Protein AF-0000000066669308 (afdb_homodimer)

Sequence (396 aa):
MARIPYPEPAEVPASLAPILADQINVFRMAGHSPILLSLFSVYSTSLLTHTALGARERELVILACAQLYGSDYEWRQHLRTAPQTGLTGSHFDALAARHFSAPVFTEHEQVLLEFVTTCVHRPRPPAAVLNRFRARFSDRHLVEILALLGNYLTIARLSTVLEVEVDVPEQVDAAAFWDRANGLVDSLIDRIARQWAPMARIPYPEPAEVPASLAPILADQINVFRMAGHSPILLSLFSVYSTSLLTHTALGARERELVILACAQLYGSDYEWRQHLRTAPQTGLTGSHFDALAARHFSAPVFTEHEQVLLEFVTTCVHRPRPPAAVLNRFRARFSDRHLVEILALLGNYLTIARLSTVLEVEVDVPEQVDAAAFWDRANGLVDSLIDRIARQWAP

Nearest PDB structures (foldseek):
  6k40-assembly3_C  TM=8.528E-01  e=2.702E-04  Deinococcus radiodurans R1 = ATCC 13939 = DSM 20539
  3lvy-assembly3_E  TM=7.940E-01  e=1.850E-04  Streptococcus mutans
  3lvy-assembly3_F  TM=8.163E-01  e=5.763E-04  Streptococcus mutans
  6ohj-assembly1_B  TM=6.978E-01  e=5.763E-04  Marinomonas mediterranea MMB-1
  6ohi-assembly1_B  TM=6.966E-01  e=1.017E-03  Marinomonas mediterranea MMB-1

InterPro domains:
  IPR003779 Alkyl hydroperoxide reductase AhpD/CMD-like [PF02627] (43-93)
  IPR029032 AhpD-like [G3DSA:1.20.1290.10] (17-181)
  IPR029032 AhpD-like [SSF69118] (1-169)

Secondary structure (DSSP, 8-state):
--SSPPPPGGGS-GGGHHHHHT--HHHHHGGGSHHIIIIIHHHHHHHHHSSSS-HHHHHHHHHHHHHHHT-HHHHHHHHTTGGGGT--HHHHHHHHTT-TT-TTS-HHHHHHHHHHHHHHH-SS--HHHHHHHHTTS-HHHHHHHHHHHHHHHHHHHHHHHTTPPPP-GGG--HHHHHHHHHHHHHHHHHHHHHHT--/--SSPPPPGGGS-GGGHHHHHT--HHHHHGGGSHHIIIIIHHHHHHHHHSSSS-HHHHHHHHHHHHHHHT-HHHHHHHHTTGGGGT--HHHHHHHHTT-TT-TTS-HHHHHHHHHHHHHHH-SS--HHHHHHHHTTS-HHHHHHHHHHHHHHHHHHHHHHHTTPPPP-GGG--HHHHHHHHHHHHHHHHHHHHHHT--

pLDDT: mean 95.46, std 6.17, range [64.31, 98.94]

Solvent-accessible surface area (backbone atoms only — not comparable to full-atom values): 21256 Å² total; per-residue (Å²): 124,46,74,58,80,64,61,49,60,88,74,32,64,74,67,45,27,56,48,50,74,46,43,52,52,63,52,23,49,32,30,51,28,71,57,43,47,35,50,45,48,37,45,59,43,37,67,76,72,69,53,84,59,50,71,47,59,46,43,52,52,52,46,44,45,16,54,75,51,57,13,64,48,55,38,57,59,46,60,71,56,37,51,82,52,71,50,47,70,67,50,51,52,29,43,73,67,66,39,54,78,43,84,86,46,52,71,72,49,26,40,50,40,48,44,52,56,40,53,74,78,29,40,62,57,55,68,67,53,53,52,58,36,56,74,77,42,53,68,38,44,53,51,52,50,41,41,49,54,10,54,50,42,20,54,25,41,52,27,33,59,31,39,43,62,69,76,55,70,91,76,46,59,58,62,59,40,49,52,54,38,52,69,41,44,65,59,52,45,51,53,54,26,58,72,48,51,129,123,46,73,58,81,64,61,48,58,88,75,31,63,72,67,45,28,55,48,51,75,48,43,52,52,62,51,25,50,31,30,51,28,71,56,44,48,37,50,46,47,36,45,58,42,37,68,75,72,69,52,83,60,50,70,46,59,44,42,52,52,51,46,44,44,18,54,75,50,58,13,65,48,55,38,56,60,45,61,71,56,36,51,83,53,70,51,45,70,67,52,52,52,30,43,74,68,65,39,53,78,42,82,84,46,53,72,71,51,25,40,50,43,49,44,52,56,40,54,75,76,31,39,61,58,56,68,67,53,54,50,58,35,56,75,77,41,54,68,38,44,51,50,51,51,40,42,49,54,9,53,51,43,21,54,24,41,51,27,33,59,30,40,44,62,70,74,54,71,92,77,46,60,58,62,60,40,49,51,56,38,52,70,42,45,62,59,52,45,50,53,54,25,58,70,50,49,131

Foldseek 3Di:
DFQDDQDALVQAPVVLSVLLVQDDFLLSNVRNDPCSSPVLLLVLLCLQPPAPDDNQLLLLLQLLLCQLLVAPQSNVVSVVPNVVVVDDPVSNVCSNVVVLCDPVDDPLSSLSSLLSNQVLVDVDHDPVSVVSNVVRDPPRNVVSSVVSNVSSNSSRCSCPVRVGDHDDVVVHDNVVSSVVSNVCNVVVVVVVVVVPDD/DFQDDQDALVQAPVVLSVLLVQDDFLQSNVRNDPCSSPVLLLVLLCLQPPAPDDNQLLLLLQLLLCQLLVAPQSNVVSVVPNVVVVDDPVSNVCSNVVVLCDPVDDPLSSLSSLLSNQVLVDVDRDPVSVVSNVVRDPPRNVVSSVVSNVSSNSSRCSCPVRVGDHDDVVVHDNVVSSVVSNVCNVVVVVVVVVVPDD

Structure (mmCIF, N/CA/C/O backbone):
data_AF-0000000066669308-model_v1
#
loop_
_entity.id
_entity.type
_entity.pdbx_description
1 polymer 'Carboxymuconolactone decarboxylase-like domain-containing protein'
#
loop_
_atom_site.group_PDB
_atom_site.id
_atom_site.type_symbol
_atom_site.label_atom_id
_atom_site.label_alt_id
_atom_site.label_comp_id
_atom_site.label_asym_id
_atom_site.label_entity_id
_atom_site.label_seq_id
_atom_site.pdbx_PDB_ins_code
_atom_site.Cartn_x
_atom_site.Cartn_y
_atom_site.Cartn_z
_atom_site.occupancy
_atom_site.B_iso_or_equiv
_atom_site.auth_seq_id
_atom_site.auth_comp_id
_atom_site.auth_asym_id
_atom_site.auth_atom_id
_atom_site.pdbx_PDB_model_num
ATOM 1 N N . MET A 1 1 ? -23.984 -1.744 8.039 1 83.69 1 MET A N 1
ATOM 2 C CA . MET A 1 1 ? -23.781 -0.57 7.195 1 83.69 1 MET A CA 1
ATOM 3 C C . MET A 1 1 ? -22.391 0.017 7.418 1 83.69 1 MET A C 1
ATOM 5 O O . MET A 1 1 ? -21.859 -0.015 8.539 1 83.69 1 MET A O 1
ATOM 9 N N . ALA A 1 2 ? -21.844 0.624 6.293 1 95.19 2 ALA A N 1
ATOM 10 C CA . ALA A 1 2 ? -20.516 1.239 6.406 1 95.19 2 ALA A CA 1
ATOM 11 C C . ALA A 1 2 ? -20.516 2.336 7.465 1 95.19 2 ALA A C 1
ATOM 13 O O . ALA A 1 2 ? -21.547 2.932 7.758 1 95.19 2 ALA A O 1
ATOM 14 N N . ARG A 1 3 ? -19.422 2.652 8.016 1 97 3 ARG A N 1
ATOM 15 C CA . ARG A 1 3 ? -19.312 3.574 9.141 1 97 3 ARG A CA 1
ATOM 16 C C . ARG A 1 3 ? -19.312 5.023 8.664 1 97 3 ARG A C 1
ATOM 18 O O . ARG A 1 3 ? -19.5 5.945 9.461 1 97 3 ARG A O 1
ATOM 25 N N . ILE A 1 4 ? -18.969 5.223 7.426 1 97.44 4 ILE A N 1
ATOM 26 C CA . ILE A 1 4 ? -19.141 6.508 6.766 1 97.44 4 ILE A CA 1
ATOM 27 C C . ILE A 1 4 ? -19.875 6.316 5.441 1 97.44 4 ILE A C 1
ATOM 29 O O . ILE A 1 4 ? -19.875 5.219 4.875 1 97.44 4 ILE A O 1
ATOM 33 N N . PRO A 1 5 ? -20.547 7.363 4.965 1 97.38 5 PRO A N 1
ATOM 34 C CA . PRO A 1 5 ? -21.234 7.195 3.682 1 97.38 5 PRO A CA 1
ATOM 35 C C . PRO A 1 5 ? -20.266 7.031 2.512 1 97.38 5 PRO A C 1
ATOM 37 O O . PRO A 1 5 ? -19.141 7.523 2.566 1 97.38 5 PRO A O 1
ATOM 40 N N . TYR A 1 6 ? -20.734 6.297 1.531 1 97.38 6 TYR A N 1
ATOM 41 C CA . TYR A 1 6 ? -20 6.34 0.267 1 97.38 6 TYR A CA 1
ATOM 42 C C . TYR A 1 6 ? -20.094 7.723 -0.367 1 97.38 6 TYR A C 1
ATOM 44 O O . TYR A 1 6 ? -21.109 8.398 -0.25 1 97.38 6 TYR A O 1
ATOM 52 N N . PRO A 1 7 ? -19.016 8.141 -0.973 1 97.81 7 PRO A N 1
ATOM 53 C CA . PRO A 1 7 ? -19.141 9.43 -1.655 1 97.81 7 PRO A CA 1
ATOM 54 C C . PRO A 1 7 ? -20.156 9.398 -2.795 1 97.81 7 PRO A C 1
ATOM 56 O O . PRO A 1 7 ? -20.266 8.391 -3.504 1 97.81 7 PRO A O 1
ATOM 59 N N . GLU A 1 8 ? -20.797 10.461 -2.953 1 96.62 8 GLU A N 1
ATOM 60 C CA . GLU A 1 8 ? -21.703 10.664 -4.086 1 96.62 8 GLU A CA 1
ATOM 61 C C . GLU A 1 8 ? -20.969 11.258 -5.277 1 96.62 8 GLU A C 1
ATOM 63 O O . GLU A 1 8 ? -19.938 11.922 -5.113 1 96.62 8 GLU A O 1
ATOM 68 N N . PRO A 1 9 ? -21.578 11.023 -6.461 1 95.38 9 PRO A N 1
ATOM 69 C CA . PRO A 1 9 ? -20.922 11.562 -7.652 1 95.38 9 PRO A CA 1
ATOM 70 C C . PRO A 1 9 ? -20.656 13.062 -7.555 1 95.38 9 PRO A C 1
ATOM 72 O O . PRO A 1 9 ? -19.625 13.547 -8.023 1 95.38 9 PRO A O 1
ATOM 75 N N . ALA A 1 10 ? -21.469 13.805 -6.875 1 95.88 10 ALA A N 1
ATOM 76 C CA . ALA A 1 10 ? -21.344 15.258 -6.762 1 95.88 10 ALA A CA 1
ATOM 77 C C . ALA A 1 10 ? -20.219 15.641 -5.805 1 95.88 10 ALA A C 1
ATOM 79 O O . ALA A 1 10 ? -19.766 16.781 -5.789 1 95.88 10 ALA A O 1
ATOM 80 N N . GLU A 1 11 ? -19.672 14.656 -5.047 1 96.25 11 GLU A N 1
ATOM 81 C CA . GLU A 1 11 ? -18.672 14.922 -4.023 1 96.25 11 GLU A CA 1
ATOM 82 C C . GLU A 1 11 ? -17.266 14.57 -4.523 1 96.25 11 GLU A C 1
ATOM 84 O O . GLU A 1 11 ? -16.281 14.711 -3.787 1 96.25 11 GLU A O 1
ATOM 89 N N . VAL A 1 12 ? -17.25 14.039 -5.738 1 96.69 12 VAL A N 1
ATOM 90 C CA . VAL A 1 12 ? -15.953 13.773 -6.363 1 96.69 12 VAL A CA 1
ATOM 91 C C . VAL A 1 12 ? -15.773 14.68 -7.574 1 96.69 12 VAL A C 1
ATOM 93 O O . VAL A 1 12 ? -16.75 15.211 -8.117 1 96.69 12 VAL A O 1
ATOM 96 N N . PRO A 1 13 ? -14.469 15 -7.914 1 95.88 13 PRO A N 1
ATOM 97 C CA . PRO A 1 13 ? -14.297 15.781 -9.141 1 95.88 13 PRO A CA 1
ATOM 98 C C . PRO A 1 13 ? -15.109 15.227 -10.312 1 95.88 13 PRO A C 1
ATOM 100 O O . PRO A 1 13 ? -15.164 14.016 -10.508 1 95.88 13 PRO A O 1
ATOM 103 N N . ALA A 1 14 ? -15.68 16.078 -11.047 1 95.69 14 ALA A N 1
ATOM 104 C CA . ALA A 1 14 ? -16.609 15.703 -12.117 1 95.69 14 ALA A CA 1
ATOM 105 C C . ALA A 1 14 ? -15.953 14.719 -13.078 1 95.69 14 ALA A C 1
ATOM 107 O O . ALA A 1 14 ? -16.594 13.781 -13.555 1 95.69 14 ALA A O 1
ATOM 108 N N . SER A 1 15 ? -14.727 14.867 -13.422 1 95.56 15 SER A N 1
ATOM 109 C CA . SER A 1 15 ? -14.016 14.023 -14.375 1 95.56 15 SER A CA 1
ATOM 110 C C . SER A 1 15 ? -13.867 12.602 -13.844 1 95.56 15 SER A C 1
ATOM 112 O O . SER A 1 15 ? -13.633 11.672 -14.617 1 95.56 15 SER A O 1
ATOM 114 N N . LEU A 1 16 ? -14.055 12.383 -12.5 1 96.38 16 LEU A N 1
ATOM 115 C CA . LEU A 1 16 ? -13.82 11.07 -11.906 1 96.38 16 LEU A CA 1
ATOM 116 C C . LEU A 1 16 ? -15.141 10.383 -11.562 1 96.38 16 LEU A C 1
ATOM 118 O O . LEU A 1 16 ? -15.156 9.211 -11.172 1 96.38 16 LEU A O 1
ATOM 122 N N . ALA A 1 17 ? -16.281 11.102 -11.703 1 95.69 17 ALA A N 1
ATOM 123 C CA . ALA A 1 17 ? -17.594 10.586 -11.336 1 95.69 17 ALA A CA 1
ATOM 124 C C . ALA A 1 17 ? -17.891 9.273 -12.07 1 95.69 17 ALA A C 1
ATOM 126 O O . ALA A 1 17 ? -18.438 8.336 -11.477 1 95.69 17 ALA A O 1
ATOM 127 N N . PRO A 1 18 ? -17.516 9.141 -13.359 1 93.31 18 PRO A N 1
ATOM 128 C CA . PRO A 1 18 ? -17.781 7.871 -14.047 1 93.31 18 PRO A CA 1
ATOM 129 C C . PRO A 1 18 ? -17 6.703 -13.445 1 93.31 18 PRO A C 1
ATOM 131 O O . PRO A 1 18 ? -17.484 5.566 -13.453 1 93.31 18 PRO A O 1
ATOM 134 N N . ILE A 1 19 ? -15.82 6.984 -12.945 1 93.12 19 ILE A N 1
ATOM 135 C CA . ILE A 1 19 ? -15.016 5.941 -12.312 1 93.12 19 ILE A CA 1
ATOM 136 C C . ILE A 1 19 ? -15.711 5.441 -11.047 1 93.12 19 ILE A C 1
ATOM 138 O O . ILE A 1 19 ? -15.789 4.234 -10.812 1 93.12 19 ILE A O 1
ATOM 142 N N . LEU A 1 20 ? -16.188 6.414 -10.258 1 93.75 20 LEU A N 1
ATOM 143 C CA . LEU A 1 20 ? -16.875 6.086 -9.016 1 93.75 20 LEU A CA 1
ATOM 144 C C . LEU A 1 20 ? -18.031 5.133 -9.273 1 93.75 20 LEU A C 1
ATOM 146 O O . LEU A 1 20 ? -18.25 4.18 -8.516 1 93.75 20 LEU A O 1
ATOM 150 N N . ALA A 1 21 ? -18.781 5.309 -10.328 1 88.81 21 ALA A N 1
ATOM 151 C CA . ALA A 1 21 ? -19.984 4.555 -10.656 1 88.81 21 ALA A CA 1
ATOM 152 C C . ALA A 1 21 ? -19.641 3.113 -11.016 1 88.81 21 ALA A C 1
ATOM 154 O O . ALA A 1 21 ? -20.484 2.219 -10.867 1 88.81 21 ALA A O 1
ATOM 155 N N . ASP A 1 22 ? -18.438 2.875 -11.383 1 87.62 22 ASP A N 1
ATOM 156 C CA . ASP A 1 22 ? -18.031 1.564 -11.883 1 87.62 22 ASP A CA 1
ATOM 157 C C . ASP A 1 22 ? -17.312 0.757 -10.805 1 87.62 22 ASP A C 1
ATOM 159 O O . ASP A 1 22 ? -16.922 -0.383 -11.039 1 87.62 22 ASP A O 1
ATOM 163 N N . GLN A 1 23 ? -17.203 1.298 -9.609 1 90.06 23 GLN A N 1
ATOM 164 C CA . GLN A 1 23 ? -16.328 0.677 -8.617 1 90.06 23 GLN A CA 1
ATOM 165 C C . GLN A 1 23 ? -17.125 -0.27 -7.715 1 90.06 23 GLN A C 1
ATOM 167 O O . GLN A 1 23 ? -18.297 -0.042 -7.449 1 90.06 23 GLN A O 1
ATOM 172 N N . ILE A 1 24 ? -16.484 -1.331 -7.301 1 92.5 24 ILE A N 1
ATOM 173 C CA . ILE A 1 24 ? -16.969 -2.121 -6.18 1 92.5 24 ILE A CA 1
ATOM 174 C C . ILE A 1 24 ? -16.906 -1.292 -4.898 1 92.5 24 ILE A C 1
ATOM 176 O O . ILE A 1 24 ? -16.297 -0.221 -4.871 1 92.5 24 ILE A O 1
ATOM 180 N N . ASN A 1 25 ? -17.438 -1.728 -3.848 1 95.12 25 ASN A N 1
ATOM 181 C CA . ASN A 1 25 ? -17.703 -0.927 -2.658 1 95.12 25 ASN A CA 1
ATOM 182 C C . ASN A 1 25 ? -16.422 -0.39 -2.039 1 95.12 25 ASN A C 1
ATOM 184 O O . ASN A 1 25 ? -16.359 0.771 -1.63 1 95.12 25 ASN A O 1
ATOM 188 N N . VAL A 1 26 ? -15.352 -1.237 -1.938 1 96.38 26 VAL A N 1
ATOM 189 C CA . VAL A 1 26 ? -14.148 -0.799 -1.238 1 96.38 26 VAL A CA 1
ATOM 190 C C . VAL A 1 26 ? -13.469 0.321 -2.023 1 96.38 26 VAL A C 1
ATOM 192 O O . VAL A 1 26 ? -12.953 1.275 -1.437 1 96.38 26 VAL A O 1
ATOM 195 N N . PHE A 1 27 ? -13.539 0.257 -3.33 1 95.56 27 PHE A N 1
ATOM 196 C CA . PHE A 1 27 ? -12.922 1.297 -4.145 1 95.56 27 PHE A CA 1
ATOM 197 C C . PHE A 1 27 ? -13.844 2.504 -4.273 1 95.56 27 PHE A C 1
ATOM 199 O O . PHE A 1 27 ? -13.375 3.631 -4.449 1 95.56 27 PHE A O 1
ATOM 206 N N . ARG A 1 28 ? -15.141 2.232 -4.168 1 95.56 28 ARG A N 1
ATOM 207 C CA . ARG A 1 28 ? -16.062 3.359 -4.047 1 95.56 28 ARG A CA 1
ATOM 208 C C . ARG A 1 28 ? -15.797 4.148 -2.77 1 95.56 28 ARG A C 1
ATOM 210 O O . ARG A 1 28 ? -15.781 5.379 -2.785 1 95.56 28 ARG A O 1
ATOM 217 N N . MET A 1 29 ? -15.633 3.414 -1.665 1 97.94 29 MET A N 1
ATOM 218 C CA . MET A 1 29 ? -15.32 4.043 -0.386 1 97.94 29 MET A CA 1
ATOM 219 C C . MET A 1 29 ? -14.023 4.852 -0.479 1 97.94 29 MET A C 1
ATOM 221 O O . MET A 1 29 ? -13.945 5.961 0.047 1 97.94 29 MET A O 1
ATOM 225 N N . ALA A 1 30 ? -13.047 4.312 -1.243 1 97.94 30 ALA A N 1
ATOM 226 C CA . ALA A 1 30 ? -11.781 5.008 -1.453 1 97.94 30 ALA A CA 1
ATOM 227 C C . ALA A 1 30 ? -11.984 6.285 -2.26 1 97.94 30 ALA A C 1
ATOM 229 O O . ALA A 1 30 ? -11.117 7.164 -2.27 1 97.94 30 ALA A O 1
ATOM 230 N N . GLY A 1 31 ? -13.156 6.453 -2.838 1 97.81 31 GLY A N 1
ATOM 231 C CA . GLY A 1 31 ? -13.477 7.555 -3.734 1 97.81 31 GLY A CA 1
ATOM 232 C C . GLY A 1 31 ? -13.602 8.883 -3.021 1 97.81 31 GLY A C 1
ATOM 233 O O . GLY A 1 31 ? -13.703 9.93 -3.664 1 97.81 31 GLY A O 1
ATOM 234 N N . HIS A 1 32 ? -13.586 8.891 -1.674 1 98.62 32 HIS A N 1
ATOM 235 C CA . HIS A 1 32 ? -13.477 10.156 -0.955 1 98.62 32 HIS A CA 1
ATOM 236 C C . HIS A 1 32 ? -12.195 10.891 -1.331 1 98.62 32 HIS A C 1
ATOM 238 O O . HIS A 1 32 ? -12.094 12.102 -1.128 1 98.62 32 HIS A O 1
ATOM 244 N N . SER A 1 33 ? -11.234 10.18 -1.856 1 98.62 33 SER A N 1
ATOM 245 C CA . SER A 1 33 ? -9.961 10.734 -2.311 1 98.62 33 SER A CA 1
ATOM 246 C C . SER A 1 33 ? -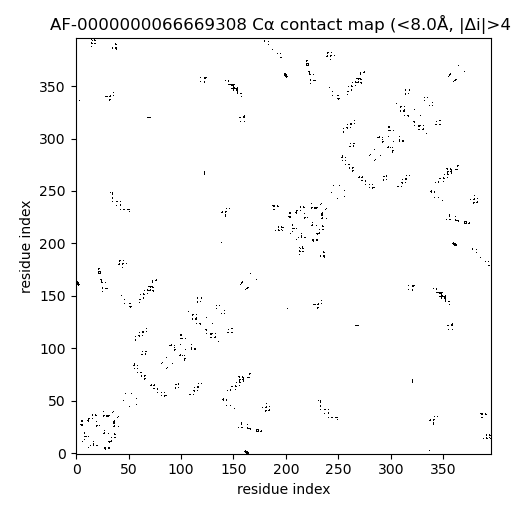9.805 10.602 -3.82 1 98.62 33 SER A C 1
ATOM 248 O O . SER A 1 33 ? -9.82 9.492 -4.355 1 98.62 33 SER A O 1
ATOM 250 N N . PRO A 1 34 ? -9.547 11.68 -4.523 1 97.56 34 PRO A N 1
ATOM 251 C CA . PRO A 1 34 ? -9.312 11.594 -5.969 1 97.56 34 PRO A CA 1
ATOM 252 C C . PRO A 1 34 ? -8.125 10.703 -6.32 1 97.56 34 PRO A C 1
ATOM 254 O O . PRO A 1 34 ? -8.172 9.969 -7.312 1 97.56 34 PRO A O 1
ATOM 257 N N . ILE A 1 35 ? -7.117 10.688 -5.535 1 97.88 35 ILE A N 1
ATOM 258 C CA . ILE A 1 35 ? -5.922 9.883 -5.773 1 97.88 35 ILE A CA 1
ATOM 259 C C . ILE A 1 35 ? -6.258 8.398 -5.645 1 97.88 35 ILE A C 1
ATOM 261 O O . ILE A 1 35 ? -5.828 7.586 -6.461 1 97.88 35 ILE A O 1
ATOM 265 N N . LEU A 1 36 ? -7.07 8.086 -4.602 1 98.5 36 LEU A N 1
ATOM 266 C CA . LEU A 1 36 ? -7.383 6.684 -4.371 1 98.5 36 LEU A CA 1
ATOM 267 C C . LEU A 1 36 ? -8.383 6.172 -5.406 1 98.5 36 LEU A C 1
ATOM 269 O O . LEU A 1 36 ? -8.305 5.016 -5.828 1 98.5 36 LEU A O 1
ATOM 273 N N . LEU A 1 37 ? -9.227 7.078 -5.828 1 97 37 LEU A N 1
ATOM 274 C CA . LEU A 1 37 ? -10.227 6.695 -6.824 1 97 37 LEU A CA 1
ATOM 275 C C . LEU A 1 37 ? -9.57 6.48 -8.188 1 97 37 LEU A C 1
ATOM 277 O O . LEU A 1 37 ? -10.141 5.812 -9.055 1 97 37 LEU A O 1
ATOM 281 N N . SER A 1 38 ? -8.383 6.957 -8.406 1 96.31 38 SER A N 1
ATOM 282 C CA . SER A 1 38 ? -7.75 6.906 -9.719 1 96.31 38 SER A CA 1
ATOM 283 C C . SER A 1 38 ? -6.438 6.133 -9.664 1 96.31 38 SER A C 1
ATOM 285 O O . SER A 1 38 ? -6.426 4.906 -9.805 1 96.31 38 SER A O 1
ATOM 287 N N . LEU A 1 39 ? -5.336 6.73 -9.172 1 97 39 LEU A N 1
ATOM 288 C CA . LEU A 1 39 ? -3.994 6.164 -9.227 1 97 39 LEU A CA 1
ATOM 289 C C . LEU A 1 39 ? -3.908 4.883 -8.406 1 97 39 LEU A C 1
ATOM 291 O O . LEU A 1 39 ? -3.342 3.885 -8.867 1 97 39 LEU A O 1
ATOM 295 N N . PHE A 1 40 ? -4.496 4.934 -7.246 1 98 40 PHE A N 1
ATOM 296 C CA . PHE A 1 40 ? -4.453 3.742 -6.406 1 98 40 PHE A CA 1
ATOM 297 C C . PHE A 1 40 ? -5.176 2.58 -7.074 1 98 40 PHE A C 1
ATOM 299 O O . PHE A 1 40 ? -4.691 1.447 -7.055 1 98 40 PHE A O 1
ATOM 306 N N . SER A 1 41 ? -6.332 2.885 -7.637 1 94.94 41 SER A N 1
ATOM 307 C CA . SER A 1 41 ? -7.121 1.839 -8.281 1 94.94 41 SER A CA 1
ATOM 308 C C . SER A 1 41 ? -6.352 1.191 -9.43 1 94.94 41 SER A C 1
ATOM 310 O O . SER A 1 41 ? -6.34 -0.034 -9.562 1 94.94 41 SER A O 1
ATOM 312 N N . VAL A 1 42 ? -5.684 1.979 -10.25 1 96.12 42 VAL A N 1
ATOM 313 C CA . VAL A 1 42 ? -4.945 1.449 -11.391 1 96.12 42 VAL A CA 1
ATOM 314 C C . VAL A 1 42 ? -3.697 0.714 -10.898 1 96.12 42 VAL A C 1
ATOM 316 O O . VAL A 1 42 ? -3.373 -0.368 -11.391 1 96.12 42 VAL A O 1
ATOM 319 N N . TYR A 1 43 ? -2.998 1.268 -9.93 1 98.06 43 TYR A N 1
ATOM 320 C CA . TYR A 1 43 ? -1.845 0.598 -9.336 1 98.06 43 TYR A CA 1
ATOM 321 C C . TYR A 1 43 ? -2.242 -0.749 -8.742 1 98.06 43 TYR A C 1
ATOM 323 O O . TYR A 1 43 ? -1.595 -1.765 -9.008 1 98.06 43 TYR A O 1
ATOM 331 N N . SER A 1 44 ? -3.346 -0.767 -7.965 1 97.44 44 SER A N 1
ATOM 332 C CA . SER A 1 44 ? -3.814 -2.002 -7.348 1 97.44 44 SER A CA 1
ATOM 333 C C . SER A 1 44 ? -4.152 -3.053 -8.398 1 97.44 44 SER A C 1
ATOM 335 O O . SER A 1 44 ? -3.812 -4.227 -8.242 1 97.44 44 SER A O 1
ATOM 337 N N . THR A 1 45 ? -4.77 -2.625 -9.5 1 95.06 45 THR A N 1
ATOM 338 C CA . THR A 1 45 ? -5.098 -3.521 -10.602 1 95.06 45 THR A CA 1
ATOM 339 C C . THR A 1 45 ? -3.83 -4.066 -11.25 1 95.06 45 THR A C 1
ATOM 341 O O . THR A 1 45 ? -3.768 -5.246 -11.602 1 95.06 45 THR A O 1
ATOM 344 N N . SER A 1 46 ? -2.824 -3.217 -11.391 1 97.81 46 SER A N 1
ATOM 345 C CA . SER A 1 46 ? -1.582 -3.641 -12.031 1 97.81 46 SER A CA 1
ATOM 346 C C . SER A 1 46 ? -0.916 -4.77 -11.25 1 97.81 46 SER A C 1
ATOM 348 O O . SER A 1 46 ? -0.255 -5.629 -11.836 1 97.81 46 SER A O 1
ATOM 350 N N . LEU A 1 47 ? -1.093 -4.852 -9.914 1 97.88 47 LEU A N 1
ATOM 351 C CA . LEU A 1 47 ? -0.526 -5.91 -9.086 1 97.88 47 LEU A CA 1
ATOM 352 C C . LEU A 1 47 ? -1.229 -7.238 -9.336 1 97.88 47 LEU A C 1
ATOM 354 O O . LEU A 1 47 ? -0.7 -8.297 -9 1 97.88 47 LEU A O 1
ATOM 358 N N . LEU A 1 48 ? -2.4 -7.18 -9.953 1 95.44 48 LEU A N 1
ATOM 359 C CA . LEU A 1 48 ? -3.15 -8.391 -10.266 1 95.44 48 LEU A CA 1
ATOM 360 C C . LEU A 1 48 ? -2.838 -8.883 -11.672 1 95.44 48 LEU A C 1
ATOM 362 O O . LEU A 1 48 ? -3.012 -10.062 -11.977 1 95.44 48 LEU A O 1
ATOM 366 N N . THR A 1 49 ? -2.303 -7.953 -12.523 1 95.25 49 THR A N 1
ATOM 367 C CA . THR A 1 49 ? -2.299 -8.312 -13.938 1 95.25 49 THR A CA 1
ATOM 368 C C . THR A 1 49 ? -0.888 -8.234 -14.516 1 95.25 49 THR A C 1
ATOM 370 O O . THR A 1 49 ? -0.613 -8.797 -15.578 1 95.25 49 THR A O 1
ATOM 373 N N . HIS A 1 50 ? 0.039 -7.539 -13.836 1 96.88 50 HIS A N 1
ATOM 374 C CA . HIS A 1 50 ? 1.317 -7.25 -14.477 1 96.88 50 HIS A CA 1
ATOM 375 C C . HIS A 1 50 ? 2.484 -7.703 -13.602 1 96.88 50 HIS A C 1
ATOM 377 O O . HIS A 1 50 ? 3.594 -7.176 -13.727 1 96.88 50 HIS A O 1
ATOM 383 N N . THR A 1 51 ? 2.24 -8.586 -12.703 1 97.31 51 THR A N 1
ATOM 384 C CA . THR A 1 51 ? 3.314 -9.086 -11.852 1 97.31 51 THR A CA 1
ATOM 385 C C . THR A 1 51 ? 3.854 -10.414 -12.383 1 97.31 51 THR A C 1
ATOM 387 O O . THR A 1 51 ? 3.287 -10.992 -13.312 1 97.31 51 THR A O 1
ATOM 390 N N . ALA A 1 52 ? 4.965 -10.836 -11.82 1 97.88 52 ALA A N 1
ATOM 391 C CA . ALA A 1 52 ? 5.59 -12.094 -12.211 1 97.88 52 ALA A CA 1
ATOM 392 C C . ALA A 1 52 ? 4.883 -13.281 -11.562 1 97.88 52 ALA A C 1
ATOM 394 O O . ALA A 1 52 ? 5.078 -14.422 -11.984 1 97.88 52 ALA A O 1
ATOM 395 N N . LEU A 1 53 ? 4.062 -13.039 -10.578 1 97.38 53 LEU A N 1
ATOM 396 C CA . LEU A 1 53 ? 3.342 -14.109 -9.891 1 97.38 53 LEU A CA 1
ATOM 397 C C . LEU A 1 53 ? 2.295 -14.734 -10.812 1 97.38 53 LEU A C 1
ATOM 399 O O . LEU A 1 53 ? 1.567 -14.016 -11.5 1 97.38 53 LEU A O 1
ATOM 403 N N . GLY A 1 54 ? 2.271 -16.016 -10.82 1 97.12 54 GLY A N 1
ATOM 404 C CA . GLY A 1 54 ? 1.132 -16.672 -11.453 1 97.12 54 GLY A CA 1
ATOM 405 C C . GLY A 1 54 ? -0.175 -16.422 -10.719 1 97.12 54 GLY A C 1
ATOM 406 O O . GLY A 1 54 ? -0.173 -16 -9.562 1 97.12 54 GLY A O 1
ATOM 407 N N . ALA A 1 55 ? -1.268 -16.688 -11.414 1 97.06 55 ALA A N 1
ATOM 408 C CA . ALA A 1 55 ? -2.592 -16.422 -10.867 1 97.06 55 ALA A CA 1
ATOM 409 C C . ALA A 1 55 ? -2.814 -17.172 -9.555 1 97.06 55 ALA A C 1
ATOM 411 O O . ALA A 1 55 ? -3.357 -16.625 -8.602 1 97.06 55 ALA A O 1
ATOM 412 N N . ARG A 1 56 ? -2.41 -18.375 -9.539 1 98.25 56 ARG A N 1
ATOM 413 C CA . ARG A 1 56 ? -2.611 -19.219 -8.352 1 98.25 56 ARG A CA 1
ATOM 414 C C . ARG A 1 56 ? -1.806 -18.688 -7.172 1 98.25 56 ARG A C 1
ATOM 416 O O . ARG A 1 56 ? -2.34 -18.516 -6.07 1 98.25 56 ARG A O 1
ATOM 423 N N . GLU A 1 57 ? -0.492 -18.344 -7.387 1 98.56 57 GLU A N 1
ATOM 424 C CA . GLU A 1 57 ? 0.367 -17.797 -6.344 1 98.56 57 GLU A CA 1
ATOM 425 C C . GLU A 1 57 ? -0.184 -16.469 -5.82 1 98.56 57 GLU A C 1
ATOM 427 O O . GLU A 1 57 ? -0.193 -16.234 -4.609 1 98.56 57 GLU A O 1
ATOM 432 N N . ARG A 1 58 ? -0.658 -15.688 -6.719 1 98.44 58 ARG A N 1
ATOM 433 C CA . ARG A 1 58 ? -1.196 -14.383 -6.363 1 98.44 58 ARG A CA 1
ATOM 434 C C . ARG A 1 58 ? -2.42 -14.516 -5.465 1 98.44 58 ARG A C 1
ATOM 436 O O . ARG A 1 58 ? -2.523 -13.836 -4.441 1 98.44 58 ARG A O 1
ATOM 443 N N . GLU A 1 59 ? -3.316 -15.383 -5.816 1 98.56 59 GLU A N 1
ATOM 444 C CA . GLU A 1 59 ? -4.508 -15.578 -5 1 98.56 59 GLU A CA 1
ATOM 445 C C . GLU A 1 59 ? -4.152 -16.141 -3.625 1 98.56 59 GLU A C 1
ATOM 447 O O . GLU A 1 59 ? -4.77 -15.773 -2.621 1 98.56 59 GLU A O 1
ATOM 452 N N . LEU A 1 60 ? -3.146 -17.031 -3.59 1 98.88 60 LEU A N 1
ATOM 453 C CA . LEU A 1 60 ? -2.695 -17.547 -2.301 1 98.88 60 LEU A CA 1
ATOM 454 C C . LEU A 1 60 ? -2.201 -16.406 -1.409 1 98.88 60 LEU A C 1
ATOM 456 O O . LEU A 1 60 ? -2.559 -16.344 -0.231 1 98.88 60 LEU A O 1
ATOM 460 N N . VAL A 1 61 ? -1.417 -15.484 -1.975 1 98.88 61 VAL A N 1
ATOM 461 C CA . VAL A 1 61 ? -0.872 -14.359 -1.217 1 98.88 61 VAL A CA 1
ATOM 462 C C . VAL A 1 61 ? -2.006 -13.453 -0.747 1 98.88 61 VAL A C 1
ATOM 464 O O . VAL A 1 61 ? -2.049 -13.055 0.419 1 98.88 61 VAL A O 1
ATOM 467 N N . ILE A 1 62 ? -2.945 -13.188 -1.634 1 98.81 62 ILE A N 1
ATOM 468 C CA . ILE A 1 62 ? -4.035 -12.258 -1.345 1 98.81 62 ILE A CA 1
ATOM 469 C C . ILE A 1 62 ? -4.938 -12.844 -0.259 1 98.81 62 ILE A C 1
ATOM 471 O O . ILE A 1 62 ? -5.293 -12.156 0.7 1 98.81 62 ILE A O 1
ATOM 475 N N . LEU A 1 63 ? -5.273 -14.102 -0.374 1 98.88 63 LEU A N 1
ATOM 476 C CA . LEU A 1 63 ? -6.141 -14.742 0.607 1 98.88 63 LEU A CA 1
ATOM 477 C C . LEU A 1 63 ? -5.43 -14.883 1.95 1 98.88 63 LEU A C 1
ATOM 479 O O . LEU A 1 63 ? -6.059 -14.758 3.004 1 98.88 63 LEU A O 1
ATOM 483 N N . ALA A 1 64 ? -4.137 -15.18 1.938 1 98.88 64 ALA A N 1
ATOM 484 C CA . ALA A 1 64 ? -3.369 -15.172 3.182 1 98.88 64 ALA A CA 1
ATOM 485 C C . ALA A 1 64 ? -3.418 -13.797 3.842 1 98.88 64 ALA A C 1
ATOM 487 O O . ALA A 1 64 ? -3.633 -13.688 5.051 1 98.88 64 ALA A O 1
ATOM 488 N N . CYS A 1 65 ? -3.25 -12.734 3.051 1 98.81 65 CYS A N 1
ATOM 489 C CA . CYS A 1 65 ? -3.326 -11.367 3.564 1 98.81 65 CYS A CA 1
ATOM 490 C C . CYS A 1 65 ? -4.695 -11.086 4.168 1 98.81 65 CYS A C 1
ATOM 492 O O . CYS A 1 65 ? -4.797 -10.461 5.227 1 98.81 65 CYS A O 1
ATOM 494 N N . ALA A 1 66 ? -5.75 -11.531 3.436 1 98.69 66 ALA A N 1
ATOM 495 C CA . ALA A 1 66 ? -7.105 -11.32 3.938 1 98.69 66 ALA A CA 1
ATOM 496 C C . ALA A 1 66 ? -7.262 -11.891 5.344 1 98.69 66 ALA A C 1
ATOM 498 O O . ALA A 1 66 ? -7.852 -11.242 6.219 1 98.69 66 ALA A O 1
ATOM 499 N N . GLN A 1 67 ? -6.723 -13.062 5.578 1 98.62 67 GLN A N 1
ATOM 500 C CA . GLN A 1 67 ? -6.801 -13.703 6.891 1 98.62 67 GLN A CA 1
ATOM 501 C C . GLN A 1 67 ? -5.918 -12.984 7.906 1 98.62 67 GLN A C 1
ATOM 503 O O . GLN A 1 67 ? -6.344 -12.719 9.031 1 98.62 67 GLN A O 1
ATOM 508 N N . LEU A 1 68 ? -4.715 -12.633 7.496 1 98.62 68 LEU A N 1
ATOM 509 C CA . LEU A 1 68 ? -3.742 -12.039 8.406 1 98.62 68 LEU A CA 1
ATOM 510 C C . LEU A 1 68 ? -4.164 -10.633 8.805 1 98.62 68 LEU A C 1
ATOM 512 O O . LEU A 1 68 ? -3.916 -10.203 9.938 1 98.62 68 LEU A O 1
ATOM 516 N N . TYR A 1 69 ? -4.848 -9.93 7.891 1 98.56 69 TYR A N 1
ATOM 517 C CA . TYR A 1 69 ? -5.262 -8.555 8.156 1 98.56 69 TYR A CA 1
ATOM 518 C C . TYR A 1 69 ? -6.699 -8.508 8.664 1 98.56 69 TYR A C 1
ATOM 520 O O . TYR A 1 69 ? -7.215 -7.438 8.992 1 98.56 69 TYR A O 1
ATOM 528 N N . GLY A 1 70 ? -7.387 -9.688 8.711 1 98.25 70 GLY A N 1
ATOM 529 C CA . GLY A 1 70 ? -8.719 -9.789 9.281 1 98.25 70 GLY A CA 1
ATOM 530 C C . GLY A 1 70 ? -9.789 -9.164 8.406 1 98.25 70 GLY A C 1
ATOM 531 O O . GLY A 1 70 ? -10.734 -8.547 8.914 1 98.25 70 GLY A O 1
ATOM 532 N N . SER A 1 71 ? -9.68 -9.242 7.141 1 98.31 71 SER A N 1
ATOM 533 C CA . SER A 1 71 ? -10.641 -8.609 6.242 1 98.31 71 SER A CA 1
ATOM 534 C C . SER A 1 71 ? -11.57 -9.648 5.609 1 98.31 71 SER A C 1
ATOM 536 O O . SER A 1 71 ? -11.227 -10.25 4.59 1 98.31 71 SER A O 1
ATOM 538 N N . ASP A 1 72 ? -12.766 -9.766 6.109 1 97.31 72 ASP A N 1
ATOM 539 C CA . ASP A 1 72 ? -13.781 -10.641 5.512 1 97.31 72 ASP A CA 1
ATOM 540 C C . ASP A 1 72 ? -14.148 -10.172 4.105 1 97.31 72 ASP A C 1
ATOM 542 O O . ASP A 1 72 ? -14.43 -10.984 3.23 1 97.31 72 ASP A O 1
ATOM 546 N N . TYR A 1 73 ? -14.141 -8.93 3.893 1 97 73 TYR A N 1
ATOM 547 C CA . TYR A 1 73 ? -14.445 -8.383 2.574 1 97 73 TYR A CA 1
ATOM 548 C C . TYR A 1 73 ? -13.5 -8.945 1.519 1 97 73 TYR A C 1
ATOM 550 O O . TYR A 1 73 ? -13.945 -9.469 0.495 1 97 73 TYR A O 1
ATOM 558 N N . GLU A 1 74 ? -12.188 -8.828 1.762 1 96.94 74 GLU A N 1
ATOM 559 C CA . GLU A 1 74 ? -11.188 -9.328 0.828 1 96.94 74 GLU A CA 1
ATOM 560 C C . GLU A 1 74 ? -11.305 -10.844 0.654 1 96.94 74 GLU A C 1
ATOM 562 O O . GLU A 1 74 ? -11.188 -11.352 -0.461 1 96.94 74 GLU A O 1
ATOM 567 N N . TRP A 1 75 ? -11.5 -11.5 1.819 1 97.69 75 TRP A N 1
ATOM 568 C CA . TRP A 1 75 ? -11.656 -12.945 1.779 1 97.69 75 TRP A CA 1
ATOM 569 C C . TRP A 1 75 ? -12.789 -13.344 0.843 1 97.69 75 TRP A C 1
ATOM 571 O O . TRP A 1 75 ? -12.594 -14.133 -0.085 1 97.69 75 TRP A O 1
ATOM 581 N N . ARG A 1 76 ? -13.906 -12.727 0.971 1 95.75 76 ARG A N 1
ATOM 582 C CA . ARG A 1 76 ? -15.094 -13.078 0.203 1 95.75 76 ARG A CA 1
ATOM 583 C C . ARG A 1 76 ? -14.945 -12.664 -1.257 1 95.75 76 ARG A C 1
ATOM 585 O O . ARG A 1 76 ? -15.375 -13.391 -2.16 1 95.75 76 ARG A O 1
ATOM 592 N N . GLN A 1 77 ? -14.414 -11.57 -1.449 1 93.31 77 GLN A N 1
ATOM 593 C CA . GLN A 1 77 ? -14.219 -11.086 -2.814 1 93.31 77 GLN A CA 1
ATOM 594 C C . GLN A 1 77 ? -13.328 -12.031 -3.609 1 93.31 77 GLN A C 1
ATOM 596 O O . GLN A 1 77 ? -13.625 -12.359 -4.758 1 93.31 77 GLN A O 1
ATOM 601 N N . HIS A 1 78 ? -12.242 -12.531 -3.055 1 95.12 78 HIS A N 1
ATOM 602 C CA . HIS A 1 78 ? -11.273 -13.344 -3.789 1 95.12 78 HIS A CA 1
ATOM 603 C C . HIS A 1 78 ? -11.656 -14.812 -3.77 1 95.12 78 HIS A C 1
ATOM 605 O O . HIS A 1 78 ? -11.172 -15.602 -4.59 1 95.12 78 HIS A O 1
ATOM 611 N N . LEU A 1 79 ? -12.57 -15.18 -2.904 1 94.38 79 LEU A N 1
ATOM 612 C CA . LEU A 1 79 ? -13.125 -16.531 -2.992 1 94.38 79 LEU A CA 1
ATOM 613 C C . LEU A 1 79 ? -13.93 -16.703 -4.277 1 94.38 79 LEU A C 1
ATOM 615 O O . LEU A 1 79 ? -14.172 -17.828 -4.719 1 94.38 79 LEU A O 1
ATOM 619 N N . ARG A 1 80 ? -14.297 -15.602 -4.855 1 89.62 80 ARG A N 1
ATOM 620 C CA . ARG A 1 80 ? -15.07 -15.656 -6.09 1 89.62 80 ARG A CA 1
ATOM 621 C C . ARG A 1 80 ? -14.188 -16.016 -7.277 1 89.62 80 ARG A C 1
ATOM 623 O O . ARG A 1 80 ? -14.648 -16.672 -8.219 1 89.62 80 ARG A O 1
ATOM 630 N N . THR A 1 81 ? -12.945 -15.68 -7.254 1 89 81 THR A N 1
ATOM 631 C CA . THR A 1 81 ? -12.078 -15.852 -8.414 1 89 81 THR A CA 1
ATOM 632 C C . THR A 1 81 ? -11.031 -16.938 -8.148 1 89 81 THR A C 1
ATOM 634 O O . THR A 1 81 ? -10.562 -17.578 -9.078 1 89 81 THR A O 1
ATOM 637 N N . ALA A 1 82 ? -10.695 -17.203 -6.898 1 96.12 82 ALA A N 1
ATOM 638 C CA . ALA A 1 82 ? -9.586 -18.078 -6.516 1 96.12 82 ALA A CA 1
ATOM 639 C C . ALA A 1 82 ? -9.812 -19.5 -7.016 1 96.12 82 ALA A C 1
ATOM 641 O O . ALA A 1 82 ? -8.875 -20.172 -7.438 1 96.12 82 ALA A O 1
ATOM 642 N N . PRO A 1 83 ? -11.094 -20.031 -7.094 1 96.69 83 PRO A N 1
ATOM 643 C CA . PRO A 1 83 ? -11.305 -21.391 -7.574 1 96.69 83 PRO A CA 1
ATOM 644 C C . PRO A 1 83 ? -10.859 -21.594 -9.023 1 96.69 83 PRO A C 1
ATOM 646 O O . PRO A 1 83 ? -10.453 -22.688 -9.406 1 96.69 83 PRO A O 1
ATOM 649 N N . GLN A 1 84 ? -10.812 -20.562 -9.812 1 95.88 84 GLN A N 1
ATOM 650 C CA . GLN A 1 84 ? -10.422 -20.625 -11.211 1 95.88 84 GLN A CA 1
ATOM 651 C C . GLN A 1 84 ? -8.93 -20.922 -11.344 1 95.88 84 GLN A C 1
ATOM 653 O O . GLN A 1 84 ? -8.453 -21.266 -12.43 1 95.88 84 GLN A O 1
ATOM 658 N N . THR A 1 85 ? -8.211 -20.844 -10.258 1 97.5 85 THR A N 1
ATOM 659 C CA . THR A 1 85 ? -6.766 -21.047 -10.289 1 97.5 85 THR A CA 1
ATOM 660 C C . THR A 1 85 ? -6.414 -22.453 -9.805 1 97.5 85 THR A C 1
ATOM 662 O O . THR A 1 85 ? -5.238 -22.766 -9.602 1 97.5 85 THR A O 1
ATOM 665 N N . GLY A 1 86 ? -7.441 -23.25 -9.461 1 98.06 86 GLY A N 1
ATOM 666 C CA . GLY A 1 86 ? -7.219 -24.609 -9.016 1 98.06 86 GLY A CA 1
ATOM 667 C C . GLY A 1 86 ? -7.234 -24.766 -7.508 1 98.06 86 GLY A C 1
ATOM 668 O O . GLY A 1 86 ? -7.102 -25.875 -6.984 1 98.06 86 GLY A O 1
ATOM 669 N N . LEU A 1 87 ? -7.367 -23.688 -6.816 1 98.44 87 LEU A N 1
ATOM 670 C CA . LEU A 1 87 ? -7.52 -23.781 -5.367 1 98.44 87 LEU A CA 1
ATOM 671 C C . LEU A 1 87 ? -8.867 -24.391 -4.996 1 98.44 87 LEU A C 1
ATOM 673 O O . LEU A 1 87 ? -9.883 -24.094 -5.633 1 98.44 87 LEU A O 1
ATOM 677 N N . THR A 1 88 ? -8.891 -25.203 -4.004 1 98.31 88 THR A N 1
ATOM 678 C CA . THR A 1 88 ? -10.078 -25.953 -3.615 1 98.31 88 THR A CA 1
ATOM 679 C C . THR A 1 88 ? -10.516 -25.594 -2.199 1 98.31 88 THR A C 1
ATOM 681 O O . THR A 1 88 ? -9.844 -24.812 -1.521 1 98.31 88 THR A O 1
ATOM 684 N N . GLY A 1 89 ? -11.602 -26.203 -1.797 1 98.31 89 GLY A N 1
ATOM 685 C CA . GLY A 1 89 ? -12.109 -26 -0.448 1 98.31 89 GLY A CA 1
ATOM 686 C C . GLY A 1 89 ? -11.078 -26.312 0.625 1 98.31 89 GLY A C 1
ATOM 687 O O . GLY A 1 89 ? -11.008 -25.625 1.64 1 98.31 89 GLY A O 1
ATOM 688 N N . SER A 1 90 ? -10.336 -27.328 0.396 1 98.69 90 SER A N 1
ATOM 689 C CA . SER A 1 90 ? -9.312 -27.703 1.366 1 98.69 90 SER A CA 1
ATOM 690 C C . SER A 1 90 ? -8.258 -26.609 1.501 1 98.69 90 SER A C 1
ATOM 692 O O . SER A 1 90 ? -7.746 -26.359 2.598 1 98.69 90 SER A O 1
ATOM 694 N N . HIS A 1 91 ? -7.859 -25.984 0.338 1 98.81 91 HIS A N 1
ATOM 695 C CA . HIS A 1 91 ? -6.941 -24.859 0.392 1 98.81 91 HIS A CA 1
ATOM 696 C C . HIS A 1 91 ? -7.527 -23.719 1.213 1 98.81 91 HIS A C 1
ATOM 698 O O . HIS A 1 91 ? -6.84 -23.141 2.061 1 98.81 91 HIS A O 1
ATOM 704 N N . PHE A 1 92 ? -8.805 -23.422 0.969 1 98.75 92 PHE A N 1
ATOM 705 C CA . PHE A 1 92 ? -9.469 -22.297 1.641 1 98.75 92 PHE A CA 1
ATOM 706 C C . PHE A 1 92 ? -9.586 -22.562 3.137 1 98.75 92 PHE A C 1
ATOM 708 O O . PHE A 1 92 ? -9.406 -21.656 3.949 1 98.75 92 PHE A O 1
ATOM 715 N N . ASP A 1 93 ? -9.891 -23.812 3.506 1 98.69 93 ASP A N 1
ATOM 716 C CA . ASP A 1 93 ? -9.969 -24.188 4.914 1 98.69 93 ASP A CA 1
ATOM 717 C C . ASP A 1 93 ? -8.625 -23.969 5.613 1 98.69 93 ASP A C 1
ATOM 719 O O . ASP A 1 93 ? -8.57 -23.453 6.73 1 98.69 93 ASP A O 1
ATOM 723 N N . ALA A 1 94 ? -7.578 -24.406 4.949 1 98.88 94 ALA A N 1
ATOM 724 C CA . ALA A 1 94 ? -6.238 -24.25 5.512 1 98.88 94 ALA A CA 1
ATOM 725 C C . ALA A 1 94 ? -5.883 -22.781 5.676 1 98.88 94 ALA A C 1
ATOM 727 O O . ALA A 1 94 ? -5.336 -22.375 6.707 1 98.88 94 ALA A O 1
ATOM 728 N N . LEU A 1 95 ? -6.172 -21.969 4.664 1 98.81 95 LEU A N 1
ATOM 729 C CA . LEU A 1 95 ? -5.91 -20.531 4.73 1 98.81 95 LEU A CA 1
ATOM 730 C C . LEU A 1 95 ? -6.727 -19.891 5.844 1 98.81 95 LEU A C 1
ATOM 732 O O . LEU A 1 95 ? -6.207 -19.062 6.602 1 98.81 95 LEU A O 1
ATOM 736 N N . ALA A 1 96 ? -8 -20.25 5.965 1 98.62 96 ALA A N 1
ATOM 737 C CA . ALA A 1 96 ? -8.883 -19.688 6.984 1 98.62 96 ALA A CA 1
ATOM 738 C C . ALA A 1 96 ? -8.375 -20 8.391 1 98.62 96 ALA A C 1
ATOM 740 O O . ALA A 1 96 ? -8.523 -19.203 9.305 1 98.62 96 ALA A O 1
ATOM 741 N N . ALA A 1 97 ? -7.766 -21.156 8.516 1 98.56 97 ALA A N 1
ATOM 742 C CA . ALA A 1 97 ? -7.219 -21.594 9.797 1 98.56 97 ALA A CA 1
ATOM 743 C C . ALA A 1 97 ? -5.805 -21.062 10 1 98.56 97 ALA A C 1
ATOM 745 O O . ALA A 1 97 ? -5.176 -21.312 11.031 1 98.56 97 ALA A O 1
ATOM 746 N N . ARG A 1 98 ? -5.23 -20.375 8.945 1 98.44 98 ARG A N 1
ATOM 747 C CA . ARG A 1 98 ? -3.863 -19.859 8.93 1 98.44 98 ARG A CA 1
ATOM 748 C C . ARG A 1 98 ? -2.85 -20.984 9.086 1 98.44 98 ARG A C 1
ATOM 750 O O . ARG A 1 98 ? -1.82 -20.812 9.742 1 98.44 98 ARG A O 1
ATOM 757 N N . HIS A 1 99 ? -3.285 -22.125 8.68 1 98.62 99 HIS A N 1
ATOM 758 C CA . HIS A 1 99 ? -2.373 -23.25 8.617 1 98.62 99 HIS A CA 1
ATOM 759 C C . HIS A 1 99 ? -1.57 -23.25 7.32 1 98.62 99 HIS A C 1
ATOM 761 O O . HIS A 1 99 ? -1.761 -24.109 6.461 1 98.62 99 HIS A O 1
ATOM 767 N N . PHE A 1 100 ? -0.577 -22.469 7.234 1 98.25 100 PHE A N 1
ATOM 768 C CA . PHE A 1 100 ? 0.135 -22.141 6.004 1 98.25 100 PHE A CA 1
ATOM 769 C C . PHE A 1 100 ? 1.117 -23.25 5.633 1 98.25 100 PHE A C 1
ATOM 771 O O . PHE A 1 100 ? 1.617 -23.281 4.508 1 98.25 100 PHE A O 1
ATOM 778 N N . SER A 1 101 ? 1.369 -24.125 6.602 1 98.38 101 SER A N 1
ATOM 779 C CA . SER A 1 101 ? 2.244 -25.25 6.328 1 98.38 101 SER A CA 1
ATOM 780 C C . SER A 1 101 ? 1.438 -26.531 6.086 1 98.38 101 SER A C 1
ATOM 782 O O . SER A 1 101 ? 1.985 -27.625 6.121 1 98.38 101 SER A O 1
ATOM 784 N N . ALA A 1 102 ? 0.126 -26.391 5.828 1 98.69 102 ALA A N 1
ATOM 785 C CA . ALA A 1 102 ? -0.748 -27.547 5.648 1 98.69 102 ALA A CA 1
ATOM 786 C C . ALA A 1 102 ? -0.314 -28.375 4.445 1 98.69 102 ALA A C 1
ATOM 788 O O . ALA A 1 102 ? 0.127 -27.828 3.43 1 98.69 102 ALA A O 1
ATOM 789 N N . PRO A 1 103 ? -0.525 -29.688 4.41 1 98.44 103 PRO A N 1
ATOM 790 C CA . PRO A 1 103 ? -0.086 -30.594 3.346 1 98.44 103 PRO A CA 1
ATOM 791 C C . PRO A 1 103 ? -0.843 -30.375 2.037 1 98.44 103 PRO A C 1
ATOM 793 O O . PRO A 1 103 ? -0.433 -30.891 0.991 1 98.44 103 PRO A O 1
ATOM 796 N N . VAL A 1 104 ? -1.94 -29.641 2.105 1 98.69 104 VAL A N 1
ATOM 797 C CA . VAL A 1 104 ? -2.709 -29.391 0.89 1 98.69 104 VAL A CA 1
ATOM 798 C C . VAL A 1 104 ? -1.921 -28.469 -0.037 1 98.69 104 VAL A C 1
ATOM 800 O O . VAL A 1 104 ? -2.139 -28.453 -1.251 1 98.69 104 VAL A O 1
ATOM 803 N N . PHE A 1 105 ? -1.018 -27.688 0.515 1 98.81 105 PHE A N 1
ATOM 804 C CA . PHE A 1 105 ? -0.15 -26.828 -0.273 1 98.81 105 PHE A CA 1
ATOM 805 C C . PHE A 1 105 ? 1.096 -27.578 -0.73 1 98.81 105 PHE A C 1
ATOM 807 O O . PHE A 1 105 ? 1.641 -28.391 0.013 1 98.81 105 PHE A O 1
ATOM 814 N N . THR A 1 106 ? 1.525 -27.328 -1.959 1 98.69 106 THR A N 1
ATOM 815 C CA . THR A 1 106 ? 2.811 -27.844 -2.408 1 98.69 106 THR A CA 1
ATOM 816 C C . THR A 1 106 ? 3.955 -27.234 -1.607 1 98.69 106 THR A C 1
ATOM 818 O O . THR A 1 106 ? 3.775 -26.219 -0.939 1 98.69 106 THR A O 1
ATOM 821 N N . GLU A 1 107 ? 5.141 -27.766 -1.644 1 98.44 107 GLU A N 1
ATOM 822 C CA . GLU A 1 107 ? 6.309 -27.203 -0.979 1 98.44 107 GLU A CA 1
ATOM 823 C C . GLU A 1 107 ? 6.582 -25.781 -1.464 1 98.44 107 GLU A C 1
ATOM 825 O O . GLU A 1 107 ? 6.938 -24.906 -0.67 1 98.44 107 GLU A O 1
ATOM 830 N N . HIS A 1 108 ? 6.434 -25.609 -2.787 1 98.56 108 HIS A N 1
ATOM 831 C CA . HIS A 1 108 ? 6.598 -24.297 -3.385 1 98.56 108 HIS A CA 1
ATOM 832 C C . HIS A 1 108 ? 5.637 -23.281 -2.766 1 98.56 108 HIS A C 1
ATOM 834 O O . HIS A 1 108 ? 6.039 -22.172 -2.41 1 98.56 108 HIS A O 1
ATOM 840 N N . GLU A 1 109 ? 4.418 -23.703 -2.568 1 98.81 109 GLU A N 1
ATOM 841 C CA . GLU A 1 109 ? 3.385 -22.828 -2.01 1 98.81 109 GLU A CA 1
ATOM 842 C C . GLU A 1 109 ? 3.605 -22.609 -0.516 1 98.81 109 GLU A C 1
ATOM 844 O O . GLU A 1 109 ? 3.35 -21.516 -0.005 1 98.81 109 GLU A O 1
ATOM 849 N N . GLN A 1 110 ? 4.082 -23.609 0.188 1 98.88 110 GLN A N 1
ATOM 850 C CA . GLN A 1 110 ? 4.375 -23.469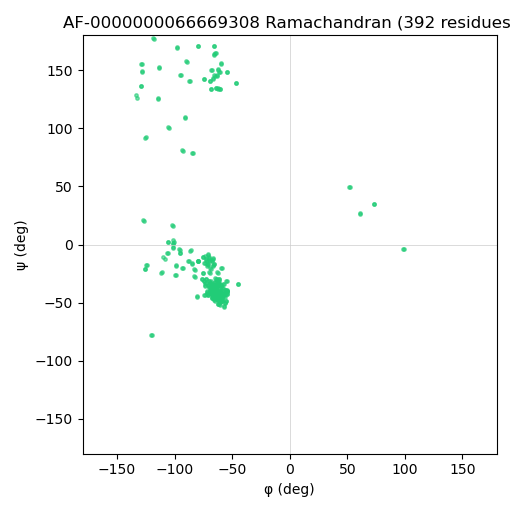 1.609 1 98.88 110 GLN A CA 1
ATOM 851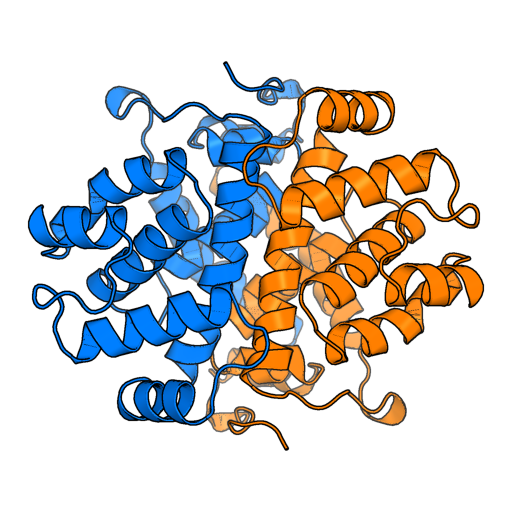 C C . GLN A 1 110 ? 5.488 -22.438 1.835 1 98.88 110 GLN A C 1
ATOM 853 O O . GLN A 1 110 ? 5.434 -21.656 2.779 1 98.88 110 GLN A O 1
ATOM 858 N N . VAL A 1 111 ? 6.504 -22.453 0.967 1 98.81 111 VAL A N 1
ATOM 859 C CA . VAL A 1 111 ? 7.598 -21.484 1.05 1 98.81 111 VAL A CA 1
ATOM 860 C C . VAL A 1 111 ? 7.062 -20.078 0.816 1 98.81 111 VAL A C 1
ATOM 862 O O . VAL A 1 111 ? 7.422 -19.141 1.54 1 98.81 111 VAL A O 1
ATOM 865 N N . LEU A 1 112 ? 6.184 -19.953 -0.153 1 98.88 112 LEU A N 1
ATOM 866 C CA . LEU A 1 112 ? 5.551 -18.672 -0.456 1 98.88 112 LEU A CA 1
ATOM 867 C C . LEU A 1 112 ? 4.762 -18.156 0.745 1 98.88 112 LEU A C 1
ATOM 869 O O . LEU A 1 112 ? 4.945 -17.016 1.17 1 98.88 112 LEU A O 1
ATOM 873 N N . LEU A 1 113 ? 3.947 -18.984 1.318 1 98.94 113 LEU A N 1
ATOM 874 C CA . LEU A 1 113 ? 3.059 -18.594 2.408 1 98.94 113 LEU A CA 1
ATOM 875 C C . LEU A 1 113 ? 3.85 -18.328 3.684 1 98.94 113 LEU A C 1
ATOM 877 O O . LEU A 1 113 ? 3.492 -17.438 4.461 1 98.94 113 LEU A O 1
ATOM 881 N N . GLU A 1 114 ? 4.926 -19.078 3.902 1 98.88 114 GLU A N 1
ATOM 882 C CA . GLU A 1 114 ? 5.809 -18.797 5.035 1 98.88 114 GLU A CA 1
ATOM 883 C C . GLU A 1 114 ? 6.434 -17.422 4.922 1 98.88 114 GLU A C 1
ATOM 885 O O . GLU A 1 114 ? 6.5 -16.672 5.902 1 98.88 114 GLU A O 1
ATOM 890 N N . PHE A 1 115 ? 6.891 -17.109 3.73 1 98.88 115 PHE A N 1
ATOM 891 C CA . PHE A 1 115 ? 7.504 -15.805 3.494 1 98.88 115 PHE A CA 1
ATOM 892 C C . PHE A 1 115 ? 6.496 -14.688 3.727 1 98.88 115 PHE A C 1
ATOM 894 O O . PHE A 1 115 ? 6.789 -13.719 4.43 1 98.88 115 PHE A O 1
ATOM 901 N N . VAL A 1 116 ? 5.281 -14.844 3.205 1 98.88 116 VAL A N 1
ATOM 902 C CA . VAL A 1 116 ? 4.219 -13.852 3.316 1 98.88 116 VAL A CA 1
ATOM 903 C C . VAL A 1 116 ? 3.863 -13.641 4.785 1 98.88 116 VAL A C 1
ATOM 905 O O . VAL A 1 116 ? 3.887 -12.508 5.281 1 98.88 116 VAL A O 1
ATOM 908 N N . THR A 1 117 ? 3.605 -14.719 5.516 1 98.75 117 THR A N 1
ATOM 909 C CA . THR A 1 117 ? 3.172 -14.609 6.902 1 98.75 117 THR A CA 1
ATOM 910 C C . THR A 1 117 ? 4.285 -14.023 7.77 1 98.75 117 THR A C 1
ATOM 912 O O . THR A 1 117 ? 4.023 -13.188 8.641 1 98.75 117 THR A O 1
ATOM 915 N N . THR A 1 118 ? 5.527 -14.43 7.496 1 98.81 118 THR A N 1
ATOM 916 C CA . THR A 1 118 ? 6.66 -13.922 8.266 1 98.81 118 THR A CA 1
ATOM 917 C C . THR A 1 118 ? 6.824 -12.414 8.055 1 98.81 118 THR A C 1
ATOM 919 O O . THR A 1 118 ? 6.984 -11.664 9.016 1 98.81 118 THR A O 1
ATOM 922 N N . CYS A 1 119 ? 6.66 -11.969 6.809 1 98.75 119 CYS A N 1
ATOM 923 C CA . CYS A 1 119 ? 6.91 -10.57 6.48 1 98.75 119 CYS A CA 1
ATOM 924 C C . CYS A 1 119 ? 5.777 -9.68 6.973 1 98.75 119 CYS A C 1
ATOM 926 O O . CYS A 1 119 ? 5.977 -8.484 7.219 1 98.75 119 CYS A O 1
ATOM 928 N N . VAL A 1 120 ? 4.566 -10.242 7.141 1 98.5 120 VAL A N 1
ATOM 929 C CA . VAL A 1 120 ? 3.463 -9.477 7.711 1 98.5 120 VAL A CA 1
ATOM 930 C C . VAL A 1 120 ? 3.729 -9.211 9.188 1 98.5 120 VAL A C 1
ATOM 932 O O . VAL A 1 120 ? 3.465 -8.117 9.688 1 98.5 120 VAL A O 1
ATOM 935 N N . HIS A 1 121 ? 4.383 -10.117 9.906 1 96.81 121 HIS A N 1
ATOM 936 C CA . HIS A 1 121 ? 4.48 -10.062 11.359 1 96.81 121 HIS A CA 1
ATOM 937 C C . HIS A 1 121 ? 5.809 -9.461 11.797 1 96.81 121 HIS A C 1
ATOM 939 O O . HIS A 1 121 ? 5.91 -8.891 12.891 1 96.81 121 HIS A O 1
ATOM 945 N N . ARG A 1 122 ? 6.848 -9.625 10.852 1 96.44 122 ARG A N 1
ATOM 946 C CA . ARG A 1 122 ? 8.188 -9.234 11.273 1 96.44 122 ARG A CA 1
ATOM 947 C C . ARG A 1 122 ? 8.836 -8.312 10.242 1 96.44 122 ARG A C 1
ATOM 949 O O . ARG A 1 122 ? 8.82 -8.602 9.047 1 96.44 122 ARG A O 1
ATOM 956 N N . PRO A 1 123 ? 9.445 -7.309 10.773 1 96.94 123 PRO A N 1
ATOM 957 C CA . PRO A 1 123 ? 10.188 -6.445 9.852 1 96.94 123 PRO A CA 1
ATOM 958 C C . PRO A 1 123 ? 11.406 -7.137 9.242 1 96.94 123 PRO A C 1
ATOM 960 O O . PRO A 1 123 ? 11.789 -6.84 8.109 1 96.94 123 PRO A O 1
ATOM 963 N N . ARG A 1 124 ? 12.055 -8.039 9.984 1 96.94 124 ARG A N 1
ATOM 964 C CA . ARG A 1 124 ? 13.258 -8.727 9.531 1 96.94 124 ARG A CA 1
ATOM 965 C C . ARG A 1 124 ? 13.078 -10.242 9.617 1 96.94 124 ARG A C 1
ATOM 967 O O . ARG A 1 124 ? 13.367 -10.852 10.648 1 96.94 124 ARG A O 1
ATOM 974 N N . PRO A 1 125 ? 12.648 -10.836 8.547 1 97.12 125 PRO A N 1
ATOM 975 C CA . PRO A 1 125 ? 12.547 -12.289 8.578 1 97.12 125 PRO A CA 1
ATOM 976 C C . PRO A 1 125 ? 13.891 -12.977 8.805 1 97.12 125 PRO A C 1
ATOM 978 O O . PRO A 1 125 ? 14.93 -12.469 8.367 1 97.12 125 PRO A O 1
ATOM 981 N N . PRO A 1 126 ? 13.852 -14.117 9.461 1 97.5 126 PRO A N 1
ATOM 982 C CA . PRO A 1 126 ? 15.086 -14.898 9.562 1 97.5 126 PRO A CA 1
ATOM 983 C C . PRO A 1 126 ? 15.711 -15.195 8.203 1 97.5 126 PRO A C 1
ATOM 985 O O . PRO A 1 126 ? 15 -15.398 7.223 1 97.5 126 PRO A O 1
ATOM 988 N N . ALA A 1 127 ? 17.016 -15.281 8.227 1 96.69 127 ALA A N 1
ATOM 989 C CA . ALA A 1 127 ? 17.75 -15.516 6.988 1 96.69 127 ALA A CA 1
ATOM 990 C C . ALA A 1 127 ? 17.281 -16.812 6.312 1 96.69 127 ALA A C 1
ATOM 992 O O . ALA A 1 127 ? 17.219 -16.875 5.082 1 96.69 127 ALA A O 1
ATOM 993 N N . ALA A 1 128 ? 16.922 -17.781 7.121 1 98.19 128 ALA A N 1
ATOM 994 C CA . ALA A 1 128 ? 16.516 -19.078 6.586 1 98.19 128 ALA A CA 1
ATOM 995 C C . ALA A 1 128 ? 15.227 -18.953 5.766 1 98.19 128 ALA A C 1
ATOM 997 O O . ALA A 1 128 ? 15.07 -19.641 4.746 1 98.19 128 ALA A O 1
ATOM 998 N N . VAL A 1 129 ? 14.305 -18.125 6.195 1 98.44 129 VAL A N 1
ATOM 999 C CA . VAL A 1 129 ? 13.039 -17.938 5.5 1 98.44 129 VAL A CA 1
ATOM 1000 C C . VAL A 1 129 ? 13.281 -17.266 4.148 1 98.44 129 VAL A C 1
ATOM 1002 O O . VAL A 1 129 ? 12.766 -17.719 3.127 1 98.44 129 VAL A O 1
ATOM 1005 N N . LEU A 1 130 ? 14.086 -16.234 4.145 1 98.25 130 LEU A N 1
ATOM 1006 C CA . LEU A 1 130 ? 14.391 -15.523 2.906 1 98.25 130 LEU A CA 1
ATOM 1007 C C . LEU A 1 130 ? 15.172 -16.422 1.949 1 98.25 130 LEU A C 1
ATOM 1009 O O . LEU A 1 130 ? 14.914 -16.422 0.743 1 98.25 130 LEU A O 1
ATOM 1013 N N . ASN A 1 131 ? 16.094 -17.172 2.482 1 98.25 131 ASN A N 1
ATOM 1014 C CA . ASN A 1 131 ? 16.906 -18.062 1.648 1 98.25 131 ASN A CA 1
ATOM 1015 C C . ASN A 1 131 ? 16.031 -19.125 0.965 1 98.25 131 ASN A C 1
ATOM 1017 O O . ASN A 1 131 ? 16.219 -19.406 -0.222 1 98.25 131 ASN A O 1
ATOM 1021 N N . ARG A 1 132 ? 15.133 -19.734 1.698 1 98.5 132 ARG A N 1
ATOM 1022 C CA . ARG A 1 132 ? 14.227 -20.719 1.111 1 98.5 132 ARG A CA 1
ATOM 1023 C C . ARG A 1 132 ? 13.359 -20.078 0.028 1 98.5 132 ARG A C 1
ATOM 1025 O O . ARG A 1 132 ? 13.117 -20.688 -1.016 1 98.5 132 ARG A O 1
ATOM 1032 N N . PHE A 1 133 ? 12.938 -18.906 0.299 1 98.75 133 PHE A N 1
ATOM 1033 C CA . PHE A 1 133 ? 12.117 -18.188 -0.669 1 98.75 133 PHE A CA 1
ATOM 1034 C C . PHE A 1 133 ? 12.898 -17.906 -1.945 1 98.75 133 PHE A C 1
ATOM 1036 O O . PHE A 1 133 ? 12.414 -18.172 -3.047 1 98.75 133 PHE A O 1
ATOM 1043 N N . ARG A 1 134 ? 14.125 -17.438 -1.835 1 98.38 134 ARG A N 1
ATOM 1044 C CA . ARG A 1 134 ? 14.922 -17 -2.977 1 98.38 134 ARG A CA 1
ATOM 1045 C C . ARG A 1 134 ? 15.422 -18.188 -3.783 1 98.38 134 ARG A C 1
ATOM 1047 O O . ARG A 1 134 ? 15.852 -18.031 -4.926 1 98.38 134 ARG A O 1
ATOM 1054 N N . ALA A 1 135 ? 15.359 -19.359 -3.203 1 98.5 135 ALA A N 1
ATOM 1055 C CA . ALA A 1 135 ? 15.695 -20.578 -3.934 1 98.5 135 ALA A CA 1
ATOM 1056 C C . ALA A 1 135 ? 14.625 -20.922 -4.957 1 98.5 135 ALA A C 1
ATOM 1058 O O . ALA A 1 135 ? 14.875 -21.688 -5.902 1 98.5 135 ALA A O 1
ATOM 1059 N N . ARG A 1 136 ? 13.445 -20.281 -4.855 1 98.31 136 ARG A N 1
ATOM 1060 C CA . ARG A 1 136 ? 12.312 -20.688 -5.68 1 98.31 136 ARG A CA 1
ATOM 1061 C C . ARG A 1 136 ? 11.742 -19.516 -6.461 1 98.31 136 ARG A C 1
ATOM 1063 O O . ARG A 1 136 ? 11.062 -19.703 -7.473 1 98.31 136 ARG A O 1
ATOM 1070 N N . PHE A 1 137 ? 12.023 -18.359 -5.988 1 98.56 137 PHE A N 1
ATOM 1071 C CA . PHE A 1 137 ? 11.422 -17.156 -6.562 1 98.56 137 PHE A CA 1
ATOM 1072 C C . PHE A 1 137 ? 12.492 -16.125 -6.918 1 98.56 137 PHE A C 1
ATOM 1074 O O . PHE A 1 137 ? 13.531 -16.047 -6.254 1 98.56 137 PHE A O 1
ATOM 1081 N N . SER A 1 138 ? 12.188 -15.367 -7.953 1 98.5 138 SER A N 1
ATOM 1082 C CA . SER A 1 138 ? 13.117 -14.336 -8.398 1 98.5 138 SER A CA 1
ATOM 1083 C C . SER A 1 138 ? 13.031 -13.086 -7.527 1 98.5 138 SER A C 1
ATOM 1085 O O . SER A 1 138 ? 12.109 -12.953 -6.715 1 98.5 138 SER A O 1
ATOM 1087 N N . ASP A 1 139 ? 13.961 -12.164 -7.715 1 98.5 139 ASP A N 1
ATOM 1088 C CA . ASP A 1 139 ? 13.953 -10.883 -7.008 1 98.5 139 ASP A CA 1
ATOM 1089 C C . ASP A 1 139 ? 12.711 -10.062 -7.363 1 98.5 139 ASP A C 1
ATOM 1091 O O . ASP A 1 139 ? 12.188 -9.328 -6.531 1 98.5 139 ASP A O 1
ATOM 1095 N N . ARG A 1 140 ? 12.234 -10.227 -8.602 1 98.62 140 ARG A N 1
ATOM 1096 C CA . ARG A 1 140 ? 11.008 -9.555 -9 1 98.62 140 ARG A CA 1
ATOM 1097 C C . ARG A 1 140 ? 9.812 -10.07 -8.195 1 98.62 140 ARG A C 1
ATOM 1099 O O . ARG A 1 140 ? 9.016 -9.281 -7.691 1 98.62 140 ARG A O 1
ATOM 1106 N N . HIS A 1 141 ? 9.734 -11.406 -8.055 1 98.81 141 HIS A N 1
ATOM 1107 C CA . HIS A 1 141 ? 8.68 -11.969 -7.219 1 98.81 141 HIS A CA 1
ATOM 1108 C C . HIS A 1 141 ? 8.727 -11.391 -5.809 1 98.81 141 HIS A C 1
ATOM 1110 O O . HIS A 1 141 ? 7.688 -11.047 -5.238 1 98.81 141 HIS A O 1
ATOM 1116 N N . LEU A 1 142 ? 9.922 -11.281 -5.305 1 98.81 142 LEU A N 1
ATOM 1117 C CA . LEU A 1 142 ? 10.133 -10.852 -3.93 1 98.81 142 LEU A CA 1
ATOM 1118 C C . LEU A 1 142 ? 9.586 -9.445 -3.709 1 98.81 142 LEU A C 1
ATOM 1120 O O . LEU A 1 142 ? 8.742 -9.234 -2.834 1 98.81 142 LEU A O 1
ATOM 1124 N N . VAL A 1 143 ? 9.961 -8.492 -4.555 1 98.88 143 VAL A N 1
ATOM 1125 C CA . VAL A 1 143 ? 9.555 -7.109 -4.316 1 98.88 143 VAL A CA 1
ATOM 1126 C C . VAL A 1 143 ? 8.07 -6.941 -4.621 1 98.88 143 VAL A C 1
ATOM 1128 O O . VAL A 1 143 ? 7.383 -6.148 -3.975 1 98.88 143 VAL A O 1
ATOM 1131 N N . GLU A 1 144 ? 7.562 -7.723 -5.543 1 98.94 144 GLU A N 1
ATOM 1132 C CA . GLU A 1 144 ? 6.145 -7.625 -5.879 1 98.94 144 GLU A CA 1
ATOM 1133 C C . GLU A 1 144 ? 5.273 -8.219 -4.773 1 98.94 144 GLU A C 1
ATOM 1135 O O . GLU A 1 144 ? 4.176 -7.719 -4.504 1 98.94 144 GLU A O 1
ATOM 1140 N N . ILE A 1 145 ? 5.734 -9.234 -4.105 1 98.94 145 ILE A N 1
ATOM 1141 C CA . ILE A 1 145 ? 4.996 -9.805 -2.982 1 98.94 145 ILE A CA 1
ATOM 1142 C C . ILE A 1 145 ? 4.984 -8.812 -1.82 1 98.94 145 ILE A C 1
ATOM 1144 O O . ILE A 1 145 ? 3.951 -8.625 -1.172 1 98.94 145 ILE A O 1
ATOM 1148 N N . LEU A 1 146 ? 6.086 -8.164 -1.573 1 98.94 146 LEU A N 1
ATOM 1149 C CA . LEU A 1 146 ? 6.117 -7.148 -0.525 1 98.94 146 LEU A CA 1
ATOM 1150 C C . LEU A 1 146 ? 5.168 -6 -0.85 1 98.94 146 LEU A C 1
ATOM 1152 O O . LEU A 1 146 ? 4.531 -5.441 0.047 1 98.94 146 LEU A O 1
ATOM 1156 N N . ALA A 1 147 ? 5.043 -5.664 -2.141 1 98.94 147 ALA A N 1
ATOM 1157 C CA . ALA A 1 147 ? 4.086 -4.645 -2.562 1 98.94 147 ALA A CA 1
ATOM 1158 C C . ALA A 1 147 ? 2.65 -5.117 -2.348 1 98.94 147 ALA A C 1
ATOM 1160 O O . ALA A 1 147 ? 1.783 -4.328 -1.968 1 98.94 147 ALA A O 1
ATOM 1161 N N . LEU A 1 148 ? 2.398 -6.387 -2.586 1 98.88 148 LEU A N 1
ATOM 1162 C CA . LEU A 1 148 ? 1.07 -6.945 -2.35 1 98.88 148 LEU A CA 1
ATOM 1163 C C . LEU A 1 148 ? 0.701 -6.859 -0.872 1 98.88 148 LEU A C 1
ATOM 1165 O O . LEU A 1 148 ? -0.452 -6.586 -0.531 1 98.88 148 LEU A O 1
ATOM 1169 N N . LEU A 1 149 ? 1.676 -7.047 0.007 1 98.88 149 LEU A N 1
ATOM 1170 C CA . LEU A 1 149 ? 1.391 -6.957 1.435 1 98.88 149 LEU A CA 1
ATOM 1171 C C . LEU A 1 149 ? 0.855 -5.578 1.795 1 98.88 149 LEU A C 1
ATOM 1173 O O . LEU A 1 149 ? -0.167 -5.461 2.475 1 98.88 149 LEU A O 1
ATOM 1177 N N . GLY A 1 150 ? 1.541 -4.547 1.324 1 98.88 150 GLY A N 1
ATOM 1178 C CA . GLY A 1 150 ? 1.108 -3.193 1.631 1 98.88 150 GLY A CA 1
ATOM 1179 C C . GLY A 1 150 ? -0.193 -2.812 0.95 1 98.88 150 GLY A C 1
ATOM 1180 O O . GLY A 1 150 ? -1.052 -2.168 1.556 1 98.88 150 GLY A O 1
ATOM 1181 N N . ASN A 1 151 ? -0.328 -3.189 -0.299 1 98.81 151 ASN A N 1
ATOM 1182 C CA . ASN A 1 151 ? -1.547 -2.896 -1.046 1 98.81 151 ASN A CA 1
ATOM 1183 C C . ASN A 1 151 ? -2.775 -3.502 -0.374 1 98.81 151 ASN A C 1
ATOM 1185 O O . ASN A 1 151 ? -3.789 -2.822 -0.197 1 98.81 151 ASN A O 1
ATOM 1189 N N . TYR A 1 152 ? -2.66 -4.676 0.055 1 98.81 152 TYR A N 1
ATOM 1190 C CA . TYR A 1 152 ? -3.834 -5.355 0.59 1 98.81 152 TYR A CA 1
ATOM 1191 C C . TYR A 1 152 ? -4.047 -5 2.059 1 98.81 152 TYR A C 1
ATOM 1193 O O . TYR A 1 152 ? -5.129 -5.223 2.607 1 98.81 152 TYR A O 1
ATOM 1201 N N . LEU A 1 153 ? -3.006 -4.445 2.703 1 98.94 153 LEU A N 1
ATOM 1202 C CA . LEU A 1 153 ? -3.305 -3.816 3.984 1 98.94 153 LEU A CA 1
ATOM 1203 C C . LEU A 1 153 ? -4.199 -2.596 3.795 1 98.94 153 LEU A C 1
ATOM 1205 O O . LEU A 1 153 ? -5.133 -2.377 4.57 1 98.94 153 LEU A O 1
ATOM 1209 N N . THR A 1 154 ? -3.885 -1.79 2.787 1 98.94 154 THR A N 1
ATOM 1210 C CA . THR A 1 154 ? -4.73 -0.635 2.506 1 98.94 154 THR A CA 1
ATOM 1211 C C . THR A 1 154 ? -6.176 -1.064 2.279 1 98.94 154 THR A C 1
ATOM 1213 O O . THR A 1 154 ? -7.094 -0.542 2.918 1 98.94 154 THR A O 1
ATOM 1216 N N . ILE A 1 155 ? -6.371 -2.039 1.428 1 98.75 155 ILE A N 1
ATOM 1217 C CA . ILE A 1 155 ? -7.711 -2.498 1.082 1 98.75 155 ILE A CA 1
ATOM 1218 C C . ILE A 1 155 ? -8.383 -3.107 2.312 1 98.75 155 ILE A C 1
ATOM 1220 O O . ILE A 1 155 ? -9.555 -2.855 2.576 1 98.75 155 ILE A O 1
ATOM 1224 N N . ALA A 1 156 ? -7.641 -3.846 3.068 1 98.81 156 ALA A N 1
ATOM 1225 C CA . ALA A 1 156 ? -8.164 -4.453 4.285 1 98.81 156 ALA A CA 1
ATOM 1226 C C . ALA A 1 156 ? -8.609 -3.389 5.285 1 98.81 156 ALA A C 1
ATOM 1228 O O . ALA A 1 156 ? -9.703 -3.475 5.848 1 98.81 156 ALA A O 1
ATOM 1229 N N . ARG A 1 157 ? -7.793 -2.414 5.512 1 98.88 157 ARG A N 1
ATOM 1230 C CA . ARG A 1 157 ? -8.125 -1.405 6.512 1 98.88 157 ARG A CA 1
ATOM 1231 C C . ARG A 1 157 ? -9.281 -0.527 6.039 1 98.88 157 ARG A C 1
ATOM 1233 O O . ARG A 1 157 ? -10.117 -0.112 6.84 1 98.88 157 ARG A O 1
ATOM 1240 N N . LEU A 1 158 ? -9.344 -0.221 4.719 1 98.81 158 LEU A N 1
ATOM 1241 C CA . LEU A 1 158 ? -10.539 0.446 4.211 1 98.81 158 LEU A CA 1
ATOM 1242 C C . LEU A 1 158 ? -11.789 -0.371 4.512 1 98.81 158 LEU A C 1
ATOM 1244 O O . LEU A 1 158 ? -12.789 0.172 4.984 1 98.81 158 LEU A O 1
ATOM 1248 N N . SER A 1 159 ? -11.703 -1.635 4.285 1 98.5 159 SER A N 1
ATOM 1249 C CA . SER A 1 159 ? -12.875 -2.49 4.441 1 98.5 159 SER A CA 1
ATOM 1250 C C . SER A 1 159 ? -13.203 -2.717 5.914 1 98.5 159 SER A C 1
ATOM 1252 O O . SER A 1 159 ? -14.367 -2.652 6.312 1 98.5 159 SER A O 1
ATOM 1254 N N . THR A 1 160 ? -12.219 -2.975 6.793 1 98.62 160 THR A N 1
ATOM 1255 C CA . THR A 1 160 ? -12.461 -3.354 8.18 1 98.62 160 THR A CA 1
ATOM 1256 C C . THR A 1 160 ? -12.758 -2.123 9.039 1 98.62 160 THR A C 1
ATOM 1258 O O . THR A 1 160 ? -13.719 -2.113 9.805 1 98.62 160 THR A O 1
ATOM 1261 N N . VAL A 1 161 ? -11.969 -1.022 8.867 1 98.62 161 VAL A N 1
ATOM 1262 C CA . VAL A 1 161 ? -12.133 0.178 9.68 1 98.62 161 VAL A CA 1
ATOM 1263 C C . VAL A 1 161 ? -13.469 0.841 9.352 1 98.62 161 VAL A C 1
ATOM 1265 O O . VAL A 1 161 ? -14.156 1.35 10.242 1 98.62 161 VAL A O 1
ATOM 1268 N N . LEU A 1 162 ? -13.875 0.75 8.062 1 98.5 162 LEU A N 1
ATOM 1269 C CA . LEU A 1 162 ? -15.062 1.481 7.629 1 98.5 162 LEU A CA 1
ATOM 1270 C C . LEU A 1 162 ? -16.234 0.535 7.43 1 98.5 162 LEU A C 1
ATOM 1272 O O . LEU A 1 162 ? -17.328 0.963 7.023 1 98.5 162 LEU A O 1
ATOM 1276 N N . GLU A 1 163 ? -16 -0.766 7.719 1 97.81 163 GLU A N 1
ATOM 1277 C CA . GLU A 1 163 ? -17.031 -1.805 7.66 1 97.81 163 GLU A CA 1
ATOM 1278 C C . GLU A 1 163 ? -17.75 -1.786 6.32 1 97.81 163 GLU A C 1
ATOM 1280 O O . GLU A 1 163 ? -18.984 -1.729 6.277 1 97.81 163 GLU A O 1
ATOM 1285 N N . VAL A 1 164 ? -16.969 -1.777 5.246 1 97.75 164 VAL A N 1
ATOM 1286 C CA . VAL A 1 164 ? -17.484 -1.796 3.881 1 97.75 164 VAL A CA 1
ATOM 1287 C C . VAL A 1 164 ? -18.266 -3.086 3.639 1 97.75 164 VAL A C 1
ATOM 1289 O O . VAL A 1 164 ? -17.797 -4.172 3.99 1 97.75 164 VAL A O 1
ATOM 1292 N N . GLU A 1 165 ? -19.391 -2.982 3.055 1 95.44 165 GLU A N 1
ATOM 1293 C CA . GLU A 1 165 ? -20.234 -4.141 2.789 1 95.44 165 GLU A CA 1
ATOM 1294 C C . GLU A 1 165 ? -19.688 -4.973 1.633 1 95.44 165 GLU A C 1
ATOM 1296 O O . GLU A 1 165 ? -19.188 -4.426 0.65 1 95.44 165 GLU A O 1
ATOM 1301 N N . VAL A 1 166 ? -19.812 -6.238 1.785 1 92.81 166 VAL A N 1
ATOM 1302 C CA . VAL A 1 166 ? -19.438 -7.137 0.701 1 92.81 166 VAL A CA 1
ATOM 1303 C C . VAL A 1 166 ? -20.344 -6.898 -0.507 1 92.81 166 VAL A C 1
ATOM 1305 O O . VAL A 1 166 ? -21.547 -6.715 -0.358 1 92.81 166 VAL A O 1
ATOM 1308 N N . ASP A 1 167 ? -19.734 -6.832 -1.643 1 91.5 167 ASP A N 1
ATOM 1309 C CA . ASP A 1 167 ? -20.484 -6.582 -2.873 1 91.5 167 ASP A CA 1
ATOM 1310 C C . ASP A 1 167 ? -21.422 -7.738 -3.189 1 91.5 167 ASP A C 1
ATOM 1312 O O . ASP A 1 167 ? -21.094 -8.898 -2.949 1 91.5 167 ASP A O 1
ATOM 1316 N N . VAL A 1 168 ? -22.531 -7.41 -3.738 1 83.62 168 VAL A N 1
ATOM 1317 C CA . VAL A 1 168 ? -23.453 -8.406 -4.27 1 83.62 168 VAL A CA 1
ATOM 1318 C C . VAL A 1 168 ? -23.156 -8.664 -5.742 1 83.62 168 VAL A C 1
ATOM 1320 O O . VAL A 1 168 ? -23.297 -7.77 -6.578 1 83.62 168 VAL A O 1
ATOM 1323 N N . PRO A 1 169 ? -22.609 -9.836 -6.035 1 72.88 169 PRO A N 1
ATOM 1324 C CA . PRO A 1 169 ? -22.094 -10.125 -7.375 1 72.88 169 PRO A CA 1
ATOM 1325 C C . PRO A 1 169 ? -23.047 -9.688 -8.484 1 72.88 169 PRO A C 1
ATOM 1327 O O . PRO A 1 169 ? -22.609 -9.219 -9.531 1 72.88 169 PRO A O 1
ATOM 1330 N N . GLU A 1 170 ? -24.219 -9.766 -8.266 1 71.31 170 GLU A N 1
ATOM 1331 C CA . GLU A 1 170 ? -25.188 -9.438 -9.305 1 71.31 170 GLU A CA 1
ATOM 1332 C C . GLU A 1 170 ? -25.266 -7.93 -9.539 1 71.31 170 GLU A C 1
ATOM 1334 O O . GLU A 1 170 ? -25.75 -7.484 -10.586 1 71.31 170 GLU A O 1
ATOM 1339 N N . GLN A 1 171 ? -24.656 -7.23 -8.688 1 64.81 171 GLN A N 1
ATOM 1340 C CA . GLN A 1 171 ? -24.844 -5.785 -8.727 1 64.81 171 GLN A CA 1
ATOM 1341 C C . GLN A 1 171 ? -23.578 -5.07 -9.203 1 64.81 171 GLN A C 1
ATOM 1343 O O . GLN A 1 171 ? -23.609 -3.873 -9.492 1 64.81 171 GLN A O 1
ATOM 1348 N N . VAL A 1 172 ? -22.594 -5.797 -9.266 1 67.44 172 VAL A N 1
ATOM 1349 C CA . VAL A 1 172 ? -21.344 -5.117 -9.594 1 67.44 172 VAL A CA 1
ATOM 1350 C C . VAL A 1 172 ? -20.609 -5.887 -10.688 1 67.44 172 VAL A C 1
ATOM 1352 O O . VAL A 1 172 ? -20.531 -7.117 -10.641 1 67.44 172 VAL A O 1
ATOM 1355 N N . ASP A 1 173 ? -20.328 -5.129 -11.656 1 70.12 173 ASP A N 1
ATOM 1356 C CA . ASP A 1 173 ? -19.484 -5.723 -12.688 1 70.12 173 ASP A CA 1
ATOM 1357 C C . ASP A 1 173 ? -18 -5.434 -12.414 1 70.12 173 ASP A C 1
ATOM 1359 O O . ASP A 1 173 ? -17.406 -4.562 -13.055 1 70.12 173 ASP A O 1
ATOM 1363 N N . ALA A 1 174 ? -17.438 -6.168 -11.555 1 73.81 174 ALA A N 1
ATOM 1364 C CA . ALA A 1 174 ? -16.047 -5.984 -11.156 1 73.81 174 ALA A CA 1
ATOM 1365 C C . ALA A 1 174 ? -15.102 -6.246 -12.32 1 73.81 174 ALA A C 1
ATOM 1367 O O . ALA A 1 174 ? -14.07 -5.578 -12.461 1 73.81 174 ALA A O 1
ATOM 1368 N N . ALA A 1 175 ? -15.531 -7.059 -13.156 1 76.75 175 ALA A N 1
ATOM 1369 C CA . ALA A 1 175 ? -14.695 -7.43 -14.297 1 76.75 175 ALA A CA 1
ATOM 1370 C C . ALA A 1 175 ? -14.539 -6.258 -15.258 1 76.75 175 ALA A C 1
ATOM 1372 O O . ALA A 1 175 ? -13.453 -6.039 -15.805 1 76.75 175 ALA A O 1
ATOM 1373 N N . ALA A 1 176 ? -15.617 -5.562 -15.422 1 78.06 176 ALA A N 1
ATOM 1374 C CA . ALA A 1 176 ? -15.555 -4.43 -16.344 1 78.06 176 ALA A CA 1
ATOM 1375 C C . ALA A 1 176 ? -14.602 -3.357 -15.828 1 78.06 176 ALA A C 1
ATOM 1377 O O . ALA A 1 176 ? -13.82 -2.789 -16.594 1 78.06 176 ALA A O 1
ATOM 1378 N N . PHE A 1 177 ? -14.672 -3.08 -14.609 1 78.75 177 PHE A N 1
ATOM 1379 C CA . PHE A 1 177 ? -13.766 -2.113 -14 1 78.75 177 PHE A CA 1
ATOM 1380 C C . PHE A 1 177 ? -12.32 -2.557 -14.156 1 78.75 177 PHE A C 1
ATOM 1382 O O . PHE A 1 177 ? -11.469 -1.779 -14.602 1 78.75 177 PHE A O 1
ATOM 1389 N N . TRP A 1 178 ? -12.141 -3.736 -13.852 1 83.5 178 TRP A N 1
ATOM 1390 C CA . TRP A 1 178 ? -10.781 -4.281 -13.867 1 83.5 178 TRP A CA 1
ATOM 1391 C C . TRP A 1 178 ? -10.219 -4.312 -15.281 1 83.5 178 TRP A C 1
ATOM 1393 O O . TRP A 1 178 ? -9.039 -4.039 -15.5 1 83.5 178 TRP A O 1
ATOM 1403 N N . ASP A 1 179 ? -11.086 -4.586 -16.203 1 87.38 179 ASP A N 1
ATOM 1404 C CA . ASP A 1 179 ? -10.656 -4.602 -17.594 1 87.38 179 ASP A CA 1
ATOM 1405 C C . ASP A 1 179 ? -10.242 -3.207 -18.062 1 87.38 179 ASP A C 1
ATOM 1407 O O . ASP A 1 179 ? -9.234 -3.055 -18.75 1 87.38 179 ASP A O 1
ATOM 1411 N N . ARG A 1 180 ? -10.992 -2.252 -17.688 1 87.75 180 ARG A N 1
ATOM 1412 C CA . ARG A 1 180 ? -10.672 -0.878 -18.047 1 87.75 180 ARG A CA 1
ATOM 1413 C C . ARG A 1 180 ? -9.375 -0.426 -17.391 1 87.75 180 ARG A C 1
ATOM 1415 O O . ARG A 1 180 ? -8.508 0.159 -18.047 1 87.75 180 ARG A O 1
ATOM 1422 N N . ALA A 1 181 ? -9.32 -0.699 -16.109 1 88.81 181 ALA A N 1
ATOM 1423 C CA . ALA A 1 181 ? -8.102 -0.327 -15.398 1 88.81 181 ALA A CA 1
ATOM 1424 C C . ALA A 1 181 ? -6.883 -1.039 -15.977 1 88.81 181 ALA A C 1
ATOM 1426 O O . ALA A 1 181 ? -5.836 -0.421 -16.172 1 88.81 181 ALA A O 1
ATOM 1427 N N . ASN A 1 182 ? -7.062 -2.281 -16.234 1 92.25 182 ASN A N 1
ATOM 1428 C CA . ASN A 1 182 ? -5.977 -3.078 -16.797 1 92.25 182 ASN A CA 1
ATOM 1429 C C . ASN A 1 182 ? -5.508 -2.52 -18.141 1 92.25 182 ASN A C 1
ATOM 1431 O O . ASN A 1 182 ? -4.312 -2.512 -18.438 1 92.25 182 ASN A O 1
ATOM 1435 N N . GLY A 1 183 ? -6.41 -2.035 -18.906 1 92.69 183 GLY A N 1
ATOM 1436 C CA . GLY A 1 183 ? -6.098 -1.495 -20.219 1 92.69 183 GLY A CA 1
ATOM 1437 C C . GLY A 1 183 ? -5.273 -0.223 -20.156 1 92.69 183 GLY A C 1
ATOM 1438 O O . GLY A 1 183 ? -4.695 0.194 -21.172 1 92.69 183 GLY A O 1
ATOM 1439 N N . L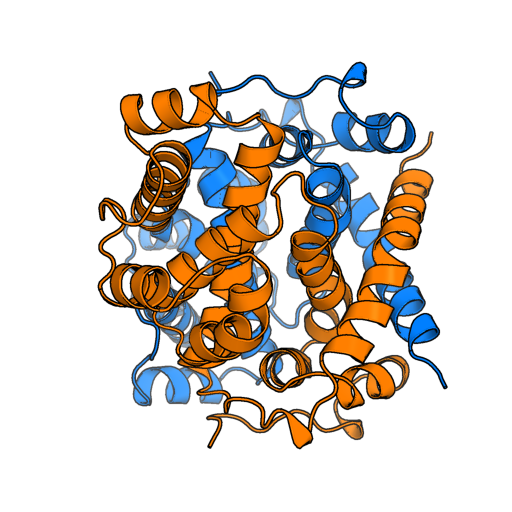EU A 1 184 ? -5.168 0.402 -18.984 1 95.06 184 LEU A N 1
ATOM 1440 C CA . LEU A 1 184 ? -4.48 1.679 -18.828 1 95.06 184 LEU A CA 1
ATOM 1441 C C . LEU A 1 184 ? -3.062 1.472 -18.312 1 95.06 184 LEU A C 1
ATOM 1443 O O . LEU A 1 184 ? -2.225 2.371 -18.406 1 95.06 184 LEU A O 1
ATOM 1447 N N . VAL A 1 185 ? -2.775 0.329 -17.75 1 96.44 185 VAL A N 1
ATOM 1448 C CA . VAL A 1 185 ? -1.55 0.121 -16.984 1 96.44 185 VAL A CA 1
ATOM 1449 C C . VAL A 1 185 ? -0.337 0.383 -17.875 1 96.44 185 VAL A C 1
ATOM 1451 O O . VAL A 1 185 ? 0.506 1.225 -17.547 1 96.44 185 VAL A O 1
ATOM 1454 N N . ASP A 1 186 ? -0.328 -0.206 -19.062 1 96.25 186 ASP A N 1
ATOM 1455 C CA . ASP A 1 186 ? 0.828 -0.082 -19.953 1 96.25 186 ASP A CA 1
ATOM 1456 C C . ASP A 1 186 ? 0.992 1.354 -20.438 1 96.25 186 ASP A C 1
ATOM 1458 O O . ASP A 1 186 ? 2.109 1.87 -20.5 1 96.25 186 ASP A O 1
ATOM 1462 N N . SER A 1 187 ? -0.101 1.976 -20.781 1 95.44 187 SER A N 1
ATOM 1463 C CA . SER A 1 187 ? -0.029 3.344 -21.281 1 95.44 187 SER A CA 1
ATOM 1464 C C . SER A 1 187 ? 0.463 4.305 -20.203 1 95.44 187 SER A C 1
ATOM 1466 O O . SER A 1 187 ? 1.18 5.262 -20.5 1 95.44 187 SER A O 1
ATOM 1468 N N . LEU A 1 188 ? 0.061 4.094 -18.969 1 97.12 188 LEU A N 1
ATOM 1469 C CA . LEU A 1 188 ? 0.517 4.953 -17.875 1 97.12 188 LEU A CA 1
ATOM 1470 C C . LEU A 1 188 ? 2.002 4.742 -17.609 1 97.12 188 LEU A C 1
ATOM 1472 O O . LEU A 1 188 ? 2.74 5.707 -17.391 1 97.12 188 LEU A O 1
ATOM 1476 N N . ILE A 1 189 ? 2.443 3.506 -17.641 1 96.56 189 ILE A N 1
ATOM 1477 C CA . ILE A 1 189 ? 3.861 3.221 -17.453 1 96.56 189 ILE A CA 1
ATOM 1478 C C . ILE A 1 189 ? 4.676 3.896 -18.547 1 96.56 189 ILE A C 1
ATOM 1480 O O . ILE A 1 189 ? 5.719 4.496 -18.281 1 96.56 189 ILE A O 1
ATOM 1484 N N . ASP A 1 190 ? 4.148 3.812 -19.781 1 95.81 190 ASP A N 1
ATOM 1485 C CA . ASP A 1 190 ? 4.812 4.457 -20.906 1 95.81 190 ASP A CA 1
ATOM 1486 C C . ASP A 1 190 ? 4.891 5.969 -20.719 1 95.81 190 ASP A C 1
ATOM 1488 O O . ASP A 1 190 ? 5.91 6.59 -21.016 1 95.81 190 ASP A O 1
ATOM 1492 N N . ARG A 1 191 ? 3.836 6.543 -20.234 1 95.44 191 ARG A N 1
ATOM 1493 C CA . ARG A 1 191 ? 3.812 7.98 -20 1 95.44 191 ARG A CA 1
ATOM 1494 C C . ARG A 1 191 ? 4.824 8.367 -18.922 1 95.44 191 ARG A C 1
ATOM 1496 O O . ARG A 1 191 ? 5.48 9.406 -19.031 1 95.44 191 ARG A O 1
ATOM 1503 N N . ILE A 1 192 ? 4.945 7.586 -17.859 1 96 192 ILE A N 1
ATOM 1504 C CA . ILE A 1 192 ? 5.91 7.832 -16.797 1 96 192 ILE A CA 1
ATOM 1505 C C . ILE A 1 192 ? 7.328 7.742 -17.344 1 96 192 ILE A C 1
ATOM 1507 O O . ILE A 1 192 ? 8.164 8.609 -17.078 1 96 192 ILE A O 1
ATOM 1511 N N . ALA A 1 193 ? 7.555 6.75 -18.172 1 95.44 193 ALA A N 1
ATOM 1512 C CA . ALA A 1 193 ? 8.867 6.559 -18.781 1 95.44 193 ALA A CA 1
ATOM 1513 C C . ALA A 1 193 ? 9.258 7.758 -19.641 1 95.44 193 ALA A C 1
ATOM 1515 O O . ALA A 1 193 ? 10.398 8.219 -19.594 1 95.44 193 ALA A O 1
ATOM 1516 N N . ARG A 1 194 ? 8.344 8.289 -20.344 1 94.06 194 ARG A N 1
ATOM 1517 C CA . ARG A 1 194 ? 8.609 9.398 -21.25 1 94.06 194 ARG A CA 1
ATOM 1518 C C . ARG A 1 194 ? 8.961 10.664 -20.484 1 94.06 194 ARG A C 1
ATOM 1520 O O . ARG A 1 194 ? 9.758 11.477 -20.953 1 94.06 194 ARG A O 1
ATOM 1527 N N . GLN A 1 195 ? 8.344 10.836 -19.375 1 90.25 195 GLN A N 1
ATOM 1528 C CA . GLN A 1 195 ? 8.641 12 -18.531 1 90.25 195 GLN A CA 1
ATOM 1529 C C . GLN A 1 195 ? 10.094 11.984 -18.078 1 90.25 195 GLN A C 1
ATOM 1531 O O . GLN A 1 195 ? 10.68 13.031 -17.812 1 90.25 195 GLN A O 1
ATOM 1536 N N . TRP A 1 196 ? 10.695 10.805 -17.891 1 88.19 196 TRP A N 1
ATOM 1537 C CA . TRP A 1 196 ? 12.055 10.688 -17.375 1 88.19 196 TRP A CA 1
ATOM 1538 C C . TRP A 1 196 ? 13.062 10.57 -18.5 1 88.19 196 TRP A C 1
ATOM 1540 O O . TRP A 1 196 ? 14.258 10.391 -18.266 1 88.19 196 TRP A O 1
ATOM 1550 N N . ALA A 1 197 ? 12.578 10.445 -19.703 1 82.25 197 ALA A N 1
ATOM 1551 C CA . ALA A 1 197 ? 13.484 10.352 -20.844 1 82.25 197 ALA A CA 1
ATOM 1552 C C . ALA A 1 197 ? 14.352 11.602 -20.969 1 82.25 197 ALA A C 1
ATOM 1554 O O . ALA A 1 197 ? 13.891 12.711 -20.703 1 82.25 197 ALA A O 1
ATOM 1555 N N . PRO A 1 198 ? 15.648 11.375 -21.188 1 74.44 198 PRO A N 1
ATOM 1556 C CA . PRO A 1 198 ? 16.531 12.523 -21.391 1 74.44 198 PRO A CA 1
ATOM 1557 C C . PRO A 1 198 ? 16.016 13.484 -22.469 1 74.44 198 PRO A C 1
ATOM 1559 O O . PRO A 1 198 ? 15.305 13.07 -23.375 1 74.44 198 PRO A O 1
ATOM 1562 N N . MET B 1 1 ? 24.969 -4.387 4.078 1 83.69 1 MET B N 1
ATOM 1563 C CA . MET B 1 1 ? 24.641 -4.484 2.658 1 83.69 1 MET B CA 1
ATOM 1564 C C . MET B 1 1 ? 23.25 -5.086 2.459 1 83.69 1 MET B C 1
ATOM 1566 O O . MET B 1 1 ? 22.828 -5.965 3.219 1 83.69 1 MET B O 1
ATOM 1570 N N . ALA B 1 2 ? 22.578 -4.625 1.331 1 95.31 2 ALA B N 1
ATOM 1571 C CA . ALA B 1 2 ? 21.25 -5.148 1.028 1 95.31 2 ALA B CA 1
ATOM 1572 C C . ALA B 1 2 ? 21.281 -6.66 0.827 1 95.31 2 ALA B C 1
ATOM 1574 O O . ALA B 1 2 ? 22.328 -7.219 0.453 1 95.31 2 ALA B O 1
ATOM 1575 N N . ARG B 1 3 ? 20.234 -7.324 1.014 1 97.06 3 ARG B N 1
ATOM 1576 C CA . ARG B 1 3 ? 20.188 -8.781 1 1 97.06 3 ARG B CA 1
ATOM 1577 C C . ARG B 1 3 ? 20.078 -9.312 -0.426 1 97.06 3 ARG B C 1
ATOM 1579 O O . ARG B 1 3 ? 20.297 -10.5 -0.671 1 97.06 3 ARG B O 1
ATOM 1586 N N . ILE B 1 4 ? 19.625 -8.492 -1.315 1 97.5 4 ILE B N 1
ATOM 1587 C CA . ILE B 1 4 ? 19.688 -8.766 -2.746 1 97.5 4 ILE B CA 1
ATOM 1588 C C . ILE B 1 4 ? 20.312 -7.582 -3.479 1 97.5 4 ILE B C 1
ATOM 1590 O O . ILE B 1 4 ? 20.297 -6.457 -2.971 1 97.5 4 ILE B O 1
ATOM 1594 N N . PRO B 1 5 ? 20.891 -7.824 -4.648 1 97.44 5 PRO B N 1
ATOM 1595 C CA . PRO B 1 5 ? 21.469 -6.688 -5.371 1 97.44 5 PRO B CA 1
ATOM 1596 C C . PRO B 1 5 ? 20.406 -5.711 -5.879 1 97.44 5 PRO B C 1
ATOM 1598 O O . PRO B 1 5 ? 19.266 -6.113 -6.137 1 97.44 5 PRO B O 1
ATOM 1601 N N . TYR B 1 6 ? 20.812 -4.48 -5.949 1 97.38 6 TYR B N 1
ATOM 1602 C CA . TYR B 1 6 ? 19.969 -3.547 -6.695 1 97.38 6 TYR B CA 1
ATOM 1603 C C . TYR B 1 6 ? 19.953 -3.906 -8.18 1 97.38 6 TYR B C 1
ATOM 1605 O O . TYR B 1 6 ? 20.953 -4.371 -8.727 1 97.38 6 TYR B O 1
ATOM 1613 N N . PRO B 1 7 ? 18.812 -3.729 -8.773 1 97.81 7 PRO B N 1
ATOM 1614 C CA . PRO B 1 7 ? 18.812 -3.992 -10.219 1 97.81 7 PRO B CA 1
ATOM 1615 C C . PRO B 1 7 ? 19.719 -3.041 -10.992 1 97.81 7 PRO B C 1
ATOM 1617 O O . PRO B 1 7 ? 19.812 -1.858 -10.648 1 97.81 7 PRO B O 1
ATOM 1620 N N . GLU B 1 8 ? 20.281 -3.545 -11.984 1 96.62 8 GLU B N 1
ATOM 1621 C CA . GLU B 1 8 ? 21.078 -2.748 -12.922 1 96.62 8 GLU B CA 1
ATOM 1622 C C . GLU B 1 8 ? 20.203 -2.217 -14.055 1 96.62 8 GLU B C 1
ATOM 1624 O O . GLU B 1 8 ? 19.172 -2.801 -14.383 1 96.62 8 GLU B O 1
ATOM 1629 N N . PRO B 1 9 ? 20.719 -1.136 -14.656 1 95.5 9 PRO B N 1
ATOM 1630 C CA . PRO B 1 9 ? 19.938 -0.567 -15.758 1 95.5 9 PRO B CA 1
ATOM 1631 C C . PRO B 1 9 ? 19.625 -1.589 -16.844 1 95.5 9 PRO B C 1
ATOM 1633 O O . PRO B 1 9 ? 18.547 -1.568 -17.422 1 95.5 9 PRO B O 1
ATOM 1636 N N . ALA B 1 10 ? 20.469 -2.537 -17.078 1 95.88 10 ALA B N 1
ATOM 1637 C CA . ALA B 1 10 ? 20.281 -3.535 -18.141 1 95.88 10 ALA B CA 1
ATOM 1638 C C . ALA B 1 10 ? 19.234 -4.566 -17.734 1 95.88 10 ALA B C 1
ATOM 1640 O O . ALA B 1 10 ? 18.734 -5.312 -18.594 1 95.88 10 ALA B O 1
ATOM 1641 N N . GLU B 1 11 ? 18.812 -4.566 -16.453 1 96.25 11 GLU B N 1
ATOM 1642 C CA . GLU B 1 11 ? 17.875 -5.578 -15.945 1 96.25 11 GLU B CA 1
ATOM 1643 C C . GLU B 1 11 ? 16.469 -5.027 -15.852 1 96.25 11 GLU B C 1
ATOM 1645 O O . GLU B 1 11 ? 15.547 -5.73 -15.422 1 96.25 11 GLU B O 1
ATOM 1650 N N . VAL B 1 12 ? 16.344 -3.748 -16.188 1 96.69 12 VAL B N 1
ATOM 1651 C CA . VAL B 1 12 ? 15.016 -3.15 -16.25 1 96.69 12 VAL B CA 1
ATOM 1652 C C . VAL B 1 12 ? 14.688 -2.771 -17.688 1 96.69 12 VAL B C 1
ATOM 1654 O O . VAL B 1 12 ? 15.586 -2.639 -18.531 1 96.69 12 VAL B O 1
ATOM 1657 N N . PRO B 1 13 ? 13.352 -2.758 -18.031 1 95.94 13 PRO B N 1
ATOM 1658 C CA . PRO B 1 13 ? 13.039 -2.289 -19.391 1 95.94 13 PRO B CA 1
ATOM 1659 C C . PRO B 1 13 ? 13.766 -0.998 -19.75 1 95.94 13 PRO B C 1
ATOM 1661 O O . PRO B 1 13 ? 13.859 -0.086 -18.922 1 95.94 13 PRO B O 1
ATOM 1664 N N . ALA B 1 14 ? 14.234 -0.924 -20.922 1 95.75 14 ALA B N 1
ATOM 1665 C CA . ALA B 1 14 ? 15.078 0.185 -21.375 1 95.75 14 ALA B CA 1
ATOM 1666 C C . ALA B 1 14 ? 14.391 1.525 -21.125 1 95.75 14 ALA B C 1
ATOM 1668 O O . ALA B 1 14 ? 15.031 2.502 -20.75 1 95.75 14 ALA B O 1
ATOM 1669 N N . SER B 1 15 ? 13.133 1.643 -21.344 1 95.62 15 SER B N 1
ATOM 1670 C CA . SER B 1 15 ? 12.383 2.887 -21.203 1 95.62 15 SER B CA 1
ATOM 1671 C C . SER B 1 15 ? 12.336 3.35 -19.75 1 95.62 15 SER B C 1
ATOM 1673 O O . SER B 1 15 ? 12.086 4.523 -19.484 1 95.62 15 SER B O 1
ATOM 1675 N N . LEU B 1 16 ? 12.648 2.434 -18.781 1 96.44 16 LEU B N 1
ATOM 1676 C CA . LEU B 1 16 ? 12.531 2.77 -17.359 1 96.44 16 LEU B CA 1
ATOM 1677 C C . LEU B 1 16 ? 13.898 2.982 -16.734 1 96.44 16 LEU B C 1
ATOM 1679 O O . LEU B 1 16 ? 14 3.402 -15.578 1 96.44 16 LEU B O 1
ATOM 1683 N N . ALA B 1 17 ? 14.977 2.697 -17.469 1 95.88 17 ALA B N 1
ATOM 1684 C CA . ALA B 1 17 ? 16.344 2.785 -16.953 1 95.88 17 ALA B CA 1
ATOM 1685 C C . ALA B 1 17 ? 16.641 4.18 -16.406 1 95.88 17 ALA B C 1
ATOM 1687 O O . ALA B 1 17 ? 17.266 4.32 -15.367 1 95.88 17 ALA B O 1
ATOM 1688 N N . PRO B 1 18 ? 16.156 5.262 -17.078 1 93.5 18 PRO B N 1
ATOM 1689 C CA . PRO B 1 18 ? 16.422 6.594 -16.531 1 93.5 18 PRO B CA 1
ATOM 1690 C C . PRO B 1 18 ? 15.75 6.82 -15.18 1 93.5 18 PRO B C 1
ATOM 1692 O O . PRO B 1 18 ? 16.281 7.559 -14.336 1 93.5 18 PRO B O 1
ATOM 1695 N N . ILE B 1 19 ? 14.602 6.199 -14.984 1 93.25 19 ILE B N 1
ATOM 1696 C CA . ILE B 1 19 ? 13.906 6.328 -13.711 1 93.25 19 ILE B CA 1
ATOM 1697 C C . ILE B 1 19 ? 14.734 5.684 -12.594 1 93.25 19 ILE B C 1
ATOM 1699 O O . ILE B 1 19 ? 14.883 6.254 -11.516 1 93.25 19 ILE B O 1
ATOM 1703 N N . LEU B 1 20 ? 15.234 4.48 -12.898 1 93.88 20 LEU B N 1
ATOM 1704 C CA . LEU B 1 20 ? 16.047 3.744 -11.938 1 93.88 20 LEU B CA 1
ATOM 1705 C C . LEU B 1 20 ? 17.219 4.59 -11.453 1 93.88 20 LEU B C 1
ATOM 1707 O O . LEU B 1 20 ? 17.547 4.598 -10.266 1 93.88 20 LEU B O 1
ATOM 1711 N N . ALA B 1 21 ? 17.844 5.336 -12.32 1 88.81 21 ALA B N 1
ATOM 1712 C CA . ALA B 1 21 ? 19.047 6.117 -12.039 1 88.81 21 ALA B CA 1
ATOM 1713 C C . ALA B 1 21 ? 18.75 7.285 -11.109 1 88.81 21 ALA B C 1
ATOM 1715 O O . ALA B 1 21 ? 19.625 7.762 -10.391 1 88.81 21 ALA B O 1
ATOM 1716 N N . ASP B 1 22 ? 17.516 7.664 -11.039 1 87.69 22 ASP B N 1
ATOM 1717 C CA . ASP B 1 22 ? 17.125 8.852 -10.289 1 87.69 22 ASP B CA 1
ATOM 1718 C C . ASP B 1 22 ? 16.531 8.477 -8.93 1 87.69 22 ASP B C 1
ATOM 1720 O O . ASP B 1 22 ? 16.125 9.352 -8.164 1 87.69 22 ASP B O 1
ATOM 1724 N N . GLN B 1 23 ? 16.516 7.215 -8.594 1 90.25 23 GLN B N 1
ATOM 1725 C CA . GLN B 1 23 ? 15.766 6.785 -7.426 1 90.25 23 GLN B CA 1
ATOM 1726 C C . GLN B 1 23 ? 16.672 6.691 -6.195 1 90.25 23 GLN B C 1
ATOM 1728 O O . GLN B 1 23 ? 17.859 6.387 -6.312 1 90.25 23 GLN B O 1
ATOM 1733 N N . ILE B 1 24 ? 16.109 7.004 -5.055 1 92.5 24 ILE B N 1
ATOM 1734 C CA . ILE B 1 24 ? 16.734 6.637 -3.785 1 92.5 24 ILE B CA 1
ATOM 1735 C C . ILE B 1 24 ? 16.75 5.117 -3.635 1 92.5 24 ILE B C 1
ATOM 1737 O O . ILE B 1 24 ? 16.094 4.406 -4.395 1 92.5 24 ILE B O 1
ATOM 1741 N N . ASN B 1 25 ? 17.391 4.594 -2.699 1 95.12 25 ASN B N 1
ATOM 1742 C CA . ASN B 1 25 ? 17.734 3.176 -2.615 1 95.12 25 ASN B CA 1
ATOM 1743 C C . ASN B 1 25 ? 16.484 2.301 -2.537 1 95.12 25 ASN B C 1
ATOM 1745 O O . ASN B 1 25 ? 16.406 1.259 -3.189 1 95.12 25 ASN B O 1
ATOM 1749 N N . VAL B 1 26 ? 15.453 2.701 -1.723 1 96.38 26 VAL B N 1
ATOM 1750 C CA . VAL B 1 26 ? 14.305 1.827 -1.526 1 96.38 26 VAL B CA 1
ATOM 1751 C C . VAL B 1 26 ? 13.516 1.714 -2.828 1 96.38 26 VAL B C 1
ATOM 1753 O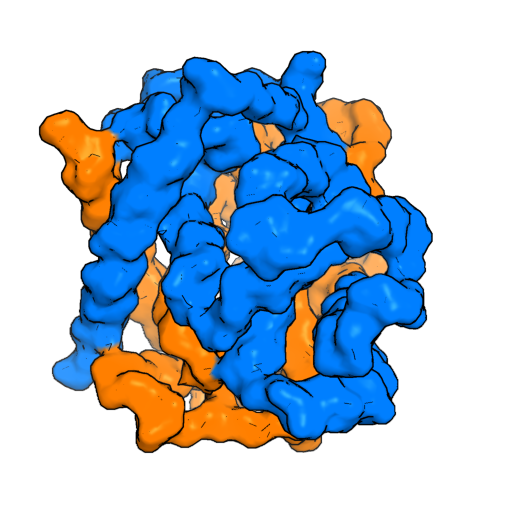 O . VAL B 1 26 ? 13.008 0.64 -3.164 1 96.38 26 VAL B O 1
ATOM 1756 N N . PHE B 1 27 ? 13.469 2.783 -3.586 1 95.56 27 PHE B N 1
ATOM 1757 C CA . PHE B 1 27 ? 12.734 2.744 -4.848 1 95.56 27 PHE B CA 1
ATOM 1758 C C . PHE B 1 27 ? 13.594 2.133 -5.949 1 95.56 27 PHE B C 1
ATOM 1760 O O . PHE B 1 27 ? 13.062 1.541 -6.895 1 95.56 27 PHE B O 1
ATOM 1767 N N . ARG B 1 28 ? 14.922 2.281 -5.797 1 95.62 28 ARG B N 1
ATOM 1768 C CA . ARG B 1 28 ? 15.797 1.522 -6.684 1 95.62 28 ARG B CA 1
ATOM 1769 C C . ARG B 1 28 ? 15.609 0.022 -6.484 1 95.62 28 ARG B C 1
ATOM 1771 O O . ARG B 1 28 ? 15.539 -0.734 -7.453 1 95.62 28 ARG B O 1
ATOM 1778 N N . MET B 1 29 ? 15.578 -0.396 -5.211 1 97.94 29 MET B N 1
ATOM 1779 C CA . MET B 1 29 ? 15.352 -1.801 -4.883 1 97.94 29 MET B CA 1
ATOM 1780 C C . MET B 1 29 ? 14.023 -2.285 -5.453 1 97.94 29 MET B C 1
ATOM 1782 O O . MET B 1 29 ? 13.938 -3.389 -5.992 1 97.94 29 MET B O 1
ATOM 1786 N N . ALA B 1 30 ? 13 -1.403 -5.426 1 97.94 30 ALA B N 1
ATOM 1787 C CA . ALA B 1 30 ? 11.695 -1.724 -5.988 1 97.94 30 ALA B CA 1
ATOM 1788 C C . ALA B 1 30 ? 11.773 -1.878 -7.508 1 97.94 30 ALA B C 1
ATOM 1790 O O . ALA B 1 30 ? 10.875 -2.459 -8.125 1 97.94 30 ALA B O 1
ATOM 1791 N N . GLY B 1 31 ? 12.875 -1.474 -8.094 1 97.88 31 GLY B N 1
ATOM 1792 C CA . GLY B 1 31 ? 13.07 -1.442 -9.531 1 97.88 31 GLY B CA 1
ATOM 1793 C C . GLY B 1 31 ? 13.203 -2.822 -10.148 1 97.88 31 GLY B C 1
ATOM 1794 O O . GLY B 1 31 ? 13.195 -2.967 -11.375 1 97.88 31 GLY B O 1
ATOM 1795 N N . HIS B 1 32 ? 13.312 -3.879 -9.312 1 98.62 32 HIS B N 1
ATOM 1796 C CA . HIS B 1 32 ? 13.211 -5.234 -9.852 1 98.62 32 HIS B CA 1
ATOM 1797 C C . HIS B 1 32 ? 11.875 -5.453 -10.547 1 98.62 32 HIS B C 1
ATOM 1799 O O . HIS B 1 32 ? 11.734 -6.367 -11.367 1 98.62 32 HIS B O 1
ATOM 1805 N N . SER B 1 33 ? 10.891 -4.648 -10.234 1 98.62 33 SER B N 1
ATOM 1806 C CA . SER B 1 33 ? 9.562 -4.695 -10.836 1 98.62 33 SER B CA 1
ATOM 1807 C C . SER B 1 33 ? 9.281 -3.436 -11.648 1 98.62 33 SER B C 1
ATOM 1809 O O . SER B 1 33 ? 9.289 -2.328 -11.109 1 98.62 33 SER B O 1
ATOM 1811 N N . PRO B 1 34 ? 8.914 -3.559 -12.906 1 97.62 34 PRO B N 1
ATOM 1812 C CA . PRO B 1 34 ? 8.555 -2.383 -13.703 1 97.62 34 PRO B CA 1
ATOM 1813 C C . PRO B 1 34 ? 7.379 -1.606 -13.117 1 97.62 34 PRO B C 1
ATOM 1815 O O . PRO B 1 34 ? 7.363 -0.374 -13.164 1 97.62 34 PRO B O 1
ATOM 1818 N N . ILE B 1 35 ? 6.445 -2.254 -12.523 1 97.94 35 ILE B N 1
ATOM 1819 C CA . ILE B 1 35 ? 5.27 -1.623 -11.938 1 97.94 35 ILE B CA 1
ATOM 1820 C C . ILE B 1 35 ? 5.68 -0.786 -10.727 1 97.94 35 ILE B C 1
ATOM 1822 O O . ILE B 1 35 ? 5.211 0.343 -10.555 1 97.94 35 ILE B O 1
ATOM 1826 N N . LEU B 1 36 ? 6.586 -1.373 -9.914 1 98.5 36 LEU B N 1
ATOM 1827 C CA . LEU B 1 36 ? 6.98 -0.663 -8.703 1 98.5 36 LEU B CA 1
ATOM 1828 C C . LEU B 1 36 ? 7.902 0.506 -9.031 1 98.5 36 LEU B C 1
ATOM 1830 O O . LEU B 1 36 ? 7.84 1.554 -8.391 1 98.5 36 LEU B O 1
ATOM 1834 N N . LEU B 1 37 ? 8.672 0.315 -10.078 1 97.06 37 LEU B N 1
ATOM 1835 C CA . LEU B 1 37 ? 9.594 1.372 -10.484 1 97.06 37 LEU B CA 1
ATOM 1836 C C . LEU B 1 37 ? 8.836 2.545 -11.094 1 97.06 37 LEU B C 1
ATOM 1838 O O . LEU B 1 37 ? 9.352 3.664 -11.148 1 97.06 37 LEU B O 1
ATOM 1842 N N . SER B 1 38 ? 7.617 2.354 -11.508 1 96.38 38 SER B N 1
ATOM 1843 C CA . SER B 1 38 ? 6.871 3.383 -12.219 1 96.38 38 SER B CA 1
ATOM 1844 C C . SER B 1 38 ? 5.602 3.771 -11.469 1 96.38 38 SER B C 1
ATOM 1846 O O . SER B 1 38 ? 5.633 4.645 -10.602 1 96.38 38 SER B O 1
ATOM 1848 N N . LEU B 1 39 ? 4.523 2.973 -11.523 1 97.06 39 LEU B N 1
ATOM 1849 C CA . LEU B 1 39 ? 3.205 3.311 -11 1 97.06 39 LEU B CA 1
ATOM 1850 C C . LEU B 1 39 ? 3.25 3.467 -9.484 1 97.06 39 LEU B C 1
ATOM 1852 O O . LEU B 1 39 ? 2.688 4.422 -8.938 1 97.06 39 LEU B O 1
ATOM 1856 N N . PHE B 1 40 ? 3.93 2.551 -8.859 1 98.06 40 PHE B N 1
ATOM 1857 C CA . PHE B 1 40 ? 4.016 2.633 -7.406 1 98.06 40 PHE B CA 1
ATOM 1858 C C . PHE B 1 40 ? 4.727 3.912 -6.977 1 98.06 40 PHE B C 1
ATOM 1860 O O . PHE B 1 40 ? 4.297 4.582 -6.035 1 98.06 40 PHE B O 1
ATOM 1867 N N . SER B 1 41 ? 5.809 4.219 -7.676 1 95.06 41 SER B N 1
ATOM 1868 C CA . SER B 1 41 ? 6.586 5.406 -7.328 1 95.06 41 SER B CA 1
ATOM 1869 C C . SER B 1 41 ? 5.742 6.672 -7.457 1 95.06 41 SER B C 1
ATOM 1871 O O . SER B 1 41 ? 5.777 7.539 -6.582 1 95.06 41 SER B O 1
ATOM 1873 N N . VAL B 1 42 ? 4.969 6.789 -8.516 1 96.19 42 VAL B N 1
ATOM 1874 C CA . VAL B 1 42 ? 4.156 7.98 -8.734 1 96.19 42 VAL B CA 1
ATOM 1875 C C . VAL B 1 42 ? 2.988 8 -7.75 1 96.19 42 VAL B C 1
ATOM 1877 O O . VAL B 1 42 ? 2.664 9.047 -7.18 1 96.19 42 VAL B O 1
ATOM 1880 N N . TYR B 1 43 ? 2.361 6.867 -7.516 1 98.06 43 TYR B N 1
ATOM 1881 C CA . TYR B 1 43 ? 1.295 6.766 -6.527 1 98.06 43 TYR B CA 1
ATOM 1882 C C . TYR B 1 43 ? 1.798 7.156 -5.141 1 98.06 43 TYR B C 1
ATOM 1884 O O . TYR B 1 43 ? 1.172 7.965 -4.453 1 98.06 43 TYR B O 1
ATOM 1892 N N . SER B 1 44 ? 2.959 6.602 -4.742 1 97.5 44 SER B N 1
ATOM 1893 C CA . SER B 1 44 ? 3.531 6.906 -3.436 1 97.5 44 SER B CA 1
ATOM 1894 C C . SER B 1 44 ? 3.822 8.398 -3.295 1 97.5 44 SER B C 1
ATOM 1896 O O . SER B 1 44 ? 3.549 8.992 -2.25 1 97.5 44 SER B O 1
ATOM 1898 N N . THR B 1 45 ? 4.32 9.016 -4.363 1 95.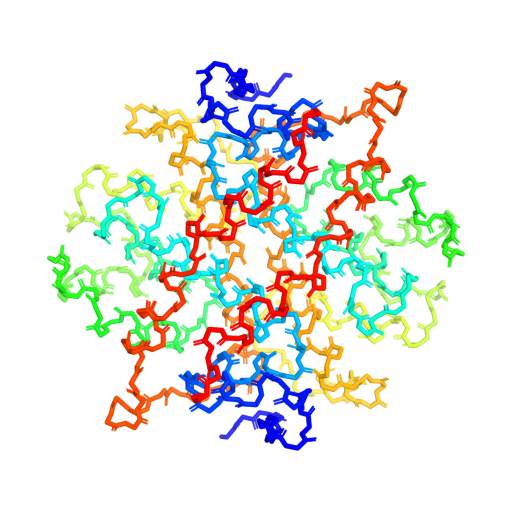12 45 THR B N 1
ATOM 1899 C CA . THR B 1 45 ? 4.59 10.445 -4.371 1 95.12 45 THR B CA 1
ATOM 1900 C C . THR B 1 45 ? 3.295 11.242 -4.234 1 95.12 45 THR B C 1
ATOM 1902 O O . THR B 1 45 ? 3.25 12.25 -3.521 1 95.12 45 THR B O 1
ATOM 1905 N N . SER B 1 46 ? 2.234 10.781 -4.895 1 97.81 46 SER B N 1
ATOM 1906 C CA . SER B 1 46 ? 0.962 11.492 -4.844 1 97.81 46 SER B CA 1
ATOM 1907 C C . SER B 1 46 ? 0.416 11.555 -3.422 1 97.81 46 SER B C 1
ATOM 1909 O O . SER B 1 46 ? -0.254 12.516 -3.049 1 97.81 46 SER B O 1
ATOM 1911 N N . LEU B 1 47 ? 0.716 10.562 -2.553 1 97.88 47 LEU B N 1
ATOM 1912 C CA . LEU B 1 47 ? 0.273 10.539 -1.163 1 97.88 47 LEU B CA 1
ATOM 1913 C C . LEU B 1 47 ? 1.006 11.594 -0.342 1 97.88 47 LEU B C 1
ATOM 1915 O O . LEU B 1 47 ? 0.551 11.969 0.741 1 97.88 47 LEU B O 1
ATOM 1919 N N . LEU B 1 48 ? 2.119 12.086 -0.864 1 95.38 48 LEU B N 1
ATOM 1920 C CA . LEU B 1 48 ? 2.891 13.117 -0.172 1 95.38 48 LEU B CA 1
ATOM 1921 C C . LEU B 1 48 ? 2.475 14.508 -0.631 1 95.38 48 LEU B C 1
ATOM 1923 O O . LEU B 1 48 ? 2.668 15.492 0.093 1 95.38 48 LEU B O 1
ATOM 1927 N N . THR B 1 49 ? 1.82 14.586 -1.84 1 95.31 49 THR B N 1
ATOM 1928 C CA . THR B 1 49 ? 1.709 15.914 -2.434 1 95.31 49 THR B CA 1
ATOM 1929 C C . THR B 1 49 ? 0.25 16.25 -2.721 1 95.31 49 THR B C 1
ATOM 1931 O O . THR B 1 49 ? -0.094 17.422 -2.906 1 95.31 49 THR B O 1
ATOM 1934 N N . HIS B 1 50 ? -0.641 15.25 -2.76 1 96.88 50 HIS B N 1
ATOM 1935 C CA . HIS B 1 50 ? -1.982 15.516 -3.266 1 96.88 50 HIS B CA 1
ATOM 1936 C C . HIS B 1 50 ? -3.047 15.062 -2.271 1 96.88 50 HIS B C 1
ATOM 1938 O O . HIS B 1 50 ? -4.18 14.773 -2.658 1 96.88 50 HIS B O 1
ATOM 1944 N N . THR B 1 51 ? -2.689 14.93 -1.044 1 97.31 51 THR B N 1
ATOM 1945 C CA . THR B 1 51 ? -3.662 14.531 -0.031 1 97.31 51 THR B CA 1
ATOM 1946 C C . THR B 1 51 ? -4.188 15.75 0.723 1 97.31 51 THR B C 1
ATOM 1948 O O . THR B 1 51 ? -3.682 16.859 0.549 1 97.31 51 THR B O 1
ATOM 1951 N N . ALA B 1 52 ? -5.219 15.523 1.503 1 97.88 52 ALA B N 1
ATOM 1952 C CA . ALA B 1 52 ? -5.82 16.594 2.301 1 97.88 52 ALA B CA 1
ATOM 1953 C C . ALA B 1 52 ? -5.012 16.859 3.566 1 97.88 52 ALA B C 1
ATOM 1955 O O . ALA B 1 52 ? -5.191 17.875 4.223 1 97.88 52 ALA B O 1
ATOM 1956 N N . LEU B 1 53 ? -4.113 15.953 3.908 1 97.38 53 LEU B N 1
ATOM 1957 C CA . LEU B 1 53 ? -3.293 16.109 5.102 1 97.38 53 LEU B CA 1
ATOM 1958 C C . LEU B 1 53 ? -2.305 17.266 4.934 1 97.38 53 LEU B C 1
ATOM 1960 O O . LEU B 1 53 ? -1.679 17.406 3.881 1 97.38 53 LEU B O 1
ATOM 1964 N N . GLY B 1 54 ? -2.221 18.078 5.938 1 97.12 54 GLY B N 1
ATOM 1965 C CA . GLY B 1 54 ? -1.113 19.016 5.957 1 97.12 54 GLY B CA 1
ATOM 1966 C C . GLY B 1 54 ? 0.24 18.344 6.086 1 97.12 54 GLY B C 1
ATOM 1967 O O . GLY B 1 54 ? 0.325 17.172 6.477 1 97.12 54 GLY B O 1
ATOM 1968 N N . ALA B 1 55 ? 1.28 19.109 5.773 1 97.06 55 ALA B N 1
ATOM 1969 C CA . ALA B 1 55 ? 2.635 18.562 5.773 1 97.06 55 ALA B CA 1
ATOM 1970 C C . ALA B 1 55 ? 3.008 18.016 7.152 1 97.06 55 ALA B C 1
ATOM 1972 O O . ALA B 1 55 ? 3.611 16.953 7.262 1 97.06 55 ALA B O 1
ATOM 1973 N N . ARG B 1 56 ? 2.668 18.734 8.156 1 98.25 56 ARG B N 1
ATOM 1974 C CA . ARG B 1 56 ? 3.01 18.328 9.516 1 98.25 56 ARG B CA 1
ATOM 1975 C C . ARG B 1 56 ? 2.289 17.047 9.906 1 98.25 56 ARG B C 1
ATOM 1977 O O . ARG B 1 56 ? 2.91 16.109 10.406 1 98.25 56 ARG B O 1
ATOM 1984 N N . GLU B 1 57 ? 0.951 16.953 9.625 1 98.56 57 GLU B N 1
ATOM 1985 C CA . GLU B 1 57 ? 0.163 15.758 9.906 1 98.56 57 GLU B CA 1
ATOM 1986 C C . GLU B 1 57 ? 0.7 14.547 9.148 1 98.56 57 GLU B C 1
ATOM 1988 O O . GLU B 1 57 ? 0.804 13.453 9.711 1 98.56 57 GLU B O 1
ATOM 1993 N N . ARG B 1 58 ? 1.061 14.781 7.941 1 98.44 58 ARG B N 1
ATOM 1994 C CA . ARG B 1 58 ? 1.571 13.719 7.086 1 98.44 58 ARG B CA 1
ATOM 1995 C C . ARG B 1 58 ? 2.875 13.148 7.641 1 98.44 58 ARG B C 1
ATOM 1997 O O . ARG B 1 58 ? 3.037 11.93 7.734 1 98.44 58 ARG B O 1
ATOM 2004 N N . GLU B 1 59 ? 3.775 14.008 8.016 1 98.56 59 GLU B N 1
ATOM 2005 C CA . GLU B 1 59 ? 5.043 13.539 8.57 1 98.56 59 GLU B CA 1
ATOM 2006 C C . GLU B 1 59 ? 4.832 12.797 9.883 1 98.56 59 GLU B C 1
ATOM 2008 O O . GLU B 1 59 ? 5.52 11.812 10.172 1 98.56 59 GLU B O 1
ATOM 2013 N N . LEU B 1 60 ? 3.869 13.281 10.703 1 98.88 60 LEU B N 1
ATOM 2014 C CA . LEU B 1 60 ? 3.555 12.57 11.938 1 98.88 60 LEU B CA 1
ATOM 2015 C C . LEU B 1 60 ? 3.096 11.148 11.641 1 98.88 60 LEU B C 1
ATOM 2017 O O . LEU B 1 60 ? 3.553 10.195 12.281 1 98.88 60 LEU B O 1
ATOM 2021 N N . VAL B 1 61 ? 2.227 10.969 10.633 1 98.88 61 VAL B N 1
ATOM 2022 C CA . VAL B 1 61 ? 1.705 9.656 10.273 1 98.88 61 VAL B CA 1
ATOM 2023 C C . VAL B 1 61 ? 2.838 8.773 9.75 1 98.88 61 VAL B C 1
ATOM 2025 O O . VAL B 1 61 ? 2.965 7.613 10.148 1 98.88 61 VAL B O 1
ATOM 2028 N N . ILE B 1 62 ? 3.68 9.344 8.914 1 98.81 62 ILE B N 1
ATOM 2029 C CA . ILE B 1 62 ? 4.754 8.594 8.273 1 98.81 62 ILE B CA 1
ATOM 2030 C C . ILE B 1 62 ? 5.766 8.141 9.32 1 98.81 62 ILE B C 1
ATOM 2032 O O . ILE B 1 62 ? 6.176 6.98 9.344 1 98.81 62 ILE B O 1
ATOM 2036 N N . LEU B 1 63 ? 6.145 9.031 10.203 1 98.88 63 LEU B N 1
ATOM 2037 C CA . LEU B 1 63 ? 7.121 8.703 11.234 1 98.88 63 LEU B CA 1
ATOM 2038 C C . LEU B 1 63 ? 6.539 7.707 12.234 1 98.88 63 LEU B C 1
ATOM 2040 O O . LEU B 1 63 ? 7.254 6.832 12.734 1 98.88 63 LEU B O 1
ATOM 2044 N N . ALA B 1 64 ? 5.258 7.84 12.578 1 98.88 64 ALA B N 1
ATOM 2045 C CA . ALA B 1 64 ? 4.605 6.828 13.398 1 98.88 64 ALA B CA 1
ATOM 2046 C C . ALA B 1 64 ? 4.652 5.457 12.727 1 98.88 64 ALA B C 1
ATOM 2048 O O . ALA B 1 64 ? 4.973 4.457 13.367 1 98.88 64 ALA B O 1
ATOM 2049 N N . CYS B 1 65 ? 4.371 5.402 11.422 1 98.81 65 CYS B N 1
ATOM 2050 C CA . CYS B 1 65 ? 4.434 4.16 10.664 1 98.81 65 CYS B CA 1
ATOM 2051 C C . CYS B 1 65 ? 5.836 3.57 10.695 1 98.81 65 CYS B C 1
ATOM 2053 O O . CYS B 1 65 ? 6.004 2.359 10.852 1 98.81 65 CYS B O 1
ATOM 2055 N N . ALA B 1 66 ? 6.84 4.469 10.492 1 98.69 66 ALA B N 1
ATOM 2056 C CA . ALA B 1 66 ? 8.227 4 10.516 1 98.69 66 ALA B CA 1
ATOM 2057 C C . ALA B 1 66 ? 8.531 3.262 11.82 1 98.69 66 ALA B C 1
ATOM 2059 O O . ALA B 1 66 ? 9.164 2.203 11.805 1 98.69 66 ALA B O 1
ATOM 2060 N N . GLN B 1 67 ? 8.07 3.795 12.93 1 98.62 67 GLN B N 1
ATOM 2061 C CA . GLN B 1 67 ? 8.289 3.172 14.227 1 98.62 67 GLN B CA 1
ATOM 2062 C C . GLN B 1 67 ? 7.469 1.893 14.367 1 98.62 67 GLN B C 1
ATOM 2064 O O . GLN B 1 67 ? 7.984 0.869 14.828 1 98.62 67 GLN B O 1
ATOM 2069 N N . LEU B 1 68 ? 6.223 1.939 13.945 1 98.62 68 LEU B N 1
ATOM 2070 C CA . LEU B 1 68 ? 5.312 0.815 14.133 1 98.62 68 LEU B CA 1
ATOM 2071 C C . LEU B 1 68 ? 5.711 -0.356 13.234 1 98.62 68 LEU B C 1
ATOM 2073 O O . LEU B 1 68 ? 5.551 -1.517 13.625 1 98.62 68 LEU B O 1
ATOM 2077 N N . TYR B 1 69 ? 6.273 -0.048 12.062 1 98.56 69 TYR B N 1
ATOM 2078 C CA . TYR B 1 69 ? 6.652 -1.089 11.117 1 98.56 69 TYR B CA 1
ATOM 2079 C C . TYR B 1 69 ? 8.125 -1.455 11.266 1 98.56 69 TYR B C 1
ATOM 2081 O O . TYR B 1 69 ? 8.617 -2.357 10.586 1 98.56 69 TYR B O 1
ATOM 2089 N N . GLY B 1 70 ? 8.875 -0.727 12.148 1 98.25 70 GLY B N 1
ATOM 2090 C CA . GLY B 1 70 ? 10.258 -1.053 12.461 1 98.25 70 GLY B CA 1
ATOM 2091 C C . GLY B 1 70 ? 11.219 -0.706 11.336 1 98.25 70 GLY B C 1
ATOM 2092 O O . GLY B 1 70 ? 12.172 -1.44 11.086 1 98.25 70 GLY B O 1
ATOM 2093 N N . SER B 1 71 ? 10.992 0.332 10.625 1 98.31 71 SER B N 1
ATOM 2094 C CA . SER B 1 71 ? 11.836 0.687 9.492 1 98.31 71 SER B CA 1
ATOM 2095 C C . SER B 1 71 ? 12.75 1.866 9.828 1 98.31 71 SER B C 1
ATOM 2097 O O . SER B 1 71 ? 12.344 3.023 9.703 1 98.31 71 SER B O 1
ATOM 2099 N N . ASP B 1 72 ? 13.984 1.6 10.133 1 97.31 72 ASP B N 1
ATOM 2100 C CA . ASP B 1 72 ? 14.969 2.648 10.359 1 97.31 72 ASP B CA 1
ATOM 2101 C C . ASP B 1 72 ? 15.195 3.475 9.094 1 97.31 72 ASP B C 1
ATOM 2103 O O . ASP B 1 72 ? 15.445 4.68 9.164 1 97.31 72 ASP B O 1
ATOM 2107 N N . TYR B 1 73 ? 15.117 2.873 7.984 1 97 73 TYR B N 1
ATOM 2108 C CA . TYR B 1 73 ? 15.281 3.578 6.719 1 97 73 TYR B CA 1
ATOM 2109 C C . TYR B 1 73 ? 14.273 4.711 6.59 1 97 73 TYR B C 1
ATOM 2111 O O . TYR B 1 73 ? 14.641 5.859 6.328 1 97 73 TYR B O 1
ATOM 2119 N N . GLU B 1 74 ? 12.992 4.387 6.773 1 96.94 74 GLU B N 1
ATOM 2120 C CA . GLU B 1 74 ? 11.93 5.387 6.68 1 96.94 74 GLU B CA 1
ATOM 2121 C C . GLU B 1 74 ? 12.094 6.465 7.742 1 96.94 74 GLU B C 1
ATOM 2123 O O . GLU B 1 74 ? 11.898 7.652 7.469 1 96.94 74 GLU B O 1
ATOM 2128 N N . TRP B 1 75 ? 12.422 5.977 8.961 1 97.69 75 TRP B N 1
ATOM 2129 C CA . TRP B 1 75 ? 12.641 6.914 10.055 1 97.69 75 TRP B CA 1
ATOM 2130 C C . TRP B 1 75 ? 13.703 7.941 9.688 1 97.69 75 TRP B C 1
ATOM 2132 O O . TRP B 1 75 ? 13.461 9.148 9.75 1 97.69 75 TRP B O 1
ATOM 2142 N N . ARG B 1 76 ? 14.805 7.504 9.188 1 95.75 76 ARG B N 1
ATOM 2143 C CA . ARG B 1 76 ? 15.938 8.375 8.883 1 95.75 76 ARG B CA 1
ATOM 2144 C C . ARG B 1 76 ? 15.648 9.25 7.672 1 95.75 76 ARG B C 1
ATOM 2146 O O . ARG B 1 76 ? 16.031 10.43 7.648 1 95.75 76 ARG B O 1
ATOM 2153 N N . GLN B 1 77 ? 15.039 8.695 6.738 1 93.25 77 GLN B N 1
ATOM 2154 C CA . GLN B 1 77 ? 14.711 9.461 5.539 1 93.25 77 GLN B CA 1
ATOM 2155 C C . GLN B 1 77 ? 13.781 10.625 5.867 1 93.25 77 GLN B C 1
ATOM 2157 O O . GLN B 1 77 ? 13.992 11.742 5.395 1 93.25 77 GLN B O 1
ATOM 2162 N N . HIS B 1 78 ? 12.773 10.461 6.699 1 95.12 78 HIS B N 1
ATOM 2163 C CA . HIS B 1 78 ? 11.773 11.492 6.961 1 95.12 78 HIS B CA 1
ATOM 2164 C C . HIS B 1 78 ? 12.219 12.406 8.094 1 95.12 78 HIS B C 1
ATOM 2166 O O . HIS B 1 78 ? 11.703 13.516 8.234 1 95.12 78 HIS B O 1
ATOM 2172 N N . LEU B 1 79 ? 13.227 12.008 8.836 1 94.31 79 LEU B N 1
ATOM 2173 C CA . LEU B 1 79 ? 13.828 12.938 9.781 1 94.31 79 LEU B CA 1
ATOM 2174 C C . LEU B 1 79 ? 14.523 14.078 9.055 1 94.31 79 LEU B C 1
ATOM 2176 O O . LEU B 1 79 ? 14.773 15.133 9.641 1 94.31 79 LEU B O 1
ATOM 2180 N N . ARG B 1 80 ? 14.789 13.867 7.797 1 89.75 80 ARG B N 1
ATOM 2181 C CA . ARG B 1 80 ? 15.453 14.898 7.012 1 89.75 80 ARG B CA 1
ATOM 2182 C C . ARG B 1 80 ? 14.484 16.016 6.641 1 89.75 80 ARG B C 1
ATOM 2184 O O . ARG B 1 80 ? 14.883 17.172 6.535 1 89.75 80 ARG B O 1
ATOM 2191 N N . THR B 1 81 ? 13.227 15.711 6.504 1 89.06 81 THR B N 1
ATOM 2192 C CA . THR B 1 81 ? 12.266 16.688 6 1 89.06 81 THR B CA 1
ATOM 2193 C C . THR B 1 81 ? 11.297 17.109 7.098 1 89.06 81 THR B C 1
ATOM 2195 O O . THR B 1 81 ? 10.766 18.219 7.074 1 89.06 81 THR B O 1
ATOM 2198 N N . ALA B 1 82 ? 11.086 16.297 8.117 1 96.19 82 ALA B N 1
ATOM 2199 C CA . ALA B 1 82 ? 10.062 16.484 9.133 1 96.19 82 ALA B CA 1
ATOM 2200 C C . ALA B 1 82 ? 10.305 17.781 9.922 1 96.19 82 ALA B C 1
ATOM 2202 O O . ALA B 1 82 ? 9.359 18.484 10.273 1 96.19 82 ALA B O 1
ATOM 2203 N N . PRO B 1 83 ? 11.578 18.234 10.172 1 96.62 83 PRO B N 1
ATOM 2204 C CA . PRO B 1 83 ? 11.805 19.469 10.93 1 96.62 83 PRO B CA 1
ATOM 2205 C C . PRO B 1 83 ? 11.242 20.703 10.227 1 96.62 83 PRO B C 1
ATOM 2207 O O . PRO B 1 83 ? 10.852 21.656 10.891 1 96.62 83 PRO B O 1
ATOM 2210 N N . GLN B 1 84 ? 11.086 20.656 8.93 1 95.88 84 GLN B N 1
ATOM 2211 C CA . GLN B 1 84 ? 10.57 21.781 8.164 1 95.88 84 GLN B CA 1
ATOM 2212 C C . GLN B 1 84 ? 9.086 22.016 8.438 1 95.88 84 GLN B C 1
ATOM 2214 O O . GLN B 1 84 ? 8.531 23.047 8.078 1 95.88 84 GLN B O 1
ATOM 2219 N N . THR B 1 85 ? 8.461 21.078 9.109 1 97.44 85 THR B N 1
ATOM 2220 C CA . THR B 1 85 ? 7.031 21.172 9.383 1 97.44 85 THR B CA 1
ATOM 2221 C C . THR B 1 85 ? 6.785 21.641 10.812 1 97.44 85 THR B C 1
ATOM 2223 O O . THR B 1 85 ? 5.648 21.641 11.281 1 97.44 85 THR B O 1
ATOM 2226 N N . GLY B 1 86 ? 7.883 21.906 11.555 1 98 86 GLY B N 1
ATOM 2227 C CA . GLY B 1 86 ? 7.754 22.406 12.914 1 98 86 GLY B CA 1
ATOM 2228 C C . GLY B 1 86 ? 7.914 21.312 13.961 1 98 86 GLY B C 1
ATOM 2229 O O . GLY B 1 86 ? 7.879 21.594 15.164 1 98 86 GLY B O 1
ATOM 2230 N N . LEU B 1 87 ? 8.062 20.125 13.539 1 98.44 87 LEU B N 1
ATOM 2231 C CA . LEU B 1 87 ? 8.344 19.047 14.492 1 98.44 87 LEU B CA 1
ATOM 2232 C C . LEU B 1 87 ? 9.742 19.203 15.07 1 98.44 87 LEU B C 1
ATOM 2234 O O . LEU B 1 87 ? 10.68 19.562 14.359 1 98.44 87 LEU B O 1
ATOM 2238 N N . THR B 1 88 ? 9.891 18.938 16.328 1 98.31 88 THR B N 1
ATOM 2239 C CA . THR B 1 88 ? 11.133 19.156 17.062 1 98.31 88 THR B CA 1
ATOM 2240 C C . THR B 1 88 ? 11.68 17.828 17.609 1 98.31 88 THR B C 1
ATOM 2242 O O . THR B 1 88 ? 11.039 16.781 17.469 1 98.31 88 THR B O 1
ATOM 2245 N N . GLY B 1 89 ? 12.828 17.938 18.234 1 98.31 89 GLY B N 1
ATOM 2246 C CA . GLY B 1 89 ? 13.438 16.797 18.859 1 98.31 89 GLY B CA 1
ATOM 2247 C C . GLY B 1 89 ? 12.523 16.094 19.859 1 98.31 89 GLY B C 1
ATOM 2248 O O . GLY B 1 89 ? 12.508 14.867 19.953 1 98.31 89 GLY B O 1
ATOM 2249 N N . SER B 1 90 ? 11.812 16.875 20.578 1 98.69 90 SER B N 1
ATOM 2250 C CA . SER B 1 90 ? 10.891 16.297 21.547 1 98.69 90 SER B CA 1
ATOM 2251 C C . SER B 1 90 ? 9.805 15.477 20.875 1 98.69 90 SER B C 1
ATOM 2253 O O . SER B 1 90 ? 9.383 14.438 21.406 1 98.69 90 SER B O 1
ATOM 2255 N N . HIS B 1 91 ? 9.281 15.984 19.703 1 98.81 91 HIS B N 1
ATOM 2256 C CA . HIS B 1 91 ? 8.32 15.203 18.938 1 98.81 91 HIS B CA 1
ATOM 2257 C C . HIS B 1 91 ? 8.93 13.875 18.5 1 98.81 91 HIS B C 1
ATOM 2259 O O . HIS B 1 91 ? 8.297 12.82 18.625 1 98.81 91 HIS B O 1
ATOM 2265 N N . PHE B 1 92 ? 10.172 13.93 18 1 98.75 92 PHE B N 1
ATOM 2266 C CA . PHE B 1 92 ? 10.844 12.742 17.484 1 98.75 92 PHE B CA 1
ATOM 2267 C C . PHE B 1 92 ? 11.102 11.742 18.594 1 98.75 92 PHE B C 1
ATOM 2269 O O . PHE B 1 92 ? 10.953 10.531 18.406 1 98.75 92 PHE B O 1
ATOM 2276 N N . ASP B 1 93 ? 11.492 12.242 19.797 1 98.69 93 ASP B N 1
ATOM 2277 C CA . ASP B 1 93 ? 11.711 11.375 20.938 1 98.69 93 ASP B CA 1
ATOM 2278 C C . ASP B 1 93 ? 10.43 10.641 21.312 1 98.69 93 ASP B C 1
ATOM 2280 O O . ASP B 1 93 ? 10.453 9.438 21.609 1 98.69 93 ASP B O 1
ATOM 2284 N N . ALA B 1 94 ? 9.352 11.383 21.328 1 98.88 94 ALA B N 1
ATOM 2285 C CA . ALA B 1 94 ? 8.062 10.789 21.688 1 98.88 94 ALA B CA 1
ATOM 2286 C C . ALA B 1 94 ? 7.66 9.727 20.656 1 98.88 94 ALA B C 1
ATOM 2288 O O . ALA B 1 94 ? 7.191 8.648 21.031 1 98.88 94 ALA B O 1
ATOM 2289 N N . LEU B 1 95 ? 7.809 10.023 19.375 1 98.81 95 LEU B N 1
ATOM 2290 C CA . LEU B 1 95 ? 7.492 9.062 18.328 1 98.81 95 LEU B CA 1
ATOM 2291 C C . LEU B 1 95 ? 8.375 7.824 18.422 1 98.81 95 LEU B C 1
ATOM 2293 O O . LEU B 1 95 ? 7.887 6.699 18.297 1 98.81 95 LEU B O 1
ATOM 2297 N N . ALA B 1 96 ? 9.664 8.016 18.672 1 98.62 96 ALA B N 1
ATOM 2298 C CA . ALA B 1 96 ? 10.609 6.906 18.781 1 98.62 96 ALA B CA 1
ATOM 2299 C C . ALA B 1 96 ? 10.242 5.988 19.938 1 98.62 96 ALA B C 1
ATOM 2301 O O . ALA B 1 96 ? 10.43 4.773 19.859 1 98.62 96 ALA B O 1
ATOM 2302 N N . ALA B 1 97 ? 9.695 6.586 20.984 1 98.62 97 ALA B N 1
ATOM 2303 C CA . ALA B 1 97 ? 9.289 5.828 22.156 1 98.62 97 ALA B CA 1
ATOM 2304 C C . ALA B 1 97 ? 7.875 5.273 21.984 1 98.62 97 ALA B C 1
ATOM 2306 O O . ALA B 1 97 ? 7.352 4.609 22.891 1 98.62 97 ALA B O 1
ATOM 2307 N N . ARG B 1 98 ? 7.184 5.637 20.859 1 98.44 98 ARG B N 1
ATOM 2308 C CA . ARG B 1 98 ? 5.805 5.266 20.562 1 98.44 98 ARG B CA 1
ATOM 2309 C C . ARG B 1 98 ? 4.855 5.805 21.641 1 98.44 98 ARG B C 1
ATOM 2311 O O . ARG B 1 98 ? 3.881 5.145 22 1 98.44 98 ARG B O 1
ATOM 2318 N N . HIS B 1 99 ? 5.301 6.855 22.219 1 98.62 99 HIS B N 1
ATOM 2319 C CA . HIS B 1 99 ? 4.438 7.57 23.156 1 98.62 99 HIS B CA 1
ATOM 2320 C C . HIS B 1 99 ? 3.525 8.547 22.422 1 98.62 99 HIS B C 1
ATOM 2322 O O . HIS B 1 99 ? 3.674 9.766 22.562 1 98.62 99 HIS B O 1
ATOM 2328 N N . PHE B 1 100 ? 2.488 8.086 21.844 1 98.25 100 PHE B N 1
ATOM 2329 C CA . PHE B 1 100 ? 1.656 8.805 20.891 1 98.25 100 PHE B CA 1
ATOM 2330 C C . PHE B 1 100 ? 0.695 9.742 21.609 1 98.25 100 PHE B C 1
ATOM 2332 O O . PHE B 1 100 ? 0.097 10.625 21 1 98.25 100 PHE B O 1
ATOM 2339 N N . SER B 1 101 ? 0.578 9.531 22.922 1 98.38 101 SER B N 1
ATOM 2340 C CA . SER B 1 101 ? -0.266 10.414 23.719 1 98.38 101 SER B CA 1
ATOM 2341 C C . SER B 1 101 ? 0.57 11.422 24.5 1 98.38 101 SER B C 1
ATOM 2343 O O . SER B 1 101 ? 0.077 12.062 25.438 1 98.38 101 SER B O 1
ATOM 2345 N N . ALA B 1 102 ? 1.841 11.594 24.109 1 98.69 102 ALA B N 1
ATOM 2346 C CA . ALA B 1 102 ? 2.746 12.492 24.828 1 98.69 102 ALA B CA 1
ATOM 2347 C C . ALA B 1 102 ? 2.242 13.93 24.781 1 98.69 102 ALA B C 1
ATOM 2349 O O . ALA B 1 102 ? 1.688 14.367 23.766 1 98.69 102 ALA B O 1
ATOM 2350 N N . PRO B 1 103 ? 2.516 14.789 25.766 1 98.44 103 PRO B N 1
ATOM 2351 C CA . PRO B 1 103 ? 2.023 16.172 25.859 1 98.44 103 PRO B CA 1
ATOM 2352 C C . PRO B 1 103 ? 2.648 17.094 24.812 1 98.44 103 PRO B C 1
ATOM 2354 O O . PRO B 1 103 ? 2.166 18.203 24.609 1 98.44 103 PRO B O 1
ATOM 2357 N N . VAL B 1 104 ? 3.703 16.625 24.172 1 98.69 104 VAL B N 1
ATOM 2358 C CA . VAL B 1 104 ? 4.348 17.453 23.156 1 98.69 104 VAL B CA 1
ATOM 2359 C C . VAL B 1 104 ? 3.441 17.562 21.938 1 98.69 104 VAL B C 1
ATOM 2361 O O . VAL B 1 104 ? 3.551 18.531 21.156 1 98.69 104 VAL B O 1
ATOM 2364 N N . PHE B 1 105 ? 2.555 16.609 21.75 1 98.81 105 PHE B N 1
ATOM 2365 C CA . PHE B 1 105 ? 1.583 16.656 20.656 1 98.81 105 PHE B CA 1
ATOM 2366 C C . PHE B 1 105 ? 0.333 17.422 21.078 1 98.81 105 PHE B C 1
ATOM 2368 O O . PHE B 1 105 ? -0.112 17.312 22.219 1 98.81 105 PHE B O 1
ATOM 2375 N N . THR B 1 106 ? -0.207 18.203 20.172 1 98.69 106 THR B N 1
ATOM 2376 C CA . THR B 1 106 ? -1.503 18.828 20.422 1 98.69 106 THR B CA 1
ATOM 2377 C C . THR B 1 106 ? -2.598 17.766 20.531 1 98.69 106 THR B C 1
ATOM 2379 O O . THR B 1 106 ? -2.404 16.625 20.125 1 98.69 106 THR B O 1
ATOM 2382 N N . GLU B 1 107 ? -3.754 18.078 21.031 1 98.44 107 GLU B N 1
ATOM 2383 C CA . GLU B 1 107 ? -4.883 17.156 21.094 1 98.44 107 GLU B CA 1
ATOM 2384 C C . GLU B 1 107 ? -5.258 16.641 19.703 1 98.44 107 GLU B C 1
ATOM 2386 O O . GLU B 1 107 ? -5.578 15.461 19.547 1 98.44 107 GLU B O 1
ATOM 2391 N N . HIS B 1 108 ? -5.227 17.578 18.75 1 98.56 108 HIS B N 1
ATOM 2392 C CA . HIS B 1 108 ? -5.5 17.219 17.359 1 98.56 108 HIS B CA 1
ATOM 2393 C C . HIS B 1 108 ? -4.531 16.141 16.875 1 98.56 108 HIS B C 1
ATOM 2395 O O . HIS B 1 108 ? -4.949 15.156 16.266 1 98.56 108 HIS B O 1
ATOM 2401 N N . GLU B 1 109 ? -3.289 16.312 17.219 1 98.81 109 GLU B N 1
ATOM 2402 C CA . GLU B 1 109 ? -2.252 15.375 16.797 1 98.81 109 GLU B CA 1
ATOM 2403 C C . GLU B 1 109 ? -2.348 14.055 17.562 1 98.81 109 GLU B C 1
ATOM 2405 O O . GLU B 1 109 ? -2.094 12.984 17 1 98.81 109 GLU B O 1
ATOM 2410 N N . GLN B 1 110 ? -2.715 14.109 18.812 1 98.88 110 GLN B N 1
ATOM 2411 C CA . GLN B 1 110 ? -2.889 12.891 19.594 1 98.88 110 GLN B CA 1
ATOM 2412 C C . GLN B 1 110 ? -4.02 12.031 19.047 1 98.88 110 GLN B C 1
ATOM 2414 O O . GLN B 1 110 ? -3.91 10.805 19 1 98.88 110 GLN B O 1
ATOM 2419 N N . VAL B 1 111 ? -5.102 12.664 18.594 1 98.81 111 VAL B N 1
ATOM 2420 C CA . VAL B 1 111 ? -6.223 11.953 18 1 98.81 111 VAL B CA 1
ATOM 2421 C C . VAL B 1 111 ? -5.77 11.281 16.703 1 98.81 111 VAL B C 1
ATOM 2423 O O . VAL B 1 111 ? -6.102 10.125 16.453 1 98.81 111 VAL B O 1
ATOM 2426 N N . LEU B 1 112 ? -4.984 12.008 15.93 1 98.88 112 LEU B N 1
ATOM 2427 C CA . LEU B 1 112 ? -4.434 11.477 14.688 1 98.88 112 LEU B CA 1
ATOM 2428 C C . LEU B 1 112 ? -3.566 10.25 14.961 1 98.88 112 LEU B C 1
ATOM 2430 O O . LEU B 1 112 ? -3.758 9.203 14.344 1 98.88 112 LEU B O 1
ATOM 2434 N N . LEU B 1 113 ? -2.672 10.352 15.883 1 98.94 113 LEU B N 1
ATOM 2435 C CA . LEU B 1 113 ? -1.707 9.297 16.172 1 98.94 113 LEU B CA 1
ATOM 2436 C C . LEU B 1 113 ? -2.395 8.094 16.812 1 98.94 113 LEU B C 1
ATOM 2438 O O . LEU B 1 113 ? -2.008 6.949 16.578 1 98.94 113 LEU B O 1
ATOM 2442 N N . GLU B 1 114 ? -3.422 8.344 17.641 1 98.88 114 GLU B N 1
ATOM 2443 C CA . GLU B 1 114 ? -4.207 7.246 18.203 1 98.88 114 GLU B CA 1
ATOM 2444 C C . GLU B 1 114 ? -4.902 6.445 17.094 1 98.88 114 GLU B C 1
ATOM 2446 O O . GLU B 1 114 ? -4.91 5.215 17.125 1 98.88 114 GLU B O 1
ATOM 2451 N N . PHE B 1 115 ? -5.473 7.176 16.156 1 98.88 115 PHE B N 1
ATOM 2452 C CA . PHE B 1 115 ? -6.156 6.523 15.055 1 98.88 115 PHE B CA 1
ATOM 2453 C C . PHE B 1 115 ? -5.184 5.688 14.234 1 98.88 115 PHE B C 1
ATOM 2455 O O . PHE B 1 115 ? -5.453 4.523 13.938 1 98.88 115 PHE B O 1
ATOM 2462 N N . VAL B 1 116 ? -4.012 6.238 13.922 1 98.88 116 VAL B N 1
ATOM 2463 C CA . VAL B 1 116 ? -2.986 5.578 13.117 1 98.88 116 VAL B CA 1
ATOM 2464 C C . VAL B 1 116 ? -2.51 4.312 13.828 1 98.88 116 VAL B C 1
ATOM 2466 O O . VAL B 1 116 ? -2.535 3.225 13.25 1 98.88 116 VAL B O 1
ATOM 2469 N N . THR B 1 117 ? -2.143 4.43 15.094 1 98.75 117 THR B N 1
ATOM 2470 C CA . THR B 1 117 ? -1.596 3.297 15.828 1 98.75 117 THR B CA 1
ATOM 2471 C C . THR B 1 117 ? -2.648 2.207 16 1 98.75 117 THR B C 1
ATOM 2473 O O . THR B 1 117 ? -2.35 1.019 15.867 1 98.75 117 THR B O 1
ATOM 2476 N N . THR B 1 118 ? -3.895 2.625 16.266 1 98.81 118 THR B N 1
ATOM 2477 C CA . THR B 1 118 ? -4.973 1.657 16.438 1 98.81 118 THR B CA 1
ATOM 2478 C C . THR B 1 118 ? -5.219 0.882 15.148 1 98.81 118 THR B C 1
ATOM 2480 O O . THR B 1 118 ? -5.32 -0.346 15.164 1 98.81 118 THR B O 1
ATOM 2483 N N . CYS B 1 119 ? -5.191 1.579 14.016 1 98.75 119 CYS B N 1
ATOM 2484 C CA . CYS B 1 119 ? -5.535 0.957 12.742 1 98.75 119 CYS B CA 1
ATOM 2485 C C . CYS B 1 119 ? -4.402 0.065 12.242 1 98.75 119 CYS B C 1
ATOM 2487 O O . CYS B 1 119 ? -4.633 -0.88 11.492 1 98.75 119 CYS B O 1
ATOM 2489 N N . VAL B 1 120 ? -3.154 0.341 12.672 1 98.5 120 VAL B N 1
ATOM 2490 C CA . VAL B 1 120 ? -2.039 -0.533 12.328 1 98.5 120 VAL B CA 1
ATOM 2491 C C . VAL B 1 120 ? -2.182 -1.867 13.055 1 98.5 120 VAL B C 1
ATOM 2493 O O . VAL B 1 120 ? -1.92 -2.928 12.484 1 98.5 120 VAL B O 1
ATOM 2496 N N . HIS B 1 121 ? -2.74 -1.894 14.258 1 96.75 121 HIS B N 1
ATOM 2497 C CA . HIS B 1 121 ? -2.705 -3.074 15.109 1 96.75 121 HIS B CA 1
ATOM 2498 C C . HIS B 1 121 ? -4.02 -3.848 15.031 1 96.75 121 HIS B C 1
ATOM 2500 O O . HIS B 1 121 ? -4.043 -5.059 15.258 1 96.75 121 HIS B O 1
ATOM 2506 N N . ARG B 1 122 ? -5.125 -3.045 14.688 1 96.5 122 ARG B N 1
ATOM 2507 C CA . ARG B 1 122 ? -6.441 -3.674 14.758 1 96.5 122 ARG B CA 1
ATOM 2508 C C . ARG B 1 122 ? -7.219 -3.467 13.461 1 96.5 122 ARG B C 1
ATOM 2510 O O . ARG B 1 122 ? -7.297 -2.348 12.945 1 96.5 122 ARG B O 1
ATOM 2517 N N . PRO B 1 123 ? -7.836 -4.543 13.055 1 96.94 123 PRO B N 1
ATOM 2518 C CA . PRO B 1 123 ? -8.688 -4.383 11.875 1 96.94 123 PRO B CA 1
ATOM 2519 C C . PRO B 1 123 ? -9.93 -3.531 12.156 1 96.94 123 PRO B C 1
ATOM 2521 O O . PRO B 1 123 ? -10.438 -2.855 11.258 1 96.94 123 PRO B O 1
ATOM 2524 N N . ARG B 1 124 ? -10.461 -3.564 13.375 1 96.94 124 ARG B N 1
ATOM 2525 C CA . ARG B 1 124 ? -11.664 -2.826 13.742 1 96.94 124 ARG B CA 1
ATOM 2526 C C . ARG B 1 124 ? -11.414 -1.942 14.953 1 96.94 124 ARG B C 1
ATOM 2528 O O . ARG B 1 124 ? -11.586 -2.379 16.094 1 96.94 124 ARG B O 1
ATOM 2535 N N . PRO B 1 125 ? -11.039 -0.729 14.727 1 97.19 125 PRO B N 1
ATOM 2536 C CA . PRO B 1 125 ? -10.875 0.16 15.875 1 97.19 125 PRO B CA 1
ATOM 2537 C C . PRO B 1 125 ? -12.164 0.352 16.672 1 97.19 125 PRO B C 1
ATOM 2539 O O . PRO B 1 125 ? -13.258 0.331 16.094 1 97.19 125 PRO B O 1
ATOM 2542 N N . PRO B 1 126 ? -12.023 0.55 17.969 1 97.5 126 PRO B N 1
ATOM 2543 C CA . PRO B 1 126 ? -13.211 0.899 18.75 1 97.5 126 PRO B CA 1
ATOM 2544 C C . PRO B 1 126 ? -13.945 2.119 18.203 1 97.5 126 PRO B C 1
ATOM 2546 O O . PRO B 1 126 ? -13.312 3.047 17.688 1 97.5 126 PRO B O 1
ATOM 2549 N N . ALA B 1 127 ? -15.227 2.096 18.391 1 96.69 127 ALA B N 1
ATOM 2550 C CA . ALA B 1 127 ? -16.062 3.182 17.875 1 96.69 127 ALA B CA 1
ATOM 2551 C C . ALA B 1 127 ? -15.602 4.527 18.438 1 96.69 127 ALA B C 1
ATOM 2553 O O . ALA B 1 127 ? -15.656 5.543 17.734 1 96.69 127 ALA B O 1
ATOM 2554 N N . ALA B 1 128 ? -15.125 4.52 19.656 1 98.19 128 ALA B N 1
ATOM 2555 C CA . ALA B 1 128 ? -14.711 5.762 20.312 1 98.19 128 ALA B CA 1
ATOM 2556 C C . ALA B 1 128 ? -13.516 6.383 19.594 1 98.19 128 ALA B C 1
ATOM 2558 O O . ALA B 1 128 ? -13.422 7.609 19.484 1 98.19 128 ALA B O 1
ATOM 2559 N N . VAL B 1 129 ? -12.586 5.566 19.125 1 98.44 129 VAL B N 1
ATOM 2560 C CA . VAL B 1 129 ? -11.398 6.043 18.438 1 98.44 129 VAL B CA 1
ATOM 2561 C C . VAL B 1 129 ? -11.789 6.676 17.094 1 98.44 129 VAL B C 1
ATOM 2563 O O . VAL B 1 129 ? -11.344 7.777 16.766 1 98.44 129 VAL B O 1
ATOM 2566 N N . LEU B 1 130 ? -12.641 6 16.359 1 98.25 130 LEU B N 1
ATOM 2567 C CA . LEU B 1 130 ? -13.086 6.52 15.07 1 98.25 130 LEU B CA 1
ATOM 2568 C C . LEU B 1 130 ? -13.898 7.793 15.25 1 98.25 130 LEU B C 1
ATOM 2570 O O . LEU B 1 130 ? -13.75 8.742 14.477 1 98.25 130 LEU B O 1
ATOM 2574 N N . ASN B 1 131 ? -14.742 7.809 16.25 1 98.25 131 ASN B N 1
ATOM 2575 C CA . ASN B 1 131 ? -15.57 8.977 16.516 1 98.25 131 ASN B CA 1
ATOM 2576 C C . ASN B 1 131 ? -14.727 10.203 16.844 1 98.25 131 ASN B C 1
ATOM 2578 O O . ASN B 1 131 ? -14.992 11.305 16.344 1 98.25 131 ASN B O 1
ATOM 2582 N N . ARG B 1 132 ? -13.742 10.055 17.688 1 98.5 132 ARG B N 1
ATOM 2583 C CA . ARG B 1 132 ? -12.844 11.164 18.016 1 98.5 132 ARG B CA 1
ATOM 2584 C C . ARG B 1 132 ? -12.109 11.656 16.766 1 98.5 132 ARG B C 1
ATOM 2586 O O . ARG B 1 132 ? -11.93 12.859 16.578 1 98.5 132 ARG B O 1
ATOM 2593 N N . PHE B 1 133 ? -11.719 10.719 15.977 1 98.75 133 PHE B N 1
ATOM 2594 C CA . PHE B 1 133 ? -11.016 11.062 14.75 1 98.75 133 PHE B CA 1
ATOM 2595 C C . PHE B 1 133 ? -11.922 11.852 13.812 1 98.75 133 PHE B C 1
ATOM 2597 O O . PHE B 1 133 ? -11.523 12.898 13.297 1 98.75 133 PHE B O 1
ATOM 2604 N N . ARG B 1 134 ? -13.148 11.422 13.617 1 98.38 134 ARG B N 1
ATOM 2605 C CA . ARG B 1 134 ? -14.062 12.016 12.641 1 98.38 134 ARG B CA 1
ATOM 2606 C C . ARG B 1 134 ? -14.578 13.367 13.125 1 98.38 134 ARG B C 1
ATOM 2608 O O . ARG B 1 134 ? -15.117 14.141 12.336 1 98.38 134 ARG B O 1
ATOM 2615 N N . ALA B 1 135 ? -14.414 13.641 14.391 1 98.5 135 ALA B N 1
ATOM 2616 C CA . ALA B 1 135 ? -14.766 14.953 14.922 1 98.5 135 ALA B CA 1
ATOM 2617 C C . ALA B 1 135 ? -13.766 16.016 14.469 1 98.5 135 ALA B C 1
ATOM 2619 O O . ALA B 1 135 ? -14.07 17.203 14.492 1 98.5 135 ALA B O 1
ATOM 2620 N N . ARG B 1 136 ? -12.609 15.586 13.922 1 98.31 136 ARG B N 1
ATOM 2621 C CA . ARG B 1 136 ? -11.539 16.531 13.633 1 98.31 136 ARG B CA 1
ATOM 2622 C C . ARG B 1 136 ? -11.094 16.438 12.18 1 98.31 136 ARG B C 1
ATOM 2624 O O . ARG B 1 136 ? -10.5 17.375 11.641 1 98.31 136 ARG B O 1
ATOM 2631 N N . PHE B 1 137 ? -11.383 15.328 11.586 1 98.5 137 PHE B N 1
ATOM 2632 C CA . PHE B 1 137 ? -10.891 15.055 10.242 1 98.5 137 PHE B CA 1
ATOM 2633 C C . PHE B 1 137 ? -12.031 14.648 9.32 1 98.5 137 PHE B C 1
ATOM 2635 O O . PHE B 1 137 ? -13.008 14.039 9.766 1 98.5 137 PHE B O 1
ATOM 2642 N N . SER B 1 138 ? -11.859 15 8.062 1 98.5 138 SER B N 1
ATOM 2643 C CA . SER B 1 138 ? -12.875 14.672 7.066 1 98.5 138 SER B CA 1
ATOM 2644 C C . SER B 1 138 ? -12.766 13.219 6.621 1 98.5 138 SER B C 1
ATOM 2646 O O . SER B 1 138 ? -11.781 12.539 6.934 1 98.5 138 SER B O 1
ATOM 2648 N N . ASP B 1 139 ? -13.734 12.75 5.867 1 98.5 139 ASP B N 1
ATOM 2649 C CA . ASP B 1 139 ? -13.727 11.406 5.301 1 98.5 139 ASP B CA 1
ATOM 2650 C C . ASP B 1 139 ? -12.562 11.227 4.328 1 98.5 139 ASP B C 1
ATOM 2652 O O . ASP B 1 139 ? -12 10.141 4.215 1 98.5 139 ASP B O 1
ATOM 2656 N N . ARG B 1 140 ? -12.18 12.32 3.648 1 98.62 140 ARG B N 1
ATOM 2657 C CA . ARG B 1 140 ? -11.023 12.258 2.766 1 98.62 140 ARG B CA 1
ATOM 2658 C C . ARG B 1 140 ? -9.742 12 3.557 1 98.62 140 ARG B C 1
ATOM 2660 O O . ARG B 1 140 ? -8.938 11.148 3.18 1 98.62 140 ARG B O 1
ATOM 2667 N N . HIS B 1 141 ? -9.602 12.719 4.684 1 98.81 141 HIS B N 1
ATOM 2668 C CA . HIS B 1 141 ? -8.453 12.461 5.543 1 98.81 141 HIS B CA 1
ATOM 2669 C C . HIS B 1 141 ? -8.398 11 5.965 1 98.81 141 HIS B C 1
ATOM 2671 O O . HIS B 1 141 ? -7.332 10.383 5.957 1 98.81 141 HIS B O 1
ATOM 2677 N N . LEU B 1 142 ? -9.547 10.484 6.301 1 98.81 142 LEU B N 1
ATOM 2678 C CA . LEU B 1 142 ? -9.664 9.133 6.828 1 98.81 142 LEU B CA 1
ATOM 2679 C C . LEU B 1 142 ? -9.156 8.109 5.816 1 98.81 142 LEU B C 1
ATOM 2681 O O . LEU B 1 142 ? -8.242 7.332 6.117 1 98.81 142 LEU B O 1
ATOM 2685 N N . VAL B 1 143 ? -9.648 8.164 4.578 1 98.88 143 VAL B N 1
ATOM 2686 C CA . VAL B 1 143 ? -9.289 7.133 3.605 1 98.88 143 VAL B CA 1
ATOM 2687 C C . VAL B 1 143 ? -7.84 7.332 3.156 1 98.88 143 VAL B C 1
ATOM 2689 O O . VAL B 1 143 ? -7.129 6.363 2.879 1 98.88 143 VAL B O 1
ATOM 2692 N N . GLU B 1 144 ? -7.375 8.562 3.156 1 98.94 144 GLU B N 1
ATOM 2693 C CA . GLU B 1 144 ? -6 8.82 2.744 1 98.94 144 GLU B CA 1
ATOM 2694 C C . GLU B 1 144 ? -5.008 8.367 3.811 1 98.94 144 GLU B C 1
ATOM 2696 O O . GLU B 1 144 ? -3.916 7.895 3.488 1 98.94 144 GLU B O 1
ATOM 2701 N N . ILE B 1 145 ? -5.367 8.453 5.066 1 98.94 145 ILE B N 1
ATOM 2702 C CA . ILE B 1 145 ? -4.504 7.961 6.137 1 98.94 145 ILE B CA 1
ATOM 2703 C C . ILE B 1 145 ? -4.434 6.438 6.078 1 98.94 145 ILE B C 1
ATOM 2705 O O . ILE B 1 145 ? -3.359 5.852 6.238 1 98.94 145 ILE B O 1
ATOM 2709 N N . LEU B 1 146 ? -5.535 5.789 5.812 1 98.94 146 LEU B N 1
ATOM 2710 C CA . LEU B 1 146 ? -5.52 4.34 5.668 1 98.94 146 LEU B CA 1
ATOM 2711 C C . LEU B 1 146 ? -4.652 3.922 4.484 1 98.94 146 LEU B C 1
ATOM 2713 O O . LEU B 1 146 ? -3.961 2.902 4.543 1 98.94 146 LEU B O 1
ATOM 2717 N N . ALA B 1 147 ? -4.656 4.73 3.414 1 98.94 147 ALA B N 1
ATOM 2718 C CA . ALA B 1 147 ? -3.785 4.469 2.271 1 98.94 147 ALA B CA 1
ATOM 2719 C C . ALA B 1 147 ? -2.316 4.652 2.646 1 98.94 147 ALA B C 1
ATOM 2721 O O . ALA B 1 147 ? -1.453 3.902 2.188 1 98.94 147 ALA B O 1
ATOM 2722 N N . LEU B 1 148 ? -2.025 5.645 3.473 1 98.88 148 LEU B N 1
ATOM 2723 C CA . LEU B 1 148 ? -0.66 5.859 3.938 1 98.88 148 LEU B CA 1
ATOM 2724 C C . LEU B 1 148 ? -0.164 4.668 4.75 1 98.88 148 LEU B C 1
ATOM 2726 O O . LEU B 1 148 ? 1.003 4.285 4.645 1 98.88 148 LEU B O 1
ATOM 2730 N N . LEU B 1 149 ? -1.054 4.055 5.52 1 98.88 149 LEU B N 1
ATOM 2731 C CA . LEU B 1 149 ? -0.647 2.895 6.305 1 98.88 149 LEU B CA 1
ATOM 2732 C C . LEU B 1 149 ? -0.139 1.778 5.398 1 98.88 149 LEU B C 1
ATOM 2734 O O . LEU B 1 149 ? 0.933 1.219 5.641 1 98.88 149 LEU B O 1
ATOM 2738 N N . GLY B 1 150 ? -0.908 1.47 4.367 1 98.88 150 GLY B N 1
ATOM 2739 C CA . GLY B 1 150 ? -0.506 0.407 3.459 1 98.88 150 GLY B CA 1
ATOM 2740 C C . GLY B 1 150 ? 0.712 0.761 2.627 1 98.88 150 GLY B C 1
ATOM 2741 O O . GLY B 1 150 ? 1.593 -0.075 2.42 1 98.88 150 GLY B O 1
ATOM 2742 N N . ASN B 1 151 ? 0.747 1.982 2.137 1 98.81 151 ASN B N 1
ATOM 2743 C CA . ASN B 1 151 ? 1.881 2.439 1.342 1 98.81 151 ASN B CA 1
ATOM 2744 C C . ASN B 1 151 ? 3.189 2.342 2.121 1 98.81 151 ASN B C 1
ATOM 2746 O O . ASN B 1 151 ? 4.184 1.824 1.609 1 98.81 151 ASN B O 1
ATOM 2750 N N . TYR B 1 152 ? 3.168 2.729 3.316 1 98.81 152 TYR B N 1
ATOM 2751 C CA . TYR B 1 152 ? 4.414 2.779 4.074 1 98.81 152 TYR B CA 1
ATOM 2752 C C . TYR B 1 152 ? 4.738 1.422 4.684 1 98.81 152 TYR B C 1
ATOM 2754 O O . TYR B 1 152 ? 5.875 1.175 5.098 1 98.81 152 TYR B O 1
ATOM 2762 N N . LEU B 1 153 ? 3.734 0.525 4.734 1 98.94 153 LEU B N 1
ATOM 2763 C CA . LEU B 1 153 ? 4.117 -0.856 5.004 1 98.94 153 LEU B CA 1
ATOM 2764 C C . LEU B 1 153 ? 4.938 -1.426 3.852 1 98.94 153 LEU B C 1
ATOM 2766 O O . LEU B 1 153 ? 5.926 -2.129 4.074 1 98.94 153 LEU B O 1
ATOM 2770 N N . THR B 1 154 ? 4.5 -1.146 2.629 1 98.94 154 THR B N 1
ATOM 2771 C CA . THR B 1 154 ? 5.266 -1.605 1.475 1 98.94 154 THR B CA 1
ATOM 2772 C C . THR B 1 154 ? 6.703 -1.102 1.544 1 98.94 154 THR B C 1
ATOM 2774 O O . THR B 1 154 ? 7.648 -1.888 1.447 1 98.94 154 THR B O 1
ATOM 2777 N N . ILE B 1 155 ? 6.863 0.175 1.771 1 98.75 155 ILE B N 1
ATOM 2778 C CA . ILE B 1 155 ? 8.188 0.788 1.8 1 98.75 155 ILE B CA 1
ATOM 2779 C C . ILE B 1 155 ? 8.992 0.232 2.977 1 98.75 155 ILE B C 1
ATOM 2781 O O . ILE B 1 155 ? 10.172 -0.08 2.836 1 98.75 155 ILE B O 1
ATOM 2785 N N . ALA B 1 156 ? 8.352 0.067 4.082 1 98.81 156 ALA B N 1
ATOM 2786 C CA . ALA B 1 156 ? 9.008 -0.484 5.266 1 98.81 156 ALA B CA 1
ATOM 2787 C C . ALA B 1 156 ? 9.492 -1.909 5.008 1 98.81 156 ALA B C 1
ATOM 2789 O O . ALA B 1 156 ? 10.633 -2.25 5.328 1 98.81 156 ALA B O 1
ATOM 2790 N N . ARG B 1 157 ? 8.656 -2.723 4.457 1 98.88 157 ARG B N 1
ATOM 2791 C CA . ARG B 1 157 ? 9.039 -4.117 4.254 1 98.88 157 ARG B CA 1
ATOM 2792 C C . ARG B 1 157 ? 10.109 -4.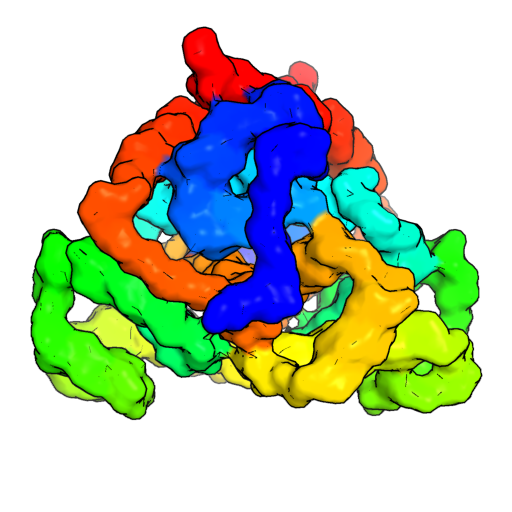242 3.174 1 98.88 157 ARG B C 1
ATOM 2794 O O . ARG B 1 157 ? 11 -5.086 3.273 1 98.88 157 ARG B O 1
ATOM 2801 N N . LEU B 1 158 ? 10.031 -3.404 2.109 1 98.81 158 LEU B N 1
ATOM 2802 C CA . LEU B 1 158 ? 11.148 -3.369 1.168 1 98.81 158 LEU B CA 1
ATOM 2803 C C . LEU B 1 158 ? 12.453 -3.043 1.884 1 98.81 158 LEU B C 1
ATOM 2805 O O . LEU B 1 158 ? 13.469 -3.707 1.661 1 98.81 158 LEU B O 1
ATOM 2809 N N . SER B 1 159 ? 12.414 -2.078 2.74 1 98.56 159 SER B N 1
ATOM 2810 C CA . SER B 1 159 ? 13.625 -1.617 3.404 1 98.56 159 SER B CA 1
ATOM 2811 C C . SER B 1 159 ? 14.094 -2.613 4.461 1 98.56 159 SER B C 1
ATOM 2813 O O . SER B 1 159 ? 15.281 -2.914 4.559 1 98.56 159 SER B O 1
ATOM 2815 N N . THR B 1 160 ? 13.203 -3.193 5.297 1 98.62 160 THR B N 1
ATOM 2816 C CA . THR B 1 160 ? 13.578 -4.035 6.43 1 98.62 160 THR B CA 1
ATOM 2817 C C . THR B 1 160 ? 13.898 -5.453 5.965 1 98.62 160 THR B C 1
ATOM 2819 O O . THR B 1 160 ? 14.922 -6.02 6.344 1 98.62 160 THR B O 1
ATOM 2822 N N . VAL B 1 161 ? 13.047 -6.039 5.07 1 98.62 161 VAL B N 1
ATOM 2823 C CA . VAL B 1 161 ? 13.234 -7.414 4.617 1 98.62 161 VAL B CA 1
ATOM 2824 C C . VAL B 1 161 ? 14.508 -7.512 3.781 1 98.62 161 VAL B C 1
ATOM 2826 O O . VAL B 1 161 ? 15.25 -8.5 3.873 1 98.62 161 VAL B O 1
ATOM 2829 N N . LEU B 1 162 ? 14.797 -6.43 3.016 1 98.5 162 LEU B N 1
ATOM 2830 C CA . LEU B 1 162 ? 15.906 -6.496 2.074 1 98.5 162 LEU B CA 1
ATOM 2831 C C . LEU B 1 162 ? 17.109 -5.699 2.586 1 98.5 162 LEU B C 1
ATOM 2833 O O . LEU B 1 162 ? 18.125 -5.602 1.904 1 98.5 162 LEU B O 1
ATOM 2837 N N . GLU B 1 163 ? 16.953 -5.125 3.818 1 97.81 163 GLU B N 1
ATOM 2838 C CA . GLU B 1 163 ? 18.016 -4.391 4.504 1 97.81 163 GLU B CA 1
ATOM 2839 C C . GLU B 1 163 ? 18.625 -3.322 3.596 1 97.81 163 GLU B C 1
ATOM 2841 O O . GLU B 1 163 ? 19.844 -3.27 3.418 1 97.81 163 GLU B O 1
ATOM 2846 N N . VAL B 1 164 ? 17.734 -2.518 2.992 1 97.75 164 VAL B N 1
ATOM 2847 C CA . VAL B 1 164 ? 18.125 -1.416 2.119 1 97.75 164 VAL B CA 1
ATOM 2848 C C . VAL B 1 164 ? 18.938 -0.39 2.91 1 97.75 164 VAL B C 1
ATOM 2850 O O . VAL B 1 164 ? 18.562 -0.008 4.016 1 97.75 164 VAL B O 1
ATOM 2853 N N . GLU B 1 165 ? 20.016 0.056 2.379 1 95.44 165 GLU B N 1
ATOM 2854 C CA . GLU B 1 165 ? 20.875 1.021 3.047 1 95.44 165 GLU B CA 1
ATOM 2855 C C . GLU B 1 165 ? 20.266 2.418 3.031 1 95.44 165 GLU B C 1
ATOM 2857 O O . GLU B 1 165 ? 19.656 2.824 2.039 1 95.44 165 GLU B O 1
ATOM 2862 N N . VAL B 1 166 ? 20.453 3.092 4.094 1 92.75 166 VAL B N 1
ATOM 2863 C CA . VAL B 1 166 ? 20.016 4.48 4.164 1 92.75 166 VAL B CA 1
ATOM 2864 C C . VAL B 1 166 ? 20.797 5.32 3.156 1 92.75 166 VAL B C 1
ATOM 2866 O O . VAL B 1 166 ? 22 5.145 3.002 1 92.75 166 VAL B O 1
ATOM 2869 N N . ASP B 1 167 ? 20.094 6.141 2.445 1 91.5 167 ASP B N 1
ATOM 2870 C CA . ASP B 1 167 ? 20.719 6.984 1.428 1 91.5 167 ASP B CA 1
ATOM 2871 C C . ASP B 1 167 ? 21.672 7.992 2.059 1 91.5 167 ASP B C 1
ATOM 2873 O O . ASP B 1 167 ? 21.422 8.508 3.148 1 91.5 167 ASP B O 1
ATOM 2877 N N . VAL B 1 168 ? 22.719 8.258 1.367 1 83.75 168 VAL B N 1
ATOM 2878 C CA . VAL B 1 168 ? 23.625 9.336 1.74 1 83.75 168 VAL B CA 1
ATOM 2879 C C . VAL B 1 168 ? 23.203 10.633 1.056 1 83.75 168 VAL B C 1
ATOM 2881 O O . VAL B 1 168 ? 23.25 10.734 -0.173 1 83.75 168 VAL B O 1
ATOM 2884 N N . PRO B 1 169 ? 22.688 11.57 1.839 1 72.62 169 PRO B N 1
ATOM 2885 C CA . PRO B 1 169 ? 22.078 12.773 1.282 1 72.62 169 PRO B CA 1
ATOM 2886 C C . PRO B 1 169 ? 22.906 13.398 0.166 1 72.62 169 PRO B C 1
ATOM 2888 O O . PRO B 1 169 ? 22.359 13.922 -0.806 1 72.62 169 PRO B O 1
ATOM 2891 N N . GLU B 1 170 ? 24.078 13.32 0.256 1 70.69 170 GLU B N 1
ATOM 2892 C CA . GLU B 1 170 ? 24.953 13.961 -0.729 1 70.69 170 GLU B CA 1
ATOM 2893 C C . GLU B 1 170 ? 24.922 13.211 -2.057 1 70.69 170 GLU B C 1
ATOM 2895 O O . GLU B 1 170 ? 25.281 13.773 -3.098 1 70.69 170 GLU B O 1
ATOM 2900 N N . GLN B 1 171 ? 24.375 12.07 -2.031 1 64.31 171 GLN B N 1
ATOM 2901 C CA . GLN B 1 171 ? 24.5 11.203 -3.195 1 64.31 1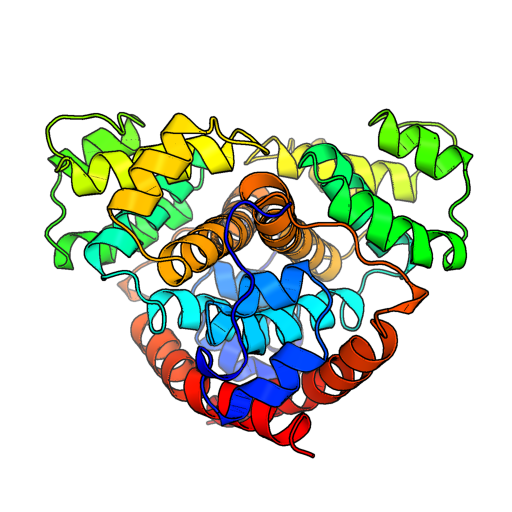71 GLN B CA 1
ATOM 2902 C C . GLN B 1 171 ? 23.172 11.094 -3.947 1 64.31 171 GLN B C 1
ATOM 2904 O O . GLN B 1 171 ? 23.141 10.594 -5.078 1 64.31 171 GLN B O 1
ATOM 2909 N N . VAL B 1 172 ? 22.203 11.547 -3.326 1 67.38 172 VAL B N 1
ATOM 2910 C CA . VAL B 1 172 ? 20.906 11.336 -3.967 1 67.38 172 VAL B CA 1
ATOM 2911 C C . VAL B 1 172 ? 20.109 12.641 -3.945 1 67.38 172 VAL B C 1
ATOM 2913 O O . VAL B 1 172 ? 20.094 13.344 -2.932 1 67.38 172 VAL B O 1
ATOM 2916 N N . ASP B 1 173 ? 19.688 12.906 -5.105 1 70.44 173 ASP B N 1
ATOM 2917 C CA . ASP B 1 173 ? 18.781 14.047 -5.176 1 70.44 173 ASP B CA 1
ATOM 2918 C C . ASP B 1 173 ? 17.312 13.594 -5.094 1 70.44 173 ASP B C 1
ATOM 2920 O O . ASP B 1 173 ? 16.641 13.516 -6.113 1 70.44 173 ASP B O 1
ATOM 2924 N N . ALA B 1 174 ? 16.875 13.359 -3.93 1 74.25 174 ALA B N 1
ATOM 2925 C CA . ALA B 1 174 ? 15.516 12.883 -3.691 1 74.25 174 ALA B CA 1
ATOM 2926 C C . ALA B 1 174 ? 14.484 13.93 -4.125 1 74.25 174 ALA B C 1
ATOM 2928 O O . ALA B 1 174 ? 13.422 13.578 -4.641 1 74.25 174 ALA B O 1
ATOM 2929 N N . ALA B 1 175 ? 14.898 15.094 -4.031 1 77.19 175 ALA B N 1
ATOM 2930 C CA . ALA B 1 175 ? 13.992 16.188 -4.375 1 77.19 175 ALA B CA 1
ATOM 2931 C C . ALA B 1 175 ? 13.695 16.203 -5.871 1 77.19 175 ALA B C 1
ATOM 2933 O O . ALA B 1 175 ? 12.555 16.453 -6.281 1 77.19 175 ALA B O 1
ATOM 2934 N N . ALA B 1 176 ? 14.727 15.945 -6.621 1 78.12 176 ALA B N 1
ATOM 2935 C CA . ALA B 1 176 ? 14.539 15.953 -8.07 1 78.12 176 ALA B CA 1
ATOM 2936 C C . ALA B 1 176 ? 13.586 14.836 -8.5 1 78.12 176 ALA B C 1
ATOM 2938 O O . ALA B 1 176 ? 12.727 15.047 -9.359 1 78.12 176 ALA B O 1
ATOM 2939 N N . PHE B 1 177 ? 13.766 13.711 -7.969 1 78.69 177 PHE B N 1
ATOM 2940 C CA . PHE B 1 177 ? 12.875 12.594 -8.266 1 78.69 177 PHE B CA 1
ATOM 2941 C C . PHE B 1 177 ? 11.438 12.93 -7.891 1 78.69 177 PHE B C 1
ATOM 2943 O O . PHE B 1 177 ? 10.523 12.758 -8.695 1 78.69 177 PHE B O 1
ATOM 2950 N N . TRP B 1 178 ? 11.328 13.43 -6.77 1 83.56 178 TRP B N 1
ATOM 2951 C CA . TRP B 1 178 ? 10.008 13.742 -6.234 1 83.56 178 TRP B CA 1
ATOM 2952 C C . TRP B 1 178 ? 9.328 14.836 -7.051 1 83.56 178 TRP B C 1
ATOM 2954 O O . TRP B 1 178 ? 8.125 14.773 -7.309 1 83.56 178 TRP B O 1
ATOM 2964 N N . ASP B 1 179 ? 10.117 15.758 -7.473 1 87.38 179 ASP B N 1
ATOM 2965 C CA . ASP B 1 179 ? 9.57 16.844 -8.289 1 87.38 179 ASP B CA 1
ATOM 2966 C C . ASP B 1 179 ? 9.062 16.312 -9.625 1 87.38 179 ASP B C 1
ATOM 2968 O O . ASP B 1 179 ? 7.996 16.719 -10.094 1 87.38 179 ASP B O 1
ATOM 2972 N N . ARG B 1 180 ? 9.797 15.445 -10.211 1 87.62 180 ARG B N 1
ATOM 2973 C CA . ARG B 1 180 ? 9.391 14.859 -11.484 1 87.62 180 ARG B CA 1
ATOM 2974 C C . ARG B 1 180 ? 8.141 14.008 -11.32 1 87.62 180 ARG B C 1
ATOM 2976 O O . ARG B 1 180 ? 7.199 14.117 -12.117 1 87.62 180 ARG B O 1
ATOM 2983 N N . ALA B 1 181 ? 8.211 13.188 -10.312 1 89.06 181 ALA B N 1
ATOM 2984 C CA . ALA B 1 181 ? 7.047 12.344 -10.055 1 89.06 181 ALA B CA 1
ATOM 2985 C C . ALA B 1 181 ? 5.812 13.195 -9.758 1 89.06 181 ALA B C 1
ATOM 2987 O O . ALA B 1 181 ? 4.727 12.922 -10.273 1 89.06 181 ALA B O 1
ATOM 2988 N N . ASN B 1 182 ? 6.004 14.188 -8.969 1 92.38 182 ASN B N 1
ATOM 2989 C CA . ASN B 1 182 ? 4.906 15.07 -8.602 1 92.38 182 ASN B CA 1
ATOM 2990 C C . ASN B 1 182 ? 4.305 15.75 -9.828 1 92.38 182 ASN B C 1
ATOM 2992 O O . ASN B 1 182 ? 3.086 15.922 -9.914 1 92.38 182 ASN B O 1
ATOM 2996 N N . GLY B 1 183 ? 5.125 16.078 -10.75 1 92.81 183 GLY B N 1
ATOM 2997 C CA . GLY B 1 183 ? 4.684 16.766 -11.961 1 92.81 183 GLY B CA 1
ATOM 2998 C C . GLY B 1 183 ? 3.812 15.891 -12.852 1 92.81 183 GLY B C 1
ATOM 2999 O O . GLY B 1 183 ? 3.133 16.391 -13.742 1 92.81 183 GLY B O 1
ATOM 3000 N N . LEU B 1 184 ? 3.779 14.57 -12.594 1 95.06 184 LEU B N 1
ATOM 3001 C CA . LEU B 1 184 ? 3.053 13.625 -13.438 1 95.06 184 LEU B CA 1
ATOM 3002 C C . LEU B 1 184 ? 1.695 13.289 -12.828 1 95.06 184 LEU B C 1
ATOM 3004 O O . LEU B 1 184 ? 0.816 12.766 -13.516 1 95.06 184 LEU B O 1
ATOM 3008 N N . VAL B 1 185 ? 1.497 13.547 -11.562 1 96.44 185 VAL B N 1
ATOM 3009 C CA . VAL B 1 185 ? 0.353 13.023 -10.82 1 96.44 185 VAL B CA 1
ATOM 3010 C C . VAL B 1 185 ? -0.944 13.508 -11.469 1 96.44 185 VAL B C 1
ATOM 3012 O O . VAL B 1 185 ? -1.792 12.703 -11.852 1 96.44 185 VAL B O 1
ATOM 3015 N N . ASP B 1 186 ? -1.026 14.812 -11.742 1 96.38 186 ASP B N 1
ATOM 3016 C CA . ASP B 1 186 ? -2.26 15.383 -12.281 1 96.38 186 ASP B CA 1
ATOM 3017 C C . ASP B 1 186 ? -2.529 14.867 -13.695 1 96.38 186 ASP B C 1
ATOM 3019 O O . ASP B 1 186 ? -3.67 14.547 -14.039 1 96.38 186 ASP B O 1
ATOM 3023 N N . SER B 1 187 ? -1.497 14.797 -14.484 1 95.5 187 SER B N 1
ATOM 3024 C CA . SER B 1 187 ? -1.673 14.344 -15.859 1 95.5 187 SER B CA 1
ATOM 3025 C C . SER B 1 187 ? -2.111 12.883 -15.906 1 95.5 187 SER B C 1
ATOM 3027 O O . SER B 1 187 ? -2.889 12.492 -16.781 1 95.5 187 SER B O 1
ATOM 3029 N N . LEU B 1 188 ? -1.603 12.055 -15.016 1 97.12 188 LEU B N 1
ATOM 3030 C CA . LEU B 1 188 ? -1.996 10.656 -14.984 1 97.12 188 LEU B CA 1
ATOM 3031 C C . LEU B 1 188 ? -3.441 10.508 -14.523 1 97.12 188 LEU B C 1
ATOM 3033 O O . LEU B 1 188 ? -4.195 9.703 -15.07 1 97.12 188 LEU B O 1
ATOM 3037 N N . ILE B 1 189 ? -3.83 11.281 -13.531 1 96.56 189 ILE B N 1
ATOM 3038 C CA . ILE B 1 189 ? -5.211 11.25 -13.07 1 96.56 189 ILE B CA 1
ATOM 3039 C C . ILE B 1 189 ? -6.148 11.656 -14.203 1 96.56 189 ILE B C 1
ATOM 3041 O O . ILE B 1 189 ? -7.188 11.031 -14.414 1 96.56 189 ILE B O 1
ATOM 3045 N N . ASP B 1 190 ? -5.73 12.703 -14.93 1 95.81 190 ASP B N 1
ATOM 3046 C CA . ASP B 1 190 ? -6.52 13.164 -16.078 1 95.81 190 ASP B CA 1
ATOM 3047 C C . ASP B 1 190 ? -6.645 12.07 -17.125 1 95.81 190 ASP B C 1
ATOM 3049 O O . ASP B 1 190 ? -7.719 11.883 -17.703 1 95.81 190 ASP B O 1
ATOM 3053 N N . ARG B 1 191 ? -5.582 11.391 -17.391 1 95.31 191 ARG B N 1
ATOM 3054 C CA . ARG B 1 191 ? -5.598 10.312 -18.375 1 95.31 191 ARG B CA 1
ATOM 3055 C C . ARG B 1 191 ? -6.531 9.188 -17.938 1 95.31 191 ARG B C 1
ATOM 3057 O O . ARG B 1 191 ? -7.238 8.602 -18.75 1 95.31 191 ARG B O 1
ATOM 3064 N N . ILE B 1 192 ? -6.516 8.82 -16.656 1 96 192 ILE B N 1
ATOM 3065 C CA . ILE B 1 192 ? -7.395 7.789 -16.109 1 96 192 ILE B CA 1
ATOM 3066 C C . ILE B 1 192 ? -8.852 8.219 -16.266 1 96 192 ILE B C 1
ATOM 3068 O O . ILE B 1 192 ? -9.695 7.441 -16.703 1 96 192 ILE B O 1
ATOM 3072 N N . ALA B 1 193 ? -9.102 9.477 -15.969 1 95.38 193 ALA B N 1
ATOM 3073 C CA . ALA B 1 193 ? -10.453 10.016 -16.078 1 95.38 193 ALA B CA 1
ATOM 3074 C C . ALA B 1 193 ? -10.961 9.945 -17.516 1 95.38 193 ALA B C 1
ATOM 3076 O O . ALA B 1 193 ? -12.117 9.578 -17.75 1 95.38 193 ALA B O 1
ATOM 3077 N N . ARG B 1 194 ? -10.141 10.227 -18.438 1 94 194 ARG B N 1
ATOM 3078 C CA . ARG B 1 194 ? -10.531 10.258 -19.844 1 94 194 ARG B CA 1
ATOM 3079 C C . ARG B 1 194 ? -10.867 8.859 -20.344 1 94 194 ARG B C 1
ATOM 3081 O O . ARG B 1 194 ? -11.734 8.695 -21.203 1 94 194 ARG B O 1
ATOM 3088 N N . GLN B 1 195 ? -10.148 7.91 -19.859 1 90.12 195 GLN B N 1
ATOM 3089 C CA . GLN B 1 195 ? -10.414 6.531 -20.25 1 90.12 195 GLN B CA 1
ATOM 3090 C C . GLN B 1 195 ? -11.805 6.094 -19.812 1 90.12 195 GLN B C 1
ATOM 3092 O O . GLN B 1 195 ? -12.422 5.223 -20.438 1 90.12 195 GLN B O 1
ATOM 3097 N N . TRP B 1 196 ? -12.352 6.625 -18.719 1 88 196 TRP B N 1
ATOM 3098 C CA . TRP B 1 196 ? -13.641 6.215 -18.172 1 88 196 TRP B CA 1
ATOM 3099 C C . TRP B 1 196 ? -14.758 7.125 -18.672 1 88 196 TRP B C 1
ATOM 3101 O O . TRP B 1 196 ? -15.914 6.98 -18.266 1 88 196 TRP B O 1
ATOM 3111 N N . ALA B 1 197 ? -14.383 8.164 -19.344 1 81.5 197 ALA B N 1
ATOM 3112 C CA . ALA B 1 197 ? -15.391 9.07 -19.875 1 81.5 197 ALA B CA 1
ATOM 3113 C C . ALA B 1 197 ? -16.312 8.344 -20.859 1 81.5 197 ALA B C 1
ATOM 3115 O O . ALA B 1 197 ? -15.875 7.469 -21.609 1 81.5 197 ALA B O 1
ATOM 3116 N N . PRO B 1 198 ? -17.625 8.57 -20.688 1 73.5 198 PRO B N 1
ATOM 3117 C CA . PRO B 1 198 ? -18.562 7.969 -21.641 1 73.5 198 PRO B CA 1
ATOM 3118 C C . PRO B 1 198 ? -18.188 8.25 -23.094 1 73.5 198 PRO B C 1
ATOM 3120 O O . PRO B 1 198 ? -17.547 9.273 -23.391 1 73.5 198 PRO B O 1
#

Organism: Nocardia brasiliensis (strain ATCC 700358 / HUJEG-1) (NCBI:txid1133849)

Radius of gyration: 19.92 Å; Cα contacts (8 Å, |Δi|>4): 581; chains: 2; bounding box: 50×53×48 Å